Protein AF-A0A286FRT9-F1 (afdb_monomer)

pLDDT: mean 74.35, std 17.23, range [33.22, 95.62]

Foldseek 3Di:
DWLKWKWKDLPFKIKIFDQQVSSCVVCVVLVNNVQKDFLPQVLCVVVVVVVVPPDDDDDPGSRRGMIMHTDDPSCCCVCVVQVWDDAPQPSMTIGIDGDPPCPVVVVVVCVPPDDPCNDNLSSLVSSLSNLLVSLVVLLVLLVVLCVVVVVLLVCLVVVPDDPLSVLLVVLVVLLVVQVVCCVPVVAGDPVSLVSNVVSLVSLVVQLVVLLVVLLVLLVVLLPDQDLQVNLVSLLVVLSSLLSSLNSNSSSLSSLSSNLSNVLSHCCVPPSVCNNVSSVVSVVVNVVSLVSVCVSLVSSLVSLVVSLVSLLLQCQVQVPSSCSSLVSSLSSLVSVCSSVVSVVHDDDDDRDDRDDNVVLLVDPSNLVNNVVVLVVVCVVVVHPPPPSVVSVVVVVVVVVVVPPDD

Mean predicted aligned error: 12.84 Å

Sequence (405 aa):
MDNEIQLISDGDGLAVIGDPTDVERFLASEGLLSLSKDLALRRLGPLLRAAAGVAQAGSDIAANSGRWLKLTEESTHLYKKHGLMETKTPGISYAMVGKRGSIESWLQVVERSGSLLTNPAILAGAAGIMAQLARQHEMNEIKSYLATIDKKVDDVLRAQKNVELGKVFGAGLDIESAMTVLDREGQVDDDTWSTVQGRTHTITDALGWALGRLDALAERVESTTKIGDLAKMAKEGESEVQELLAVVARCFELQDALDVLRLQRVLDQSPDKLDGRRLVLKDDRQKRRELISQKIEHLMARMDAAAGTANSNVLLHLPAHRTVVGSINHVGSAVDEFHRPLGIGSGRRSLEATRWWDAARDPVQLKNAAAEAGRKAAVAGVAVVGVAVLASRVALAREEHGEEE

Solvent-accessible surface area (backbone atoms only — not comparable to full-atom values): 22221 Å² total; per-residue (Å²): 136,81,62,57,35,38,38,41,28,57,82,59,32,37,38,39,35,19,47,55,71,56,40,50,50,51,29,49,75,70,71,41,47,90,68,42,41,80,46,59,48,72,75,45,50,64,60,54,58,67,59,50,80,78,62,92,80,88,68,91,69,57,59,87,27,32,34,30,30,64,59,43,85,88,46,41,53,58,53,66,74,61,58,52,41,81,52,98,43,88,66,32,31,39,34,78,48,61,65,93,85,47,61,74,57,51,59,51,43,77,73,39,98,74,54,75,79,73,38,58,70,53,44,30,51,51,43,41,48,47,54,34,52,48,36,54,50,40,35,49,42,42,48,53,54,47,61,77,40,37,69,49,55,51,46,63,66,66,62,77,76,55,72,63,57,57,49,41,53,53,42,46,54,50,43,53,49,43,53,48,42,31,71,76,68,72,49,70,54,72,67,58,45,52,58,45,59,71,33,52,60,53,36,52,52,46,34,52,52,34,55,51,49,48,47,52,51,25,52,53,52,58,70,44,83,49,56,65,60,34,18,51,50,32,52,60,43,36,59,54,50,53,44,34,52,50,50,41,50,52,32,52,38,54,50,40,51,52,51,37,54,50,50,50,44,31,51,76,75,41,53,91,49,26,45,64,51,46,52,52,52,50,53,53,51,49,52,51,51,50,54,51,50,53,52,50,50,52,28,48,54,35,47,51,52,43,33,52,54,30,57,47,43,32,81,85,30,53,73,31,28,52,40,26,39,49,27,50,41,52,42,49,53,51,50,48,62,59,28,52,50,72,74,46,86,77,84,83,76,81,77,81,73,73,53,62,75,60,40,72,71,31,71,66,29,50,51,46,47,50,56,52,54,50,52,53,24,68,75,66,76,44,86,69,67,74,64,59,55,58,57,50,52,59,52,52,61,56,58,72,71,69,76,86,127

Secondary structure (DSSP, 8-state):
----EEEEE-SSEEEEES-HHHHHHHHHHTT-GGG-EE--GGGGHHHHHHHTTS--------TT-EEEEE--HHHHHHHHHHTPEE-SSTT-EEEEE--TT-HHHHHHHHHTT--GGG-HHHHHHHHHHHHHHHHHHHHHHHHHHHHHTHHHHHHHHHT---HHHHHHHHHHHHHHHHHHHHHHHSS--HHHHHHHHTTHHHHHHHHHHHHHHHHHHHHHHHH---HHHHHHHHHHHHHHHHHHHHHHHHHHHHHHHHHHHHHHHHHHH-GGGHHHHHHHHHHHHHHHHHHHHHHHHHHHHHHHHHHHHHHT-HHHHHHHHHHHHHHHHHHHHHHHHHHGGGTPPP-PPPPPPPPHHHHTT-HHHHHHHHHHHHHHHHHHT---TTTHHHHHHHHHHHHTTSS--

Structure (mmCI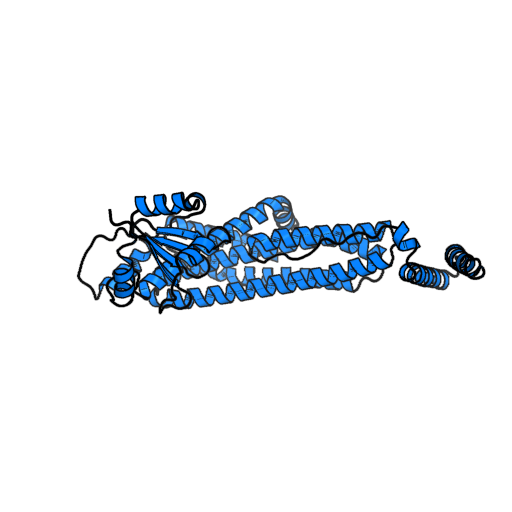F, N/CA/C/O backbone):
data_AF-A0A286FRT9-F1
#
_entry.id   AF-A0A286FRT9-F1
#
loop_
_atom_site.group_PDB
_atom_site.id
_atom_site.type_symbol
_atom_site.label_atom_id
_atom_site.label_alt_id
_atom_site.label_comp_id
_atom_site.label_asym_id
_atom_site.label_entity_id
_atom_site.label_seq_id
_atom_site.pdbx_PDB_ins_code
_atom_site.Cartn_x
_atom_site.Cartn_y
_atom_site.Cartn_z
_atom_site.occupancy
_atom_site.B_iso_or_equiv
_atom_site.auth_seq_id
_atom_site.auth_comp_id
_atom_site.auth_asym_id
_atom_site.auth_atom_id
_atom_site.pdbx_PDB_model_num
ATOM 1 N N . MET A 1 1 ? -22.881 -25.649 29.269 1.00 37.41 1 MET A N 1
ATOM 2 C CA . MET A 1 1 ? -21.865 -25.187 28.305 1.00 37.41 1 MET A CA 1
ATOM 3 C C . MET A 1 1 ? -22.636 -24.773 27.082 1.00 37.41 1 MET A C 1
ATOM 5 O O . MET A 1 1 ? -23.061 -25.624 26.295 1.00 37.41 1 MET A O 1
ATOM 9 N N . ASP A 1 2 ? -22.946 -23.487 27.064 1.00 51.66 2 ASP A N 1
ATOM 10 C CA . ASP A 1 2 ? -23.720 -22.832 26.028 1.00 51.66 2 ASP A CA 1
ATOM 11 C C . ASP A 1 2 ? -22.683 -22.313 25.040 1.00 51.66 2 ASP A C 1
ATOM 13 O O . ASP A 1 2 ? -22.059 -21.286 25.269 1.00 51.66 2 ASP A O 1
ATOM 17 N N . ASN A 1 3 ? -22.395 -23.127 24.020 1.00 58.84 3 ASN A N 1
ATOM 18 C CA . ASN A 1 3 ? -21.363 -22.889 23.005 1.00 58.84 3 ASN A CA 1
ATOM 19 C C . ASN A 1 3 ? -21.753 -21.723 22.072 1.00 58.84 3 ASN A C 1
ATOM 21 O O . ASN A 1 3 ? -21.816 -21.911 20.857 1.00 58.84 3 ASN A O 1
ATOM 25 N N . GLU A 1 4 ? -22.116 -20.566 22.614 1.00 70.62 4 GLU A N 1
ATOM 26 C CA . GLU A 1 4 ? -22.567 -19.417 21.838 1.00 70.62 4 GLU A CA 1
ATOM 27 C C . GLU A 1 4 ? -21.371 -18.565 21.431 1.00 70.62 4 GLU A C 1
ATOM 29 O O . GLU A 1 4 ? -20.737 -17.893 22.245 1.00 70.62 4 GLU A O 1
ATOM 34 N N . ILE A 1 5 ? -21.064 -18.607 20.139 1.00 76.56 5 ILE A N 1
ATOM 35 C CA . ILE A 1 5 ? -20.007 -17.817 19.521 1.00 76.56 5 ILE A CA 1
ATOM 36 C C . ILE A 1 5 ? -20.651 -16.818 18.579 1.00 76.56 5 ILE A C 1
ATOM 38 O O . ILE A 1 5 ? -21.512 -17.158 17.769 1.00 76.56 5 ILE A O 1
ATOM 42 N N . GLN A 1 6 ? -20.212 -15.576 18.676 1.00 77.56 6 GLN A N 1
ATOM 43 C CA . GLN A 1 6 ? -20.689 -14.481 17.854 1.00 77.56 6 GLN A CA 1
ATOM 44 C C . GLN A 1 6 ? -19.632 -14.134 16.817 1.00 77.56 6 GLN A C 1
ATOM 46 O O . GLN A 1 6 ? -18.450 -13.999 17.134 1.00 77.56 6 GLN A O 1
ATOM 51 N N . LEU A 1 7 ? -20.076 -13.998 15.576 1.00 78.88 7 LEU A N 1
ATOM 52 C CA . LEU A 1 7 ? -19.260 -13.655 14.427 1.00 78.88 7 LEU A CA 1
ATOM 53 C C . LEU A 1 7 ? -19.675 -12.271 13.937 1.00 78.88 7 LEU A C 1
ATOM 55 O O . LEU A 1 7 ? -20.839 -12.056 13.603 1.00 78.88 7 LEU A O 1
ATOM 59 N N . ILE A 1 8 ? -18.729 -11.339 13.884 1.00 80.38 8 ILE A N 1
ATOM 60 C CA . ILE A 1 8 ? -18.949 -9.978 13.384 1.00 80.38 8 ILE A CA 1
ATOM 61 C C . ILE A 1 8 ? -17.938 -9.719 12.285 1.00 80.38 8 ILE A C 1
ATOM 63 O O . ILE A 1 8 ? -16.749 -9.931 12.490 1.00 80.38 8 ILE A O 1
ATOM 67 N N . SER A 1 9 ? -18.384 -9.231 11.137 1.00 79.88 9 SER A N 1
ATOM 68 C CA . SER A 1 9 ? -17.492 -8.831 10.054 1.00 79.88 9 SER A CA 1
ATOM 69 C C . SER A 1 9 ? -17.699 -7.373 9.680 1.00 79.88 9 SER A C 1
ATOM 71 O O . SER A 1 9 ? -18.837 -6.923 9.612 1.00 79.88 9 SER A O 1
ATOM 73 N N . ASP A 1 10 ? -16.608 -6.657 9.408 1.00 76.69 10 ASP A N 1
ATOM 74 C CA . ASP A 1 10 ? -16.588 -5.297 8.843 1.00 76.69 10 ASP A CA 1
ATOM 75 C C . ASP A 1 10 ? -16.201 -5.268 7.345 1.00 76.69 10 ASP A C 1
ATOM 77 O O . ASP A 1 10 ? -15.906 -4.209 6.771 1.00 76.69 10 ASP A O 1
ATOM 81 N N . GLY A 1 11 ? -16.165 -6.448 6.718 1.00 72.56 11 GLY A N 1
ATOM 82 C CA . GLY A 1 11 ? -15.730 -6.672 5.341 1.00 72.56 11 GLY A CA 1
ATOM 83 C C . GLY A 1 11 ? -14.218 -6.830 5.152 1.00 72.56 11 GLY A C 1
ATOM 84 O O . GLY A 1 11 ? -13.823 -7.418 4.152 1.00 72.56 11 GLY A O 1
ATOM 85 N N . ASP A 1 12 ? -13.384 -6.381 6.097 1.00 71.69 12 ASP A N 1
ATOM 86 C CA . ASP A 1 12 ? -11.917 -6.521 6.020 1.00 71.69 12 ASP A CA 1
ATOM 87 C C . ASP A 1 12 ? -11.410 -7.623 6.978 1.00 71.69 12 ASP A C 1
ATOM 89 O O . ASP A 1 12 ? -10.390 -8.277 6.737 1.00 71.69 12 ASP A O 1
ATOM 93 N N . GLY A 1 13 ? -12.158 -7.889 8.051 1.00 75.69 13 GLY A N 1
ATOM 94 C CA . GLY A 1 13 ? -11.907 -8.977 8.983 1.00 75.69 13 GLY A CA 1
ATOM 95 C C . GLY A 1 13 ? -13.168 -9.575 9.606 1.00 75.69 13 GLY A C 1
ATOM 96 O O . GLY A 1 13 ? -14.303 -9.174 9.327 1.00 75.69 13 GLY A O 1
ATOM 97 N N . LEU A 1 14 ? -12.944 -10.588 10.439 1.00 81.44 14 LEU A N 1
ATOM 98 C CA . LEU A 1 14 ? -13.948 -11.337 11.182 1.00 81.44 14 LEU A CA 1
ATOM 99 C C . LEU A 1 14 ? -13.546 -11.389 12.660 1.00 81.44 14 LEU A C 1
ATOM 101 O O . LEU A 1 14 ? -12.532 -11.988 13.020 1.00 81.44 14 LEU A O 1
ATOM 105 N N . ALA A 1 15 ? -14.349 -10.779 13.521 1.00 84.44 15 ALA A N 1
ATOM 106 C CA . ALA A 1 15 ? -14.294 -10.963 14.959 1.00 84.44 15 ALA A CA 1
ATOM 107 C C . ALA A 1 15 ? -15.083 -12.206 15.374 1.00 84.44 15 ALA A C 1
ATOM 109 O O . ALA A 1 15 ? -16.234 -12.386 14.982 1.00 84.44 15 ALA A O 1
ATOM 110 N N . VAL A 1 16 ? -14.461 -13.018 16.220 1.00 83.12 16 VAL A N 1
ATOM 111 C CA . VAL A 1 16 ? -15.031 -14.186 16.886 1.00 83.12 16 VAL A CA 1
ATOM 112 C C . VAL A 1 16 ? -15.067 -13.887 18.378 1.00 83.12 16 VAL A C 1
ATOM 114 O O . VAL A 1 16 ? -14.016 -13.700 18.990 1.00 83.12 16 VAL A O 1
ATOM 117 N N . ILE A 1 17 ? -16.262 -13.793 18.956 1.00 81.06 17 ILE A N 1
ATOM 118 C CA . ILE A 1 17 ? -16.479 -13.333 20.334 1.00 81.06 17 ILE A CA 1
ATOM 119 C C . ILE A 1 17 ? -17.302 -14.369 21.098 1.00 81.06 17 ILE A C 1
ATOM 121 O O . ILE A 1 17 ? -18.342 -14.815 20.621 1.00 81.06 17 ILE A O 1
ATOM 125 N N . GLY A 1 18 ? -16.854 -14.727 22.296 1.00 75.19 18 GLY A N 1
ATOM 126 C CA . GLY A 1 18 ? -17.512 -15.691 23.177 1.00 75.19 18 GLY A CA 1
ATOM 127 C C . GLY A 1 18 ? -16.630 -16.002 24.384 1.00 75.19 18 GLY A C 1
ATOM 128 O O . GLY A 1 18 ? -15.656 -15.287 24.627 1.00 75.19 18 GLY A O 1
ATOM 129 N N . ASP A 1 19 ? -16.934 -17.079 25.112 1.00 78.25 19 ASP A N 1
ATOM 130 C CA . ASP A 1 19 ? -16.055 -17.597 26.172 1.00 78.25 19 ASP A CA 1
ATOM 131 C C . ASP A 1 19 ? -14.651 -17.923 25.617 1.00 78.25 19 ASP A C 1
ATOM 133 O O . ASP A 1 19 ? -14.564 -18.465 24.508 1.00 78.25 19 ASP A O 1
ATOM 137 N N . PRO A 1 20 ? -13.547 -17.643 26.345 1.00 80.12 20 PRO A N 1
ATOM 138 C CA . PRO A 1 20 ? -12.199 -17.819 25.804 1.00 80.12 20 PRO A CA 1
ATOM 139 C C . PRO A 1 20 ? -11.936 -19.242 25.322 1.00 80.12 20 PRO A C 1
ATOM 141 O O . PRO A 1 20 ? -11.365 -19.448 24.251 1.00 80.12 20 PRO A O 1
ATOM 144 N N . THR A 1 21 ? -12.409 -20.225 26.087 1.00 82.44 21 THR A N 1
ATOM 145 C CA . THR A 1 21 ? -12.203 -21.644 25.796 1.00 82.44 21 THR A CA 1
ATOM 146 C C . THR A 1 21 ? -12.970 -22.062 24.548 1.00 82.44 21 THR A C 1
ATOM 148 O O . THR A 1 21 ? -12.489 -22.874 23.756 1.00 82.44 21 THR A O 1
ATOM 151 N N . ASP A 1 22 ? -14.170 -21.514 24.362 1.00 82.81 22 ASP A N 1
ATOM 152 C CA . ASP A 1 22 ? -15.026 -21.839 23.227 1.00 82.81 22 ASP A CA 1
ATOM 153 C C . ASP A 1 22 ? -14.554 -21.141 21.948 1.00 82.81 22 ASP A C 1
ATOM 155 O O . ASP A 1 22 ? -14.534 -21.774 20.891 1.00 82.81 22 ASP A O 1
ATOM 159 N N . VAL A 1 23 ? -14.075 -19.895 22.045 1.00 82.44 23 VAL A N 1
ATOM 160 C CA . VAL A 1 23 ? -13.458 -19.165 20.926 1.00 82.44 23 VAL A CA 1
ATOM 161 C C . VAL A 1 23 ? -12.194 -19.871 20.443 1.00 82.44 23 VAL A C 1
ATOM 163 O O . VAL A 1 23 ? -12.051 -20.111 19.243 1.00 82.44 23 VAL A O 1
ATOM 166 N N . GLU A 1 24 ? -11.292 -20.258 21.351 1.00 85.75 24 GLU A N 1
ATOM 167 C CA . GLU A 1 24 ? -10.078 -20.988 20.974 1.00 85.75 24 GLU A CA 1
ATOM 168 C C . GLU A 1 24 ? -10.400 -22.350 20.363 1.00 85.75 24 GLU A C 1
ATOM 170 O O . GLU A 1 24 ? -9.837 -22.706 19.326 1.00 85.75 24 GLU A O 1
ATOM 175 N N . ARG A 1 25 ? -11.346 -23.096 20.949 1.00 85.25 25 ARG A N 1
ATOM 176 C CA . ARG A 1 25 ? -11.763 -24.402 20.423 1.00 85.25 25 ARG A CA 1
ATOM 177 C C . ARG A 1 25 ? -12.398 -24.283 19.039 1.00 85.25 25 ARG A C 1
ATOM 179 O O . ARG A 1 25 ? -12.100 -25.104 18.174 1.00 85.25 25 ARG A O 1
ATOM 186 N N . PHE A 1 26 ? -13.244 -23.281 18.816 1.00 84.44 26 PHE A N 1
ATOM 187 C CA . PHE A 1 26 ? -13.860 -23.026 17.514 1.00 84.44 26 PHE A CA 1
ATOM 188 C C . PHE A 1 26 ? -12.813 -22.683 16.459 1.00 84.44 26 PHE A C 1
ATOM 190 O O . PHE A 1 26 ? -12.745 -23.343 15.424 1.00 84.44 26 PHE A O 1
ATOM 197 N N . LEU A 1 27 ? -11.932 -21.728 16.751 1.00 84.75 27 LEU A N 1
ATOM 198 C CA . LEU A 1 27 ? -10.867 -21.341 15.831 1.00 84.75 27 LEU A CA 1
ATOM 199 C C . LEU A 1 27 ? -9.892 -22.486 15.555 1.00 84.75 27 LEU A C 1
ATOM 201 O O . LEU A 1 27 ? -9.459 -22.651 14.418 1.00 84.75 27 LEU A O 1
ATOM 205 N N . ALA A 1 28 ? -9.570 -23.304 16.559 1.00 87.44 28 ALA A N 1
ATOM 206 C CA . ALA A 1 28 ? -8.753 -24.499 16.374 1.00 87.44 28 ALA A CA 1
ATOM 207 C C . ALA A 1 28 ? -9.458 -25.535 15.487 1.00 87.44 28 ALA A C 1
ATOM 209 O O . ALA A 1 28 ? -8.819 -26.118 14.615 1.00 87.44 28 ALA A O 1
ATOM 210 N N . SER A 1 29 ? -10.771 -25.731 15.661 1.00 83.44 29 SER A N 1
ATOM 211 C CA . SER A 1 29 ? -11.558 -26.661 14.837 1.00 83.44 29 SER A CA 1
ATOM 212 C C . SER A 1 29 ? -11.660 -26.241 13.369 1.00 83.44 29 SER A C 1
ATOM 214 O O . SER A 1 29 ? -11.812 -27.092 12.498 1.00 83.44 29 SER A O 1
ATOM 216 N N . GLU A 1 30 ? -11.525 -24.944 13.097 1.00 82.94 30 GLU A N 1
ATOM 217 C CA . GLU A 1 30 ? -11.510 -24.370 11.750 1.00 82.94 30 GLU A CA 1
ATOM 218 C C . GLU A 1 30 ? -10.076 -24.186 11.212 1.00 82.94 30 GLU A C 1
ATOM 220 O O . GLU A 1 30 ? -9.902 -23.722 10.091 1.00 82.94 30 GLU A O 1
ATOM 225 N N . GLY A 1 31 ? -9.042 -24.547 11.988 1.00 82.06 31 GLY A N 1
ATOM 226 C CA . GLY A 1 31 ? -7.633 -24.403 11.600 1.00 82.06 31 GLY A CA 1
ATOM 227 C C . GLY A 1 31 ? -7.111 -22.959 11.590 1.00 82.06 31 GLY A C 1
ATOM 228 O O . GLY A 1 31 ? -6.038 -22.700 11.058 1.00 82.06 31 GLY A O 1
ATOM 229 N N . LEU A 1 32 ? -7.844 -22.017 12.188 1.00 85.31 32 LEU A N 1
ATOM 230 C CA . LEU A 1 32 ? -7.599 -20.572 12.096 1.00 85.31 32 LEU A CA 1
ATOM 231 C C . LEU A 1 32 ? -6.990 -19.955 13.362 1.00 85.31 32 LEU A C 1
ATOM 233 O O . LEU A 1 32 ? -6.693 -18.761 13.388 1.00 85.31 32 LEU A O 1
ATOM 237 N N . LEU A 1 33 ? -6.790 -20.736 14.428 1.00 84.62 33 LEU A N 1
ATOM 238 C CA . LEU A 1 33 ? -6.315 -20.203 15.711 1.00 84.62 33 LEU A CA 1
ATOM 239 C C . LEU A 1 33 ? -4.956 -19.493 15.591 1.00 84.62 33 LEU A C 1
ATOM 241 O O . LEU A 1 33 ? -4.793 -18.404 16.141 1.00 84.62 33 LEU A O 1
ATOM 245 N N . SER A 1 34 ? -4.014 -20.052 14.830 1.00 83.25 34 SER A N 1
ATOM 246 C CA . SER A 1 34 ? -2.683 -19.467 14.603 1.00 83.25 34 SER A CA 1
ATOM 247 C C . SER A 1 34 ? -2.709 -18.161 13.802 1.00 83.25 34 SER A C 1
ATOM 249 O O . SER A 1 34 ? -1.804 -17.344 13.944 1.00 83.25 34 SER A O 1
ATOM 251 N N . LEU A 1 35 ? -3.746 -17.948 12.988 1.00 78.81 35 LEU A N 1
ATOM 252 C CA . LEU A 1 35 ? -3.923 -16.755 12.154 1.00 78.81 35 LEU A CA 1
ATOM 253 C C . LEU A 1 35 ? -4.682 -15.634 12.879 1.00 78.81 35 LEU A C 1
ATOM 255 O O . LEU A 1 35 ? -4.798 -14.519 12.368 1.00 78.81 35 LEU A O 1
ATOM 259 N N . SER A 1 36 ? -5.208 -15.920 14.070 1.00 81.69 36 SER A N 1
ATOM 260 C CA . SER A 1 36 ? -6.061 -15.001 14.819 1.00 81.69 36 SER A CA 1
ATOM 261 C C . SER A 1 36 ? -5.280 -14.122 15.800 1.00 81.69 36 SER A C 1
ATOM 263 O O . SER A 1 36 ? -4.361 -14.581 16.483 1.00 81.69 36 SER A O 1
ATOM 265 N N . LYS A 1 37 ? -5.693 -12.860 15.935 1.00 82.94 37 LYS A N 1
ATOM 266 C CA . LYS A 1 37 ? -5.150 -11.878 16.890 1.00 82.94 37 LYS A CA 1
ATOM 267 C C . LYS A 1 37 ? -6.147 -11.601 18.012 1.00 82.94 37 LYS A C 1
ATOM 269 O O . LYS A 1 37 ? -7.334 -11.840 17.837 1.00 82.94 37 LYS A O 1
ATOM 274 N N . ASP A 1 38 ? -5.688 -11.091 19.151 1.00 83.44 38 ASP A N 1
ATOM 275 C CA . ASP A 1 38 ? -6.591 -10.607 20.205 1.00 83.44 38 ASP A CA 1
ATOM 276 C C . ASP A 1 38 ? -7.372 -9.380 19.694 1.00 83.44 38 ASP A C 1
ATOM 278 O O . ASP A 1 38 ? -6.790 -8.466 19.109 1.00 83.44 38 ASP A O 1
ATOM 282 N N . LEU A 1 39 ? -8.694 -9.377 19.880 1.00 76.56 39 LEU A N 1
ATOM 283 C CA . LEU A 1 39 ? -9.585 -8.286 19.472 1.00 76.56 39 LEU A CA 1
ATOM 284 C C . LEU A 1 39 ? -9.555 -7.100 20.456 1.00 76.56 39 LEU A C 1
ATOM 286 O O . LEU A 1 39 ? -10.216 -6.094 20.226 1.00 76.56 39 LEU A O 1
ATOM 290 N N . ALA A 1 40 ? -8.804 -7.196 21.556 1.00 73.69 40 ALA A N 1
ATOM 291 C CA . ALA A 1 40 ? -8.610 -6.156 22.563 1.00 73.69 40 ALA A CA 1
ATOM 292 C C . ALA A 1 40 ? -9.927 -5.511 23.037 1.00 73.69 40 ALA A C 1
ATOM 294 O O . ALA A 1 40 ? -9.980 -4.310 23.306 1.00 73.69 40 ALA A O 1
ATOM 295 N N . LEU A 1 41 ? -10.993 -6.312 23.183 1.00 68.75 41 LEU A N 1
ATOM 296 C CA . LEU A 1 41 ? -12.355 -5.853 23.512 1.00 68.75 41 LEU A CA 1
ATOM 297 C C . LEU A 1 41 ? -12.431 -5.000 24.788 1.00 68.75 41 LEU A C 1
ATOM 299 O O . LEU A 1 41 ? -13.329 -4.173 24.929 1.00 68.75 41 LEU A O 1
ATOM 303 N N . ARG A 1 42 ? -11.448 -5.127 25.688 1.00 67.25 42 ARG A N 1
ATOM 304 C CA . ARG A 1 42 ? -11.275 -4.258 26.864 1.00 67.25 42 ARG A CA 1
ATOM 305 C C . ARG A 1 42 ? -11.227 -2.765 26.504 1.00 67.25 42 ARG A C 1
ATOM 307 O O . ARG A 1 42 ? -11.682 -1.940 27.293 1.00 67.25 42 ARG A O 1
ATOM 314 N N . ARG A 1 43 ? -10.739 -2.414 25.308 1.00 66.69 43 ARG A N 1
ATOM 315 C CA . ARG A 1 43 ? -10.692 -1.034 24.792 1.00 66.69 43 ARG A CA 1
ATOM 316 C C . ARG A 1 43 ? -12.079 -0.444 24.506 1.00 66.69 43 ARG A C 1
ATOM 318 O O . ARG A 1 43 ? -12.204 0.768 24.417 1.00 66.69 43 ARG A O 1
ATOM 325 N N . LEU A 1 44 ? -13.137 -1.259 24.446 1.00 66.06 44 LEU A N 1
ATOM 326 C CA . LEU A 1 44 ? -14.526 -0.784 24.349 1.00 66.06 44 LEU A CA 1
ATOM 327 C C . LEU A 1 44 ? -15.095 -0.304 25.694 1.00 66.06 44 LEU A C 1
ATOM 329 O O . LEU A 1 44 ? -16.219 0.192 25.747 1.00 66.06 44 LEU A O 1
ATOM 333 N N . GLY A 1 45 ? -14.339 -0.418 26.791 1.00 65.06 45 GLY A N 1
ATOM 334 C CA . GLY A 1 45 ? -14.762 0.012 28.127 1.00 65.06 45 GLY A CA 1
ATOM 335 C C . GLY A 1 45 ? -15.315 1.449 28.218 1.00 65.06 45 GLY A C 1
ATOM 336 O O . GLY A 1 45 ? -16.306 1.654 28.921 1.00 65.06 45 GLY A O 1
ATOM 337 N N . PRO A 1 46 ? -14.741 2.465 27.542 1.00 62.44 46 PRO A N 1
ATOM 338 C CA . PRO A 1 46 ? -15.309 3.817 27.492 1.00 62.44 46 PRO A CA 1
ATOM 339 C C . PRO A 1 46 ? -16.683 3.880 26.804 1.00 62.44 46 PRO A C 1
ATOM 341 O O . PRO A 1 46 ? -17.605 4.486 27.347 1.00 62.44 46 PRO A O 1
ATOM 344 N N . LEU A 1 47 ? -16.853 3.190 25.669 1.00 60.72 47 LEU A N 1
ATOM 345 C CA . LEU A 1 47 ? -18.125 3.084 24.937 1.00 60.72 47 LEU A CA 1
ATOM 346 C C . LEU A 1 47 ? -19.217 2.413 25.777 1.00 60.72 47 LEU A C 1
ATOM 348 O O . LEU A 1 47 ? -20.344 2.900 25.842 1.00 60.72 47 LEU A O 1
ATOM 352 N N . LEU A 1 48 ? -18.873 1.320 26.461 1.00 61.84 48 LEU A N 1
ATOM 353 C CA . LEU A 1 48 ? -19.795 0.602 27.342 1.00 61.84 48 LEU A CA 1
ATOM 354 C C . LEU A 1 48 ? -20.232 1.469 28.532 1.00 61.84 48 LEU A C 1
ATOM 356 O O . LEU A 1 48 ? -21.403 1.451 28.900 1.00 61.84 48 LEU A O 1
ATOM 360 N N . ARG A 1 49 ? -19.326 2.282 29.095 1.00 59.94 49 ARG A N 1
ATOM 361 C CA . ARG A 1 49 ? -19.645 3.234 30.175 1.00 59.94 49 ARG A CA 1
ATOM 362 C C . ARG A 1 49 ? -20.520 4.398 29.706 1.00 59.94 49 ARG A C 1
ATOM 364 O O . ARG A 1 49 ? -21.421 4.789 30.440 1.00 59.94 49 ARG A O 1
ATOM 371 N N . ALA A 1 50 ? -20.304 4.914 28.496 1.00 55.56 50 ALA A N 1
ATOM 372 C CA . ALA A 1 50 ? -21.156 5.947 27.904 1.00 55.56 50 ALA A CA 1
ATOM 373 C C . ALA A 1 50 ? -22.568 5.420 27.573 1.00 55.56 50 ALA A C 1
ATOM 375 O O . ALA A 1 50 ? -23.556 6.129 27.758 1.00 55.56 50 ALA A O 1
ATOM 376 N N . ALA A 1 51 ? -22.680 4.157 27.146 1.00 49.62 51 ALA A N 1
ATOM 377 C CA . ALA A 1 51 ? -23.957 3.490 26.882 1.00 49.62 51 ALA A CA 1
ATOM 378 C C . ALA A 1 51 ? -24.711 3.068 28.163 1.00 49.62 51 ALA A C 1
ATOM 380 O O . ALA A 1 51 ? -25.938 2.962 28.150 1.00 49.62 51 ALA A O 1
ATOM 381 N N . ALA A 1 52 ? -24.004 2.871 29.282 1.00 49.38 52 ALA A N 1
ATOM 382 C CA . ALA A 1 52 ? -24.577 2.466 30.570 1.00 49.38 52 ALA A CA 1
ATOM 383 C C . ALA A 1 52 ? -25.496 3.519 31.226 1.00 49.38 52 ALA A C 1
ATOM 385 O O . ALA A 1 52 ? -26.110 3.237 32.251 1.00 49.38 52 ALA A O 1
ATOM 386 N N . GLY A 1 53 ? -25.661 4.704 30.626 1.00 45.22 53 GLY A N 1
ATOM 387 C CA . GLY A 1 53 ? -26.626 5.710 31.078 1.00 45.22 53 GLY A CA 1
ATOM 388 C C . GLY A 1 53 ? -28.107 5.315 30.941 1.00 45.22 53 GLY A C 1
ATOM 389 O O . GLY A 1 53 ? -28.955 6.083 31.386 1.00 45.22 53 GLY A O 1
ATOM 390 N N . VAL A 1 54 ? -28.450 4.165 30.332 1.00 42.47 54 VAL A N 1
ATOM 391 C CA . VAL A 1 54 ? -29.857 3.812 30.015 1.00 42.47 54 VAL A CA 1
ATOM 392 C C . VAL A 1 54 ? -30.267 2.367 30.365 1.00 42.47 54 VAL A C 1
ATOM 394 O O . VAL A 1 54 ? -31.453 2.057 30.327 1.00 42.47 54 VAL A O 1
ATOM 397 N N . ALA A 1 55 ? -29.363 1.466 30.768 1.00 41.03 55 ALA A N 1
ATOM 398 C CA . ALA A 1 55 ? -29.742 0.074 31.047 1.00 41.03 55 ALA A CA 1
ATOM 399 C C . ALA A 1 55 ? -29.131 -0.455 32.347 1.00 41.03 55 ALA A C 1
ATOM 401 O O . ALA A 1 55 ? -27.930 -0.688 32.449 1.00 41.03 55 ALA A O 1
ATOM 402 N N . GLN A 1 56 ? -29.994 -0.690 33.332 1.00 43.22 56 GLN A N 1
ATOM 403 C CA . GLN A 1 56 ? -29.660 -1.387 34.564 1.00 43.22 56 GLN A CA 1
ATOM 404 C C . GLN A 1 56 ? -30.134 -2.839 34.447 1.00 43.22 56 GLN A C 1
ATOM 406 O O . GLN A 1 56 ? -31.299 -3.113 34.702 1.00 43.22 56 GLN A O 1
ATOM 411 N N . ALA A 1 57 ? -29.260 -3.760 34.034 1.00 39.94 57 ALA A N 1
ATOM 412 C CA . ALA A 1 57 ? -29.412 -5.201 34.274 1.00 39.94 57 ALA A CA 1
ATOM 413 C C . ALA A 1 57 ? -28.123 -5.941 33.895 1.00 39.94 57 ALA A C 1
ATOM 415 O O . ALA A 1 57 ? -27.592 -5.764 32.801 1.00 39.94 57 ALA A O 1
ATOM 416 N N . GLY A 1 58 ? -27.622 -6.747 34.829 1.00 34.88 58 GLY A N 1
ATOM 417 C CA . GLY A 1 58 ? -26.376 -7.484 34.699 1.00 34.88 58 GLY A CA 1
ATOM 418 C C . GLY A 1 58 ? -26.495 -8.803 33.939 1.00 34.88 58 GLY A C 1
ATOM 419 O O . GLY A 1 58 ? -27.510 -9.485 33.973 1.00 34.88 58 GLY A O 1
ATOM 420 N N . SER A 1 59 ? -25.379 -9.180 33.339 1.00 36.00 59 SER A N 1
ATOM 421 C CA . SER A 1 59 ? -24.677 -10.438 33.589 1.00 36.00 59 SER A CA 1
ATOM 422 C C . SER A 1 59 ? -23.239 -10.155 33.185 1.00 36.00 59 SER A C 1
ATOM 424 O O . SER A 1 59 ? -23.041 -9.550 32.128 1.00 36.00 59 SER A O 1
ATOM 426 N N . ASP A 1 60 ? -22.266 -10.526 34.013 1.00 42.41 60 ASP A N 1
ATOM 427 C CA . ASP A 1 60 ? -20.848 -10.448 33.673 1.00 42.41 60 ASP A CA 1
ATOM 428 C C . ASP A 1 60 ? -20.646 -10.992 32.263 1.00 42.41 60 ASP A C 1
ATOM 430 O O . ASP A 1 60 ? -20.803 -12.186 32.003 1.00 42.41 60 ASP A O 1
ATOM 434 N N . ILE A 1 61 ? -20.401 -10.087 31.317 1.00 44.00 61 ILE A N 1
ATOM 435 C CA . ILE A 1 61 ? -20.227 -10.493 29.939 1.00 44.00 61 ILE A CA 1
ATOM 436 C C . ILE A 1 61 ? -18.936 -11.301 29.939 1.00 44.00 61 ILE A C 1
ATOM 438 O O . ILE A 1 61 ? -17.885 -10.802 30.353 1.00 44.00 61 ILE A O 1
ATOM 442 N N . ALA A 1 62 ? -18.986 -12.506 29.385 1.00 42.66 62 ALA A N 1
ATOM 443 C CA . ALA A 1 62 ? -17.817 -13.209 28.869 1.00 42.66 62 ALA A CA 1
ATOM 444 C C . ALA A 1 62 ? -17.173 -12.432 27.684 1.00 42.66 62 ALA A C 1
ATOM 446 O O . ALA A 1 62 ? -16.763 -13.008 26.687 1.00 42.66 62 ALA A O 1
ATOM 447 N N . ALA A 1 63 ? -17.097 -11.096 27.768 1.00 48.22 63 ALA A N 1
ATOM 448 C CA . ALA A 1 63 ? -16.602 -10.143 26.771 1.00 48.22 63 ALA A CA 1
ATOM 449 C C . ALA A 1 63 ? -15.072 -10.056 26.739 1.00 48.22 63 ALA A C 1
ATOM 451 O O . ALA A 1 63 ? -14.515 -9.201 26.053 1.00 48.22 63 ALA A O 1
ATOM 452 N N . ASN A 1 64 ? -14.373 -10.896 27.501 1.00 51.97 64 ASN A N 1
ATOM 453 C CA . ASN A 1 64 ? -12.930 -10.764 27.686 1.00 51.97 64 ASN A CA 1
ATOM 454 C C . ASN A 1 64 ? -12.099 -11.517 26.642 1.00 51.97 64 ASN A C 1
ATOM 456 O O . ASN A 1 64 ? -10.874 -11.469 26.713 1.00 51.97 64 ASN A O 1
ATOM 460 N N . SER A 1 65 ? -12.737 -12.179 25.681 1.00 63.50 65 SER A N 1
ATOM 461 C CA . SER A 1 65 ? -12.072 -13.049 24.710 1.00 63.50 65 SER A CA 1
ATOM 462 C C . SER A 1 65 ? -12.720 -12.926 23.343 1.00 63.50 65 SER A C 1
ATOM 464 O O . SER A 1 65 ? -13.513 -13.758 22.909 1.00 63.50 65 SER A O 1
ATOM 466 N N . GLY A 1 66 ? -12.383 -11.840 22.661 1.00 76.88 66 GLY A N 1
ATOM 467 C CA . GLY A 1 66 ? -12.597 -11.728 21.229 1.00 76.88 66 GLY A CA 1
ATOM 468 C C . GLY A 1 66 ? -11.293 -12.029 20.512 1.00 76.88 66 GLY A C 1
ATOM 469 O O . GLY A 1 66 ? -10.236 -11.577 20.950 1.00 76.88 66 GLY A O 1
ATOM 470 N N . ARG A 1 67 ? -11.357 -12.746 19.394 1.00 83.62 67 ARG A N 1
ATOM 471 C CA . ARG A 1 67 ? -10.231 -12.860 18.466 1.00 83.62 67 ARG A CA 1
ATOM 472 C C . ARG A 1 67 ? -10.631 -12.342 17.097 1.00 83.62 67 ARG A C 1
ATOM 474 O O . ARG A 1 67 ? -11.767 -12.507 16.673 1.00 83.62 67 ARG A O 1
ATOM 481 N N . TRP A 1 68 ? -9.701 -11.690 16.424 1.00 87.50 68 TRP A N 1
ATOM 482 C CA . TRP A 1 68 ? -9.872 -11.126 15.096 1.00 87.50 68 TRP A CA 1
ATOM 483 C C . TRP A 1 68 ? -9.095 -11.940 14.066 1.00 87.50 68 TRP A C 1
ATOM 485 O O . TRP A 1 68 ? -7.954 -12.336 14.308 1.00 87.50 68 TRP A O 1
ATOM 495 N N . LEU A 1 69 ? -9.703 -12.155 12.907 1.00 82.81 69 LEU A N 1
ATOM 496 C CA . LEU A 1 69 ? -9.121 -12.796 11.735 1.00 82.81 69 LEU A CA 1
ATOM 497 C C . LEU A 1 69 ? -9.199 -11.834 10.550 1.00 82.81 69 LEU A C 1
ATOM 499 O O . LEU A 1 69 ? -10.241 -11.220 10.331 1.00 82.81 69 LEU A O 1
ATOM 503 N N . LYS A 1 70 ? -8.143 -11.755 9.737 1.00 81.56 70 LYS A N 1
ATOM 504 C CA . LYS A 1 70 ? -8.232 -11.117 8.414 1.00 81.56 70 LYS A CA 1
ATOM 505 C C . LYS A 1 70 ? -9.157 -11.951 7.532 1.00 81.56 70 LYS A C 1
ATOM 507 O O . LYS A 1 70 ? -9.059 -13.178 7.571 1.00 81.56 70 LYS A O 1
ATOM 512 N N . LEU A 1 71 ? -10.020 -11.316 6.739 1.00 69.12 71 LEU A N 1
ATOM 513 C CA . LEU A 1 71 ? -10.777 -12.015 5.700 1.00 69.12 71 LEU A CA 1
ATOM 514 C C . LEU A 1 71 ? -9.859 -12.288 4.502 1.00 69.12 71 LEU A C 1
ATOM 516 O O . LEU A 1 71 ? -9.582 -11.413 3.689 1.00 69.12 71 LEU A O 1
ATOM 520 N N . THR A 1 72 ? -9.348 -13.513 4.432 1.00 67.94 72 THR A N 1
ATOM 521 C CA . THR A 1 72 ? -8.548 -14.068 3.333 1.00 67.94 72 THR A CA 1
ATOM 522 C C . THR A 1 72 ? -9.328 -15.207 2.687 1.00 67.94 72 THR A C 1
ATOM 524 O O . THR A 1 72 ? -10.377 -15.604 3.196 1.00 67.94 72 THR A O 1
ATOM 527 N N . GLU A 1 73 ? -8.842 -15.784 1.589 1.00 67.06 73 GLU A N 1
ATOM 528 C CA . GLU A 1 73 ? -9.472 -16.975 0.999 1.00 67.06 73 GLU A CA 1
ATOM 529 C C . GLU A 1 73 ? -9.655 -18.106 2.037 1.00 67.06 73 GLU A C 1
ATOM 531 O O . GLU A 1 73 ? -10.708 -18.742 2.080 1.00 67.06 73 GLU A O 1
ATOM 536 N N . GLU A 1 74 ? -8.686 -18.251 2.949 1.00 65.19 74 GLU A N 1
ATOM 537 C CA . GLU A 1 74 ? -8.643 -19.252 4.024 1.00 65.19 74 GLU A CA 1
ATOM 538 C C . GLU A 1 74 ? -9.660 -19.024 5.149 1.00 65.19 74 GLU A C 1
ATOM 540 O O . GLU A 1 74 ? -10.009 -19.976 5.832 1.00 65.19 74 GLU A O 1
ATOM 545 N N . SER A 1 75 ? -10.119 -17.791 5.382 1.00 65.12 75 SER A N 1
ATOM 546 C CA . SER A 1 75 ? -11.088 -17.462 6.445 1.00 65.12 75 SER A CA 1
ATOM 547 C C . SER A 1 75 ? -12.458 -17.040 5.899 1.00 65.12 75 SER A C 1
ATOM 549 O O . SER A 1 75 ? -13.455 -17.037 6.627 1.00 65.12 75 SER A O 1
ATOM 551 N N . THR A 1 76 ? -12.548 -16.752 4.595 1.00 67.88 76 THR A N 1
ATOM 552 C CA . THR A 1 76 ? -13.797 -16.417 3.891 1.00 67.88 76 THR A CA 1
ATOM 553 C C . THR A 1 76 ? -14.780 -17.589 3.896 1.00 67.88 76 THR A C 1
ATOM 555 O O . THR A 1 76 ? -15.993 -17.385 3.775 1.00 67.88 76 THR A O 1
ATOM 558 N N . HIS A 1 77 ? -14.312 -18.830 4.080 1.00 72.75 77 HIS A N 1
ATOM 559 C CA . HIS A 1 77 ? -15.220 -19.964 4.242 1.00 72.75 77 HIS A CA 1
ATOM 560 C C . HIS A 1 77 ? -16.078 -19.824 5.498 1.00 72.75 77 HIS A C 1
ATOM 562 O O . HIS A 1 77 ? -17.239 -20.203 5.426 1.00 72.75 77 HIS A O 1
ATOM 568 N N . LEU A 1 78 ? -15.588 -19.229 6.597 1.00 68.06 78 LEU A N 1
ATOM 569 C CA . LEU A 1 78 ? -16.420 -18.960 7.778 1.00 68.06 78 LEU A CA 1
ATOM 570 C C . LEU A 1 78 ? -17.541 -17.978 7.461 1.00 68.06 78 LEU A C 1
ATOM 572 O O . LEU A 1 78 ? -18.686 -18.206 7.855 1.00 68.06 78 LEU A O 1
ATOM 576 N N . TYR A 1 79 ? -17.219 -16.931 6.699 1.00 66.38 79 TYR A N 1
ATOM 577 C CA . TYR A 1 79 ? -18.195 -15.941 6.261 1.00 66.38 79 TYR A CA 1
ATOM 578 C C . TYR A 1 79 ? -19.321 -16.596 5.440 1.00 66.38 79 TYR A C 1
ATOM 580 O O . TYR A 1 79 ? -20.505 -16.400 5.714 1.00 66.38 79 TYR A O 1
ATOM 588 N N . LYS A 1 80 ? -18.951 -17.451 4.476 1.00 71.75 80 LYS A N 1
ATOM 589 C CA . LYS A 1 80 ? -19.899 -18.160 3.599 1.00 71.75 80 LYS A CA 1
ATOM 590 C C . LYS A 1 80 ? -20.660 -19.284 4.313 1.00 71.75 80 LYS A C 1
ATOM 592 O O . LYS A 1 80 ? -21.853 -19.452 4.085 1.00 71.75 80 LYS A O 1
ATOM 597 N N . LYS A 1 81 ? -19.984 -20.055 5.168 1.00 74.81 81 LYS A N 1
ATOM 598 C CA . LYS A 1 81 ? -20.521 -21.229 5.881 1.00 74.81 81 LYS A CA 1
ATOM 599 C C . LYS A 1 81 ? -21.575 -20.843 6.911 1.00 74.81 81 LYS A C 1
ATOM 601 O O . LYS A 1 81 ? -22.552 -21.569 7.069 1.00 74.81 81 LYS A O 1
ATOM 606 N N . HIS A 1 82 ? -21.366 -19.730 7.612 1.00 72.69 82 HIS A N 1
ATOM 607 C CA . HIS A 1 82 ? -22.256 -19.288 8.685 1.00 72.69 82 HIS A CA 1
ATOM 608 C C . HIS A 1 82 ? -23.272 -18.227 8.252 1.00 72.69 82 HIS A C 1
ATOM 610 O O . HIS A 1 82 ? -24.137 -17.886 9.052 1.00 72.69 82 HIS A O 1
ATOM 616 N N . GLY A 1 83 ? -23.212 -17.759 6.998 1.00 67.12 83 GLY A N 1
ATOM 617 C CA . GLY A 1 83 ? -24.249 -16.925 6.387 1.00 67.12 83 GLY A CA 1
ATOM 618 C C . GLY A 1 83 ? -24.517 -15.639 7.164 1.00 67.12 83 GLY A C 1
ATOM 619 O O . GLY A 1 83 ? -25.644 -15.425 7.608 1.00 67.12 83 GLY A O 1
ATOM 620 N N . LEU A 1 84 ? -23.481 -14.813 7.361 1.00 74.75 84 LEU A N 1
ATOM 621 C CA . LEU A 1 84 ? -23.626 -13.551 8.089 1.00 74.75 84 LEU A CA 1
ATOM 622 C C . LEU A 1 84 ? -24.676 -12.658 7.417 1.00 74.75 84 LEU A C 1
ATOM 624 O O . LEU A 1 84 ? -24.674 -12.483 6.200 1.00 74.75 84 LEU A O 1
ATOM 628 N N . MET A 1 85 ? -25.555 -12.079 8.232 1.00 74.94 85 MET A N 1
ATOM 629 C CA . MET A 1 85 ? -26.606 -11.162 7.796 1.00 74.94 85 MET A CA 1
ATOM 630 C C . MET A 1 85 ? -26.158 -9.715 7.983 1.00 74.94 85 MET A C 1
ATOM 632 O O . MET A 1 85 ? -25.498 -9.392 8.973 1.00 74.94 85 MET A O 1
ATOM 636 N N . GLU A 1 86 ? -26.527 -8.832 7.056 1.00 76.69 86 GLU A N 1
ATOM 637 C CA . GLU A 1 86 ? -26.263 -7.398 7.195 1.00 76.69 86 GLU A CA 1
ATOM 638 C C . GLU A 1 86 ? -26.993 -6.818 8.412 1.00 76.69 86 GLU A C 1
ATOM 640 O O . GLU A 1 86 ? -28.151 -7.138 8.692 1.00 76.69 86 GLU A O 1
ATOM 645 N N . THR A 1 87 ? -26.304 -5.951 9.150 1.00 77.38 87 THR A N 1
ATOM 646 C CA . THR A 1 87 ? -26.876 -5.243 10.298 1.00 77.38 87 THR A CA 1
ATOM 647 C C . THR A 1 87 ? -27.375 -3.854 9.892 1.00 77.38 87 THR A C 1
ATOM 649 O O . THR A 1 87 ? -27.150 -3.385 8.780 1.00 77.38 87 THR A O 1
ATOM 652 N N . LYS A 1 88 ? -28.022 -3.141 10.824 1.00 74.31 88 LYS A N 1
ATOM 653 C CA . LYS A 1 88 ? -28.394 -1.729 10.621 1.00 74.31 88 LYS A CA 1
ATOM 654 C C . LYS A 1 88 ? -27.182 -0.788 10.567 1.00 74.31 88 LYS A C 1
ATOM 656 O O . LYS A 1 88 ? -27.349 0.373 10.201 1.00 74.31 88 LYS A O 1
ATOM 661 N N . THR A 1 89 ? -25.994 -1.262 10.949 1.00 72.31 89 THR A N 1
ATOM 662 C CA . THR A 1 89 ? -24.750 -0.497 10.860 1.00 72.31 89 THR A CA 1
ATOM 663 C C . THR A 1 89 ? -24.083 -0.775 9.506 1.00 72.31 89 THR A C 1
ATOM 665 O O . THR A 1 89 ? -23.763 -1.933 9.218 1.00 72.31 89 THR A O 1
ATOM 668 N N . PRO A 1 90 ? -23.862 0.249 8.660 1.00 75.38 90 PRO A N 1
ATOM 669 C CA . PRO A 1 90 ? -23.343 0.057 7.309 1.00 75.38 90 PRO A CA 1
ATOM 670 C C . PRO A 1 90 ? -22.005 -0.692 7.256 1.00 75.38 90 PRO A C 1
ATOM 672 O O . PRO A 1 90 ? -21.037 -0.359 7.946 1.00 75.38 90 PRO A O 1
ATOM 675 N N . GLY A 1 91 ? -21.938 -1.704 6.389 1.00 72.12 91 GLY A N 1
ATOM 676 C CA . GLY A 1 91 ? -20.735 -2.511 6.186 1.00 72.12 91 GLY A CA 1
ATOM 677 C C . GLY A 1 91 ? -20.401 -3.459 7.340 1.00 72.12 91 GLY A C 1
ATOM 678 O O . GLY A 1 91 ? -19.282 -3.959 7.377 1.00 72.12 91 GLY A O 1
ATOM 679 N N . ILE A 1 92 ? -21.335 -3.697 8.273 1.00 79.88 92 ILE A N 1
ATOM 680 C CA . ILE A 1 92 ? -21.191 -4.695 9.338 1.00 79.88 92 ILE A CA 1
ATOM 681 C C . ILE A 1 92 ? -22.177 -5.841 9.115 1.00 79.88 92 ILE A C 1
ATOM 683 O O . ILE A 1 92 ? -23.387 -5.620 9.018 1.00 79.88 92 ILE A O 1
ATOM 687 N N . SER A 1 93 ? -21.661 -7.069 9.080 1.00 78.75 93 SER A N 1
ATOM 688 C CA . SER A 1 93 ? -22.451 -8.306 9.035 1.00 78.75 93 SER A CA 1
ATOM 689 C C . SER A 1 93 ? -22.295 -9.114 10.327 1.00 78.75 93 SER A C 1
ATOM 691 O O . SER A 1 93 ? -21.242 -9.066 10.965 1.00 78.75 93 SER A O 1
ATOM 693 N N . TYR A 1 94 ? -23.324 -9.872 10.706 1.00 77.19 94 TYR A N 1
ATOM 694 C CA . TYR A 1 94 ? -23.395 -10.613 11.967 1.00 77.19 94 TYR A CA 1
ATOM 695 C C . TYR A 1 94 ? -23.903 -12.048 11.775 1.00 77.19 94 TYR A C 1
ATOM 697 O O . TYR A 1 94 ? -24.830 -12.284 11.001 1.00 77.19 94 TYR A O 1
ATOM 705 N N . ALA A 1 95 ? -23.340 -13.000 12.520 1.00 74.88 95 ALA A N 1
ATOM 706 C CA . ALA A 1 95 ? -23.896 -14.340 12.705 1.00 74.88 95 ALA A CA 1
ATOM 707 C C . ALA A 1 95 ? -23.663 -14.843 14.134 1.00 74.88 95 ALA A C 1
ATOM 709 O O . ALA A 1 95 ? -22.739 -14.417 14.824 1.00 74.88 95 ALA A O 1
ATOM 710 N N . MET A 1 96 ? -24.475 -15.810 14.552 1.00 70.31 96 MET A N 1
ATOM 711 C CA . MET A 1 96 ? -24.290 -16.551 15.797 1.00 70.31 96 MET A CA 1
ATOM 712 C C . MET A 1 96 ? -24.134 -18.040 15.481 1.00 70.31 96 MET A C 1
ATOM 714 O O . MET A 1 96 ? -24.840 -18.583 14.631 1.00 70.31 96 MET A O 1
ATOM 718 N N . VAL A 1 97 ? -23.199 -18.700 16.158 1.00 71.19 97 VAL A N 1
ATOM 719 C CA . VAL A 1 97 ? -22.890 -20.124 16.005 1.00 71.19 97 VAL A CA 1
ATOM 720 C C . VAL A 1 97 ? -23.094 -20.821 17.349 1.00 71.19 97 VAL A C 1
ATOM 722 O O . VAL A 1 97 ? -22.596 -20.347 18.365 1.00 71.19 97 VAL A O 1
ATOM 725 N N . GLY A 1 98 ? -23.808 -21.953 17.356 1.00 65.81 98 GLY A N 1
ATOM 726 C CA . GLY A 1 98 ? -24.069 -22.750 18.564 1.00 65.81 98 GLY A CA 1
ATOM 727 C C . GLY A 1 98 ? -24.768 -24.094 18.290 1.00 65.81 98 GLY A C 1
ATOM 728 O O . GLY A 1 98 ? -24.726 -24.614 17.172 1.00 65.81 98 GLY A O 1
ATOM 729 N N . LYS A 1 99 ? -25.430 -24.695 19.291 1.00 53.56 99 LYS A N 1
ATOM 730 C CA . LYS A 1 99 ? -26.074 -26.020 19.146 1.00 53.56 99 LYS A CA 1
ATOM 731 C C . LYS A 1 99 ? -27.302 -26.006 18.216 1.00 53.56 99 LYS A C 1
ATOM 733 O O . LYS A 1 99 ? -28.120 -25.101 18.221 1.00 53.56 99 LYS A O 1
ATOM 738 N N . ARG A 1 100 ? -27.474 -27.096 17.461 1.00 38.59 100 ARG A N 1
ATOM 739 C CA . ARG A 1 100 ? -28.422 -27.274 16.335 1.00 38.59 100 ARG A CA 1
ATOM 740 C C . ARG A 1 100 ? -29.929 -27.135 16.662 1.00 38.59 100 ARG A C 1
ATOM 742 O O . ARG A 1 100 ? -30.729 -27.184 15.739 1.00 38.59 100 ARG A O 1
ATOM 749 N N . GLY A 1 101 ? -30.314 -26.980 17.933 1.00 39.25 101 GLY A N 1
ATOM 750 C CA . GLY A 1 101 ? -31.708 -26.834 18.392 1.00 39.25 101 GLY A CA 1
ATOM 751 C C . GLY A 1 101 ? -32.131 -25.404 18.762 1.00 39.25 101 GLY A C 1
ATOM 752 O O . GLY A 1 101 ? -33.293 -25.191 19.080 1.00 39.25 101 GLY A O 1
ATOM 753 N N . SER A 1 102 ? -31.216 -24.430 18.726 1.00 47.91 102 SER A N 1
ATOM 754 C CA . SER A 1 102 ? -31.462 -23.029 19.114 1.00 47.91 102 SER A CA 1
A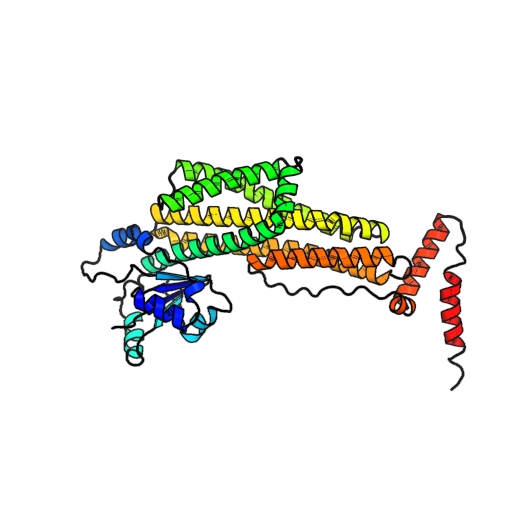TOM 755 C C . SER A 1 102 ? -31.538 -22.056 17.927 1.00 47.91 102 SER A C 1
ATOM 757 O O . SER A 1 102 ? -31.688 -20.858 18.130 1.00 47.91 102 SER A O 1
ATOM 759 N N . ILE A 1 103 ? -31.506 -22.554 16.685 1.00 42.03 103 ILE A N 1
ATOM 760 C CA . ILE A 1 103 ? -31.521 -21.732 15.458 1.00 42.03 103 ILE A CA 1
ATOM 761 C C . ILE A 1 103 ? -32.814 -20.899 15.323 1.00 42.03 103 ILE A C 1
ATOM 763 O O . ILE A 1 103 ? -32.741 -19.725 14.964 1.00 42.03 103 ILE A O 1
ATOM 767 N N . GLU A 1 104 ? -33.985 -21.447 15.678 1.00 38.25 104 GLU A N 1
ATOM 768 C CA . GLU A 1 104 ? -35.254 -20.686 15.711 1.00 38.25 104 GLU A CA 1
ATOM 769 C C . GLU A 1 104 ? -35.265 -19.607 16.807 1.00 38.25 104 GLU A C 1
ATOM 771 O O . GLU A 1 104 ? -35.821 -18.527 16.613 1.00 38.25 104 GLU A O 1
ATOM 776 N N . SER A 1 105 ? -34.591 -19.858 17.935 1.00 39.09 105 SER A N 1
ATOM 777 C CA . SER A 1 105 ? -34.402 -18.861 18.993 1.00 39.09 105 SER A CA 1
ATOM 778 C C . SER A 1 105 ? -33.454 -17.740 18.554 1.00 39.09 105 SER A C 1
ATOM 780 O O . SER A 1 105 ? -33.620 -16.606 18.991 1.00 39.09 105 SER A O 1
ATOM 782 N N . TRP A 1 106 ? -32.473 -18.019 17.692 1.00 41.16 106 TRP A N 1
ATOM 783 C CA . TRP A 1 106 ? -31.495 -17.026 17.236 1.00 41.16 106 TRP A CA 1
ATOM 784 C C . TRP A 1 106 ? -32.087 -16.009 16.258 1.00 41.16 106 TRP A C 1
ATOM 786 O O . TRP A 1 106 ? -31.800 -14.821 16.385 1.00 41.16 106 TRP A O 1
ATOM 796 N N . LEU A 1 107 ? -32.972 -16.436 15.349 1.00 39.38 107 LEU A N 1
ATOM 797 C CA . LEU A 1 107 ? -33.728 -15.517 14.483 1.00 39.38 107 LEU A CA 1
ATOM 798 C C . LEU A 1 107 ? -34.640 -14.590 15.308 1.00 39.38 107 LEU A C 1
ATOM 800 O O . LEU A 1 107 ? -34.688 -13.389 15.055 1.00 39.38 107 LEU A O 1
ATOM 804 N N . GLN A 1 108 ? -35.269 -15.112 16.368 1.00 33.22 108 GLN A N 1
ATOM 805 C CA . GLN A 1 108 ? -36.082 -14.308 17.291 1.00 33.22 108 GLN A CA 1
ATOM 806 C C . GLN A 1 108 ? -35.255 -13.358 18.178 1.00 33.22 108 GLN A C 1
ATOM 808 O O . GLN A 1 108 ? -35.781 -12.337 18.614 1.00 33.22 108 GLN A O 1
ATOM 813 N N . VAL A 1 109 ? -33.977 -13.654 18.452 1.00 39.09 109 VAL A N 1
ATOM 814 C CA . VAL A 1 109 ? -33.056 -12.781 19.217 1.00 39.09 109 VAL A CA 1
ATOM 815 C C . VAL A 1 109 ? -32.478 -11.656 18.353 1.00 39.09 109 VAL A C 1
ATOM 817 O O . VAL A 1 109 ? -32.234 -10.568 18.862 1.00 39.09 109 VAL A O 1
ATOM 820 N N . VAL A 1 110 ? -32.313 -11.860 17.044 1.00 41.53 110 VAL A N 1
ATOM 821 C CA . VAL A 1 110 ? -31.998 -10.755 16.117 1.00 41.53 110 VAL A CA 1
ATOM 822 C C . VAL A 1 110 ? -33.186 -9.784 16.005 1.00 41.53 110 VAL A C 1
ATOM 824 O O . VAL A 1 110 ? -32.986 -8.577 15.876 1.00 41.53 110 VAL A O 1
ATOM 827 N N . GLU A 1 111 ? -34.421 -10.283 16.136 1.00 39.09 111 GLU A N 1
ATOM 828 C CA . GLU A 1 111 ? -35.639 -9.459 16.185 1.00 39.09 111 GLU A CA 1
ATOM 829 C C . GLU A 1 111 ? -35.943 -8.862 17.575 1.00 39.09 111 GLU A C 1
ATOM 831 O O . GLU A 1 111 ? -36.555 -7.794 17.663 1.00 39.09 111 GLU A O 1
ATOM 836 N N . ARG A 1 112 ? -35.511 -9.501 18.673 1.00 35.94 112 ARG A N 1
ATOM 837 C CA . ARG A 1 112 ? -35.670 -9.003 20.050 1.00 35.94 112 ARG A CA 1
ATOM 838 C C . ARG A 1 112 ? -34.365 -8.424 20.585 1.00 35.94 112 ARG A C 1
ATOM 840 O O . ARG A 1 112 ? -33.467 -9.159 20.966 1.00 35.94 112 ARG A O 1
ATOM 847 N N . SER A 1 113 ? -34.346 -7.103 20.716 1.00 39.41 113 SER A N 1
ATOM 848 C CA . SER A 1 113 ? -33.337 -6.173 21.256 1.00 39.41 113 SER A CA 1
ATOM 849 C C . SER A 1 113 ? -32.665 -6.525 22.611 1.00 39.41 113 SER A C 1
ATOM 851 O O . SER A 1 113 ? -32.623 -5.684 23.506 1.00 39.41 113 SER A O 1
ATOM 853 N N . GLY A 1 114 ? -32.154 -7.745 22.805 1.00 40.16 114 GLY A N 1
ATOM 854 C CA . GLY A 1 114 ? -31.654 -8.250 24.093 1.00 40.16 114 GLY A CA 1
ATOM 855 C C . GLY A 1 114 ? -30.197 -8.729 24.111 1.00 40.16 114 GLY A C 1
ATOM 856 O O . GLY A 1 114 ? -29.636 -8.878 25.191 1.00 40.16 114 GLY A O 1
ATOM 857 N N . SER A 1 115 ? -29.552 -8.941 22.956 1.00 49.53 115 SER A N 1
ATOM 858 C CA . SER A 1 115 ? -28.116 -9.264 22.895 1.00 49.53 115 SER A CA 1
ATOM 859 C C . SER A 1 115 ? -27.285 -7.983 22.773 1.00 49.53 115 SER A C 1
ATOM 861 O O . SER A 1 115 ? -27.476 -7.204 21.839 1.00 49.53 115 SER A O 1
ATOM 863 N N . LEU A 1 116 ? -26.338 -7.755 23.691 1.00 48.59 116 LEU A N 1
ATOM 864 C CA . LEU A 1 116 ? -25.499 -6.544 23.758 1.00 48.59 116 LEU A CA 1
ATOM 865 C C . LEU 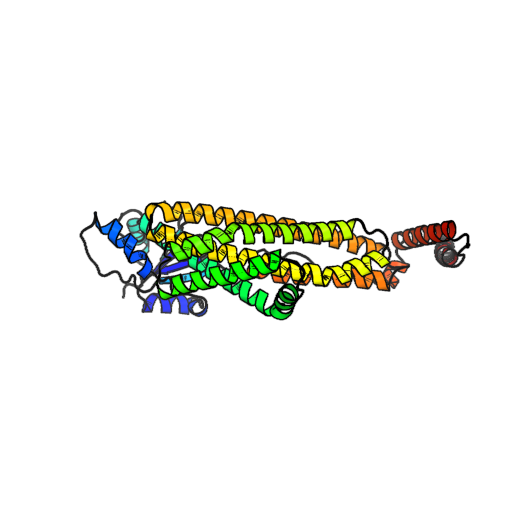A 1 116 ? -24.709 -6.252 22.465 1.00 48.59 116 LEU A C 1
ATOM 867 O O . LEU A 1 116 ? -2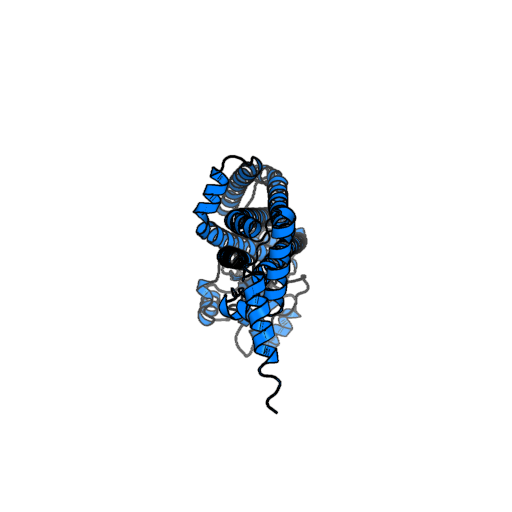4.408 -5.095 22.183 1.00 48.59 116 LEU A O 1
ATOM 871 N N . LEU A 1 117 ? -24.435 -7.267 21.641 1.00 53.16 117 LEU A N 1
ATOM 872 C CA . LEU A 1 117 ? -23.748 -7.132 20.348 1.00 53.16 117 LEU A CA 1
ATOM 873 C C . LEU A 1 117 ? -24.702 -6.889 19.162 1.00 53.16 117 LEU A C 1
ATOM 875 O O . LEU A 1 117 ? -24.261 -6.851 18.023 1.00 53.16 117 LEU A O 1
ATOM 879 N N . THR A 1 118 ? -25.994 -6.658 19.410 1.00 59.09 118 THR A N 1
ATOM 880 C CA . THR A 1 118 ? -26.943 -6.121 18.408 1.00 59.09 118 THR A CA 1
ATOM 881 C C . THR A 1 118 ? -27.118 -4.602 18.515 1.00 59.09 118 THR A C 1
ATOM 883 O O . THR A 1 118 ? -27.800 -3.993 17.691 1.00 59.09 118 THR A O 1
ATOM 886 N N . ASN A 1 119 ? -26.485 -3.963 19.510 1.00 65.56 119 ASN A N 1
ATOM 887 C CA . ASN A 1 119 ? -26.490 -2.512 19.652 1.00 65.56 119 ASN A CA 1
ATOM 888 C C . ASN A 1 119 ? -25.594 -1.867 18.573 1.00 65.56 119 ASN A C 1
ATOM 890 O O . ASN A 1 119 ? -24.385 -2.132 18.562 1.00 65.56 119 ASN A O 1
ATOM 894 N N . PRO A 1 120 ? -26.133 -0.967 17.725 1.00 67.62 120 PRO A N 1
ATOM 895 C CA . PRO A 1 120 ? -25.364 -0.304 16.674 1.00 67.62 120 PRO A CA 1
ATOM 896 C C . PRO A 1 120 ? -24.096 0.409 17.164 1.00 67.62 120 PRO A C 1
ATOM 898 O O . PRO A 1 120 ? -23.080 0.355 16.478 1.00 67.62 120 PRO A O 1
ATOM 901 N N . ALA A 1 121 ? -24.117 1.029 18.350 1.00 69.62 121 ALA A N 1
ATOM 902 C CA . ALA A 1 121 ? -22.966 1.751 18.899 1.00 69.62 121 ALA A CA 1
ATOM 903 C C . ALA A 1 121 ? -21.835 0.810 19.350 1.00 69.62 121 ALA A C 1
ATOM 905 O O . ALA A 1 121 ? -20.657 1.116 19.175 1.00 69.62 121 ALA A O 1
ATOM 906 N N . ILE A 1 122 ? -22.183 -0.359 19.896 1.00 72.19 122 ILE A N 1
ATOM 907 C CA . ILE A 1 122 ? -21.199 -1.374 20.302 1.00 72.19 122 ILE A CA 1
ATOM 908 C C . ILE A 1 122 ? -20.603 -2.049 19.059 1.00 72.19 122 ILE A C 1
ATOM 910 O O . ILE A 1 122 ? -19.389 -2.231 18.994 1.00 72.19 122 ILE A O 1
ATOM 914 N N . LEU A 1 123 ? -21.430 -2.346 18.050 1.00 74.38 123 LEU A N 1
ATOM 915 C CA . LEU A 1 123 ? -20.979 -2.869 16.756 1.00 74.38 123 LEU A CA 1
ATOM 916 C C . LEU A 1 123 ? -20.038 -1.894 16.037 1.00 74.38 123 LEU A C 1
ATOM 918 O O . LEU A 1 123 ? -18.971 -2.299 15.585 1.00 74.38 123 LEU A O 1
ATOM 922 N N . ALA A 1 124 ? -20.397 -0.610 15.994 1.00 76.44 124 ALA A N 1
ATOM 923 C CA . ALA A 1 124 ? -19.550 0.470 15.489 1.00 76.44 124 ALA A CA 1
ATOM 924 C C . ALA A 1 124 ? -18.205 0.551 16.231 1.00 76.44 124 ALA A C 1
ATOM 926 O O . ALA A 1 124 ? -17.150 0.646 15.605 1.00 76.44 124 ALA A O 1
ATOM 927 N N . GLY A 1 125 ? -18.244 0.463 17.564 1.00 76.31 125 GLY A N 1
ATOM 928 C CA . GLY A 1 125 ? -17.070 0.367 18.428 1.00 76.31 125 GLY A CA 1
ATOM 929 C C . GLY A 1 125 ? -16.134 -0.769 18.034 1.00 76.31 125 GLY A C 1
ATOM 930 O O . GLY A 1 125 ? -14.957 -0.550 17.742 1.00 76.31 125 GLY A O 1
ATOM 931 N N . ALA A 1 126 ? -16.676 -1.987 18.003 1.00 78.31 126 ALA A N 1
ATOM 932 C CA . ALA A 1 126 ? -15.935 -3.188 17.642 1.00 78.31 126 ALA A CA 1
ATOM 933 C C . ALA A 1 126 ? -15.368 -3.090 16.218 1.00 78.31 126 ALA A C 1
ATOM 935 O O . ALA A 1 126 ? -14.196 -3.391 16.016 1.00 78.31 126 ALA A O 1
ATOM 936 N N . ALA A 1 127 ? -16.146 -2.594 15.250 1.00 76.56 127 ALA A N 1
ATOM 937 C CA . ALA A 1 127 ? -15.683 -2.374 13.881 1.00 76.56 127 ALA A CA 1
ATOM 938 C C . ALA A 1 127 ? -14.568 -1.325 13.779 1.00 76.56 127 ALA A C 1
ATOM 940 O O . ALA A 1 127 ? -13.670 -1.466 12.954 1.00 76.56 127 ALA A O 1
ATOM 941 N N . GLY A 1 128 ? -14.568 -0.298 14.632 1.00 78.19 128 GLY A N 1
ATOM 942 C CA . GLY A 1 128 ? -13.450 0.639 14.737 1.00 78.19 128 GLY A CA 1
ATOM 943 C C . GLY A 1 128 ? -12.146 -0.052 15.153 1.00 78.19 128 GLY A C 1
ATOM 944 O O . GLY A 1 128 ? -11.115 0.163 14.514 1.00 78.19 128 GLY A O 1
ATOM 945 N N . ILE A 1 129 ? -12.199 -0.929 16.162 1.00 80.88 129 ILE A N 1
ATOM 946 C CA . ILE A 1 129 ? -11.038 -1.716 16.617 1.00 80.88 129 ILE A CA 1
ATOM 947 C C . ILE A 1 129 ? -10.612 -2.738 15.555 1.00 80.88 129 ILE A C 1
ATOM 949 O O . ILE A 1 129 ? -9.423 -2.865 15.263 1.00 80.88 129 ILE A O 1
ATOM 953 N N . MET A 1 130 ? -11.561 -3.439 14.929 1.00 81.00 130 MET A N 1
ATOM 954 C CA . MET A 1 130 ? -11.265 -4.374 13.837 1.00 81.00 130 MET A CA 1
ATOM 955 C C . MET A 1 130 ? -10.561 -3.675 12.675 1.00 81.00 130 MET A C 1
ATOM 957 O O . MET A 1 130 ? -9.535 -4.164 12.211 1.00 81.00 130 MET A O 1
ATOM 961 N N . ALA A 1 131 ? -11.019 -2.485 12.279 1.00 81.75 131 ALA A N 1
ATOM 962 C CA . ALA A 1 131 ? -10.368 -1.702 11.237 1.00 81.75 131 ALA A CA 1
ATOM 963 C C . ALA A 1 131 ? -8.940 -1.271 11.628 1.00 81.75 131 ALA A C 1
ATOM 965 O O . ALA A 1 131 ? -8.065 -1.176 10.766 1.00 81.75 131 ALA A O 1
ATOM 966 N N . GLN A 1 132 ? -8.671 -1.010 12.915 1.00 83.12 132 GLN A N 1
ATOM 967 C CA . GLN A 1 132 ? -7.304 -0.777 13.399 1.00 83.12 132 GLN A CA 1
ATOM 968 C C . GLN A 1 132 ? -6.436 -2.039 13.292 1.00 83.12 132 GLN A C 1
ATOM 970 O O . GLN A 1 132 ? -5.308 -1.952 12.809 1.00 83.12 132 GLN A O 1
ATOM 975 N N . LEU A 1 133 ? -6.949 -3.200 13.708 1.00 81.56 133 LEU A N 1
ATOM 976 C CA . LEU A 1 133 ? -6.231 -4.479 13.637 1.00 81.56 133 LEU A CA 1
ATOM 977 C C . LEU A 1 133 ? -5.964 -4.918 12.195 1.00 81.56 133 LEU A C 1
ATOM 979 O O . LEU A 1 133 ? -4.865 -5.395 11.905 1.00 81.56 133 LEU A O 1
ATOM 983 N N . ALA A 1 134 ? -6.933 -4.709 11.301 1.00 79.00 134 ALA A N 1
ATOM 984 C CA . ALA A 1 134 ? -6.801 -4.941 9.868 1.00 79.00 134 ALA A CA 1
ATOM 985 C C . ALA A 1 134 ? -5.637 -4.130 9.299 1.00 79.00 134 ALA A C 1
ATOM 987 O O . ALA A 1 134 ? -4.694 -4.713 8.764 1.00 79.00 134 ALA A O 1
ATOM 988 N N . ARG A 1 135 ? -5.629 -2.812 9.546 1.00 80.94 135 ARG A N 1
ATOM 989 C CA . ARG A 1 135 ? -4.530 -1.945 9.109 1.00 80.94 135 ARG A CA 1
ATOM 990 C C . ARG A 1 135 ? -3.197 -2.370 9.695 1.00 80.94 135 ARG A C 1
ATOM 992 O O . ARG A 1 135 ? -2.251 -2.532 8.946 1.00 80.94 135 ARG A O 1
ATOM 999 N N . GLN A 1 136 ? -3.106 -2.633 10.998 1.00 83.62 136 GLN A N 1
ATOM 1000 C CA . GLN A 1 136 ? -1.852 -3.102 11.602 1.00 83.62 136 GLN A CA 1
ATOM 1001 C C . GLN A 1 136 ? -1.372 -4.435 11.013 1.00 83.62 136 GLN A C 1
ATOM 1003 O O . GLN A 1 136 ? -0.169 -4.669 10.912 1.00 83.62 136 GLN A O 1
ATOM 1008 N N . HIS A 1 137 ? -2.281 -5.347 10.660 1.00 80.94 137 HIS A N 1
ATOM 1009 C CA . HIS A 1 137 ? -1.913 -6.590 9.992 1.00 80.94 137 HIS A CA 1
ATOM 1010 C C . HIS A 1 137 ? -1.298 -6.316 8.615 1.00 80.94 137 HIS A C 1
ATOM 1012 O O . HIS A 1 137 ? -0.191 -6.778 8.361 1.00 80.94 137 HIS A O 1
ATOM 1018 N N . GLU A 1 138 ? -1.958 -5.517 7.783 1.00 78.94 138 GLU A N 1
ATOM 1019 C CA . GLU A 1 138 ? -1.465 -5.155 6.447 1.00 78.94 138 GLU A CA 1
ATOM 1020 C C . GLU A 1 138 ? -0.144 -4.377 6.523 1.00 78.94 138 GLU A C 1
ATOM 1022 O O . GLU A 1 138 ? 0.796 -4.647 5.782 1.00 78.94 138 GLU A O 1
ATOM 1027 N N . MET A 1 139 ? -0.016 -3.481 7.501 1.00 82.62 139 MET A N 1
ATOM 1028 C CA . MET A 1 139 ? 1.218 -2.763 7.818 1.00 82.62 139 MET A CA 1
ATOM 1029 C C . MET A 1 139 ? 2.380 -3.731 8.084 1.00 82.62 139 MET A C 1
ATOM 1031 O O . MET A 1 139 ? 3.496 -3.504 7.627 1.00 82.62 139 MET A O 1
ATOM 1035 N N . ASN A 1 140 ? 2.125 -4.841 8.786 1.00 81.62 140 ASN A N 1
ATOM 1036 C CA . ASN A 1 140 ? 3.134 -5.871 9.040 1.00 81.62 140 ASN A CA 1
ATOM 1037 C C . ASN A 1 140 ? 3.465 -6.692 7.784 1.00 81.62 140 ASN A C 1
ATOM 1039 O O . ASN A 1 140 ? 4.630 -7.032 7.584 1.00 81.62 140 ASN A O 1
ATOM 1043 N N . GLU A 1 141 ? 2.485 -6.976 6.920 1.00 80.25 141 GLU A N 1
ATOM 1044 C CA . GLU A 1 141 ? 2.738 -7.606 5.614 1.00 80.25 141 GLU A CA 1
ATOM 1045 C C . GLU A 1 141 ? 3.622 -6.707 4.738 1.00 80.25 141 GLU A C 1
ATOM 1047 O O . GLU A 1 141 ? 4.603 -7.175 4.157 1.00 80.25 141 GLU A O 1
ATOM 1052 N N . ILE A 1 142 ? 3.343 -5.399 4.715 1.00 82.25 142 ILE A N 1
ATOM 1053 C CA . ILE A 1 142 ? 4.162 -4.414 4.004 1.00 82.25 142 ILE A CA 1
ATOM 1054 C C . ILE A 1 142 ? 5.559 -4.318 4.624 1.00 82.25 142 ILE A C 1
ATOM 1056 O O . ILE A 1 142 ? 6.541 -4.329 3.890 1.00 82.25 142 ILE A O 1
ATOM 1060 N N . LYS A 1 143 ? 5.689 -4.285 5.956 1.00 80.69 143 LYS A N 1
ATOM 1061 C CA . LYS A 1 143 ? 7.002 -4.312 6.625 1.00 80.69 143 LYS A CA 1
ATOM 1062 C C . LYS A 1 143 ? 7.797 -5.571 6.287 1.00 80.69 143 LYS A C 1
ATOM 1064 O O . LYS A 1 143 ? 8.996 -5.472 6.058 1.00 80.69 143 LYS A O 1
ATOM 1069 N N . SER A 1 144 ? 7.152 -6.736 6.203 1.00 81.88 144 SER A N 1
ATOM 1070 C CA . SER A 1 144 ? 7.811 -7.981 5.786 1.00 81.88 144 SER A CA 1
ATOM 1071 C C . SER A 1 144 ? 8.274 -7.926 4.327 1.00 81.88 144 SER A C 1
ATOM 1073 O O . SER A 1 144 ? 9.368 -8.394 4.005 1.00 81.88 144 SER A O 1
ATOM 1075 N N . TYR A 1 145 ? 7.463 -7.345 3.441 1.00 79.19 145 TYR A N 1
ATOM 1076 C CA . TYR A 1 145 ? 7.856 -7.081 2.058 1.00 79.19 145 TYR A CA 1
ATOM 1077 C C . TYR A 1 145 ? 9.059 -6.125 1.999 1.00 79.19 145 TYR A C 1
ATOM 1079 O O . TYR A 1 145 ? 10.073 -6.439 1.377 1.00 79.19 145 TYR A O 1
ATOM 1087 N N . LEU A 1 146 ? 9.000 -5.006 2.726 1.00 77.31 146 LEU A N 1
ATOM 1088 C CA . LEU A 1 146 ? 10.086 -4.029 2.811 1.00 77.31 146 LEU A CA 1
ATOM 1089 C C . LEU A 1 146 ? 11.370 -4.649 3.376 1.00 77.31 146 LEU A C 1
ATOM 1091 O O . LEU A 1 146 ? 12.436 -4.387 2.835 1.00 77.31 146 LEU A O 1
ATOM 1095 N N . ALA A 1 147 ? 11.279 -5.530 4.377 1.00 79.62 147 ALA A N 1
ATOM 1096 C CA . ALA A 1 147 ? 12.424 -6.256 4.932 1.00 79.62 147 ALA A CA 1
ATOM 1097 C C . ALA A 1 147 ? 13.060 -7.238 3.928 1.00 79.62 147 ALA A C 1
ATOM 1099 O O . ALA A 1 147 ? 14.261 -7.486 3.966 1.00 79.62 147 ALA A O 1
ATOM 1100 N N . THR A 1 148 ? 12.285 -7.770 2.978 1.00 74.94 148 THR A N 1
ATOM 1101 C CA . THR A 1 148 ? 12.836 -8.573 1.868 1.00 74.94 148 THR A CA 1
ATOM 1102 C C . THR A 1 148 ? 13.669 -7.705 0.917 1.00 74.94 148 THR A C 1
ATOM 1104 O O . THR A 1 148 ? 14.601 -8.174 0.264 1.00 74.94 148 THR A O 1
ATOM 1107 N N . ILE A 1 149 ? 13.354 -6.412 0.866 1.00 67.75 149 ILE A N 1
ATOM 1108 C CA . ILE A 1 149 ? 13.966 -5.407 -0.004 1.00 67.75 149 ILE A CA 1
ATOM 1109 C C . ILE A 1 149 ? 14.894 -4.477 0.804 1.00 67.75 149 ILE A C 1
ATOM 1111 O O . ILE A 1 149 ? 15.374 -3.483 0.271 1.00 67.75 149 ILE A O 1
ATOM 1115 N N . ASP A 1 150 ? 15.212 -4.824 2.058 1.00 57.62 150 ASP A N 1
ATOM 1116 C CA . ASP A 1 150 ? 15.869 -3.963 3.056 1.00 57.62 150 ASP A CA 1
ATOM 1117 C C . ASP A 1 150 ? 17.115 -3.266 2.508 1.00 57.62 150 ASP A C 1
ATOM 1119 O O . ASP A 1 150 ? 17.264 -2.055 2.630 1.00 57.62 150 ASP A O 1
ATOM 1123 N N . LYS A 1 151 ? 17.932 -3.990 1.733 1.00 58.12 151 LYS A N 1
ATOM 1124 C CA . LYS A 1 151 ? 19.095 -3.414 1.053 1.00 58.12 151 LYS A CA 1
ATOM 1125 C C . LYS A 1 151 ? 18.738 -2.245 0.123 1.00 58.12 151 LYS A C 1
ATOM 1127 O O . LYS A 1 151 ? 19.448 -1.255 0.134 1.00 58.12 151 LYS A O 1
ATOM 1132 N N . LYS A 1 152 ? 17.650 -2.312 -0.650 1.00 57.97 152 LYS A N 1
ATOM 1133 C CA . LYS A 1 152 ? 17.233 -1.217 -1.547 1.00 57.97 152 LYS A CA 1
ATOM 1134 C C . LYS A 1 152 ? 16.579 -0.069 -0.783 1.00 57.97 152 LYS A C 1
ATOM 1136 O O . LYS A 1 152 ? 16.766 1.069 -1.180 1.00 57.97 152 LYS A O 1
ATOM 1141 N N . VAL A 1 153 ? 15.851 -0.328 0.308 1.00 56.31 153 VAL A N 1
ATOM 1142 C CA . VAL A 1 153 ? 15.295 0.743 1.162 1.00 56.31 153 VAL A CA 1
ATOM 1143 C C . VAL A 1 153 ? 16.428 1.509 1.848 1.00 56.31 153 VAL A C 1
ATOM 1145 O O . VAL A 1 153 ? 16.470 2.737 1.776 1.00 56.31 153 VAL A O 1
ATOM 1148 N N . ASP A 1 154 ? 17.388 0.788 2.428 1.00 54.56 154 ASP A N 1
ATOM 1149 C CA . ASP A 1 154 ? 18.606 1.355 3.001 1.00 54.56 154 ASP A CA 1
ATOM 1150 C C . ASP A 1 154 ? 19.447 2.072 1.947 1.00 54.56 154 ASP A C 1
ATOM 1152 O O . ASP A 1 154 ? 19.931 3.166 2.213 1.00 54.56 154 ASP A O 1
ATOM 1156 N N . ASP A 1 155 ? 19.615 1.504 0.750 1.00 56.78 155 ASP A N 1
ATOM 1157 C CA . ASP A 1 155 ? 20.382 2.127 -0.332 1.00 56.78 155 ASP A CA 1
ATOM 1158 C C . ASP A 1 155 ? 19.680 3.399 -0.849 1.00 56.78 155 ASP A C 1
ATOM 1160 O O . ASP A 1 155 ? 20.351 4.394 -1.110 1.00 56.78 155 ASP A O 1
ATOM 1164 N N . VAL A 1 156 ? 18.343 3.439 -0.888 1.00 57.09 156 VAL A N 1
ATOM 1165 C CA . VAL A 1 156 ? 17.528 4.624 -1.233 1.00 57.09 156 VAL A CA 1
ATOM 1166 C C . VAL A 1 156 ? 17.639 5.723 -0.176 1.00 57.09 156 VAL A C 1
ATOM 1168 O O . VAL A 1 156 ? 17.763 6.905 -0.513 1.00 57.09 156 VAL A O 1
ATOM 1171 N N . LEU A 1 157 ? 17.649 5.346 1.104 1.00 55.19 157 LEU A N 1
ATOM 1172 C CA . LEU A 1 157 ? 17.865 6.265 2.223 1.00 55.19 157 LEU A CA 1
ATOM 1173 C C . LEU A 1 157 ? 19.331 6.737 2.306 1.00 55.19 157 LEU A C 1
ATOM 1175 O O . LEU A 1 157 ? 19.587 7.909 2.592 1.00 55.19 157 LEU A O 1
ATOM 1179 N N . ARG A 1 158 ? 20.302 5.861 2.004 1.00 53.47 158 ARG A N 1
ATOM 1180 C CA . ARG A 1 158 ? 21.753 6.142 1.997 1.00 53.47 158 ARG A CA 1
ATOM 1181 C C . ARG A 1 158 ? 22.229 6.870 0.746 1.00 53.47 158 ARG A C 1
ATOM 1183 O O . ARG A 1 158 ? 23.252 7.543 0.826 1.00 53.47 158 ARG A O 1
ATOM 1190 N N . ALA A 1 159 ? 21.505 6.814 -0.375 1.00 56.81 159 ALA A N 1
ATOM 1191 C CA . ALA A 1 159 ? 21.876 7.480 -1.630 1.00 56.81 159 ALA A CA 1
ATOM 1192 C C . ALA A 1 159 ? 21.886 9.024 -1.556 1.00 56.81 159 ALA A C 1
ATOM 1194 O O . ALA A 1 159 ? 22.221 9.681 -2.542 1.00 56.81 159 ALA A O 1
ATOM 1195 N N . GLN A 1 160 ? 21.564 9.621 -0.398 1.00 48.84 160 GLN A N 1
ATOM 1196 C CA . GLN A 1 160 ? 21.940 10.984 0.013 1.00 48.84 160 GLN A CA 1
ATOM 1197 C C . GLN A 1 160 ? 21.719 12.109 -1.026 1.00 48.84 160 GLN A C 1
ATOM 1199 O O . GLN A 1 160 ? 22.478 13.077 -1.075 1.00 48.84 160 GLN A O 1
ATOM 1204 N N . LYS A 1 161 ? 20.667 12.030 -1.855 1.00 51.53 161 LYS A N 1
ATOM 1205 C CA . LYS A 1 161 ? 20.335 13.103 -2.820 1.00 51.53 161 LYS A CA 1
ATOM 1206 C C . LYS A 1 161 ? 18.881 13.564 -2.852 1.00 51.53 161 LYS A C 1
ATOM 1208 O O . LYS A 1 161 ? 18.613 14.581 -3.481 1.00 51.53 161 LYS A O 1
ATOM 1213 N N . ASN A 1 162 ? 17.960 12.908 -2.148 1.00 62.56 162 ASN A N 1
ATOM 1214 C CA . ASN A 1 162 ? 16.557 13.325 -2.128 1.00 62.56 162 ASN A CA 1
ATOM 1215 C C . ASN A 1 162 ? 16.143 13.731 -0.714 1.00 62.56 162 ASN A C 1
ATOM 1217 O O . ASN A 1 162 ? 15.808 12.888 0.114 1.00 62.56 162 ASN A O 1
ATOM 1221 N N . VAL A 1 163 ? 16.134 15.045 -0.469 1.00 65.88 163 VAL A N 1
ATOM 1222 C CA . VAL A 1 163 ? 15.606 15.675 0.755 1.00 65.88 163 VAL A CA 1
ATOM 1223 C C . VAL A 1 163 ? 14.224 15.117 1.122 1.00 65.88 163 VAL A C 1
ATOM 1225 O O . VAL A 1 163 ? 13.935 14.920 2.298 1.00 65.88 163 VAL A O 1
ATOM 1228 N N . GLU A 1 164 ? 13.402 14.784 0.124 1.00 69.12 164 GLU A N 1
ATOM 1229 C CA . GLU A 1 164 ? 12.067 14.215 0.330 1.00 69.12 164 GLU A CA 1
ATOM 1230 C C . GLU A 1 164 ? 12.079 12.839 1.014 1.00 69.12 164 GLU A C 1
ATOM 1232 O O . GLU A 1 164 ? 11.257 12.590 1.891 1.00 69.12 164 GLU A O 1
ATOM 1237 N N . LEU A 1 165 ? 13.055 11.974 0.723 1.00 73.44 165 LEU A N 1
ATOM 1238 C CA . LEU A 1 165 ? 13.149 10.654 1.362 1.00 73.44 165 LEU A CA 1
ATOM 1239 C C . LEU A 1 165 ? 13.596 10.746 2.823 1.00 73.44 165 LEU A C 1
ATOM 1241 O O . LEU A 1 165 ? 13.086 10.020 3.674 1.00 73.44 165 LEU A O 1
ATOM 1245 N N . GLY A 1 166 ? 14.487 11.692 3.136 1.00 77.75 166 GLY A N 1
ATOM 1246 C CA . GLY A 1 166 ? 14.869 11.981 4.519 1.00 77.75 166 GLY A CA 1
ATOM 1247 C C . GLY A 1 166 ? 13.683 12.465 5.358 1.00 77.75 166 GLY A C 1
ATOM 1248 O O . GLY A 1 166 ? 13.541 12.070 6.515 1.00 77.75 166 GLY A O 1
ATOM 1249 N N . LYS A 1 167 ? 12.782 13.261 4.765 1.00 83.62 167 LYS A N 1
ATOM 1250 C CA . LYS A 1 167 ? 11.548 13.693 5.435 1.00 83.62 167 LYS A CA 1
ATOM 1251 C C . LYS A 1 167 ? 10.587 12.525 5.682 1.00 83.62 167 LYS A C 1
ATOM 1253 O O . LYS A 1 167 ? 10.006 12.468 6.761 1.00 83.62 167 LYS A O 1
ATOM 1258 N N . VAL A 1 168 ? 10.441 11.587 4.739 1.00 86.94 168 VAL A N 1
ATOM 1259 C CA . VAL A 1 168 ? 9.624 10.369 4.934 1.00 86.94 168 VAL A CA 1
ATOM 1260 C C . VAL A 1 168 ? 10.196 9.490 6.039 1.00 86.94 168 VAL A C 1
ATOM 1262 O O . VAL A 1 168 ? 9.443 8.990 6.869 1.00 86.94 168 VAL A O 1
ATOM 1265 N N . PHE A 1 169 ? 11.519 9.326 6.089 1.00 85.44 169 PHE A N 1
ATOM 1266 C CA . PHE A 1 169 ? 12.170 8.579 7.162 1.00 85.44 169 PHE A CA 1
ATOM 1267 C C . PHE A 1 169 ? 11.907 9.212 8.533 1.00 85.44 169 PHE A C 1
ATOM 1269 O O . PHE A 1 169 ? 11.455 8.525 9.444 1.00 85.44 169 PHE A O 1
ATOM 1276 N N . GLY A 1 170 ? 12.106 10.530 8.658 1.00 87.75 170 GLY A N 1
ATOM 1277 C CA . GLY A 1 170 ? 11.805 11.263 9.891 1.00 87.75 170 GLY A CA 1
ATOM 1278 C C . GLY A 1 170 ? 10.327 11.180 10.285 1.00 87.75 170 GLY A C 1
ATOM 1279 O O . GLY A 1 170 ? 10.015 10.898 11.437 1.00 87.75 170 GLY A O 1
ATOM 1280 N N . ALA A 1 171 ? 9.414 11.335 9.321 1.00 92.19 171 ALA A N 1
ATOM 1281 C CA . ALA A 1 171 ? 7.984 11.121 9.540 1.00 92.19 171 ALA A CA 1
ATOM 1282 C C . ALA A 1 171 ? 7.685 9.700 10.041 1.00 92.19 171 ALA A C 1
ATOM 1284 O O . ALA A 1 171 ? 6.841 9.523 10.915 1.00 92.19 171 ALA A O 1
ATOM 1285 N N . GLY A 1 172 ? 8.395 8.701 9.512 1.00 90.56 172 GLY A N 1
ATOM 1286 C CA . GLY A 1 172 ? 8.282 7.317 9.946 1.00 90.56 172 GLY A CA 1
ATOM 1287 C C . GLY A 1 172 ? 8.692 7.107 11.400 1.00 90.56 172 GLY A C 1
ATOM 1288 O O . GLY A 1 172 ? 7.951 6.458 12.132 1.00 90.56 172 GLY A O 1
ATOM 1289 N N . LEU A 1 173 ? 9.805 7.701 11.841 1.00 90.06 173 LEU A N 1
ATOM 1290 C CA . LEU A 1 173 ? 10.244 7.621 13.240 1.00 90.06 173 LEU A CA 1
ATOM 1291 C C . LEU A 1 173 ? 9.209 8.212 14.206 1.00 90.06 173 LEU A C 1
ATOM 1293 O O . LEU A 1 173 ? 8.895 7.598 15.226 1.00 90.06 173 LEU A O 1
ATOM 1297 N N . ASP A 1 174 ? 8.640 9.371 13.870 1.00 94.88 174 ASP A N 1
ATOM 1298 C CA . ASP A 1 174 ? 7.630 10.019 14.713 1.00 94.88 174 ASP A CA 1
ATOM 1299 C C . ASP A 1 174 ? 6.338 9.195 14.798 1.00 94.88 174 ASP A C 1
ATOM 1301 O O . ASP A 1 174 ? 5.745 9.056 15.868 1.00 94.88 174 ASP A O 1
ATOM 1305 N N . ILE A 1 175 ? 5.907 8.609 13.678 1.00 94.88 175 ILE A N 1
ATOM 1306 C CA . ILE A 1 175 ? 4.712 7.758 13.634 1.00 94.88 175 ILE A CA 1
ATOM 1307 C C . ILE A 1 175 ? 4.941 6.447 14.391 1.00 94.88 175 ILE A C 1
ATOM 1309 O O . ILE A 1 175 ? 4.058 6.008 15.124 1.00 94.88 175 ILE A O 1
ATOM 1313 N N . GLU A 1 176 ? 6.113 5.826 14.263 1.00 91.75 176 GLU A N 1
ATOM 1314 C CA . GLU A 1 176 ? 6.474 4.622 15.022 1.00 91.75 176 GLU A CA 1
ATOM 1315 C C . GLU A 1 176 ? 6.534 4.894 16.529 1.00 91.75 176 GLU A C 1
ATOM 1317 O O . GLU A 1 176 ? 6.067 4.077 17.331 1.00 91.75 176 GLU A O 1
ATOM 1322 N N . SER A 1 177 ? 7.036 6.068 16.919 1.00 94.00 177 SER A N 1
ATOM 1323 C CA . SER A 1 177 ? 6.994 6.529 18.305 1.00 94.00 177 SER A CA 1
ATOM 1324 C C . SER A 1 177 ? 5.550 6.664 18.801 1.00 94.00 177 SER A C 1
ATOM 1326 O O . SER A 1 177 ? 5.198 6.075 19.822 1.00 94.00 177 SER A O 1
ATOM 1328 N N . ALA A 1 178 ? 4.671 7.315 18.033 1.00 95.62 178 ALA A N 1
ATOM 1329 C CA . ALA A 1 178 ? 3.256 7.448 18.384 1.00 95.62 178 ALA A CA 1
ATOM 1330 C C . ALA A 1 178 ? 2.511 6.104 18.444 1.00 95.62 178 ALA A C 1
ATOM 1332 O O . ALA A 1 178 ? 1.688 5.885 19.331 1.00 95.62 178 ALA A O 1
ATOM 1333 N N . MET A 1 179 ? 2.818 5.170 17.540 1.00 92.88 179 MET A N 1
ATOM 1334 C CA . MET A 1 179 ? 2.292 3.802 17.595 1.00 92.88 179 MET A CA 1
ATOM 1335 C C . MET A 1 179 ? 2.762 3.063 18.855 1.00 92.88 179 MET A C 1
ATOM 1337 O O . MET A 1 179 ? 2.000 2.284 19.421 1.00 92.88 179 MET A O 1
ATOM 1341 N N . THR A 1 180 ? 3.981 3.336 19.330 1.00 90.88 180 THR A N 1
ATOM 1342 C CA . THR A 1 180 ? 4.500 2.791 20.596 1.00 90.88 180 THR A CA 1
ATOM 1343 C C . THR A 1 180 ? 3.775 3.381 21.807 1.00 90.88 180 THR A C 1
ATOM 1345 O O . THR A 1 180 ? 3.458 2.641 22.738 1.00 90.88 180 THR A O 1
ATOM 1348 N N . VAL A 1 181 ? 3.478 4.688 21.798 1.00 92.06 181 VAL A N 1
ATOM 1349 C CA . VAL A 1 181 ? 2.647 5.337 22.832 1.00 92.06 181 VAL A CA 1
ATOM 1350 C C . VAL A 1 181 ? 1.266 4.687 22.869 1.00 92.06 181 VAL A C 1
ATOM 1352 O O . VAL A 1 181 ? 0.835 4.224 23.922 1.00 92.06 181 VAL A O 1
ATOM 1355 N N . LEU A 1 182 ? 0.621 4.534 21.708 1.00 89.06 182 LEU A N 1
ATOM 1356 C CA . LEU A 1 182 ? -0.667 3.851 21.597 1.00 89.06 182 LEU A CA 1
ATOM 1357 C C . LEU A 1 182 ? -0.624 2.414 22.142 1.00 89.06 182 LEU A C 1
ATOM 1359 O O . LEU A 1 182 ? -1.552 1.987 22.827 1.00 89.06 182 LEU A O 1
ATOM 1363 N N . ASP A 1 183 ? 0.421 1.648 21.830 1.00 85.19 183 ASP A N 1
ATOM 1364 C CA . ASP A 1 183 ? 0.552 0.263 22.290 1.00 85.19 183 ASP A CA 1
ATOM 1365 C C . ASP A 1 183 ? 0.702 0.169 23.817 1.00 85.19 183 ASP A C 1
ATOM 1367 O O . ASP A 1 183 ? 0.055 -0.660 24.460 1.00 85.19 183 ASP A O 1
ATOM 1371 N N . ARG A 1 184 ? 1.505 1.061 24.411 1.00 85.62 184 ARG A N 1
ATOM 1372 C CA . ARG A 1 184 ? 1.804 1.054 25.851 1.00 85.62 184 ARG A CA 1
ATOM 1373 C C . ARG A 1 184 ? 0.716 1.684 26.709 1.00 85.62 184 ARG A C 1
ATOM 1375 O O . ARG A 1 184 ? 0.445 1.190 27.800 1.00 85.62 184 ARG A O 1
ATOM 1382 N N . GLU A 1 185 ? 0.131 2.778 26.243 1.00 86.56 185 GLU A N 1
ATOM 1383 C CA . GLU A 1 185 ? -0.788 3.603 27.031 1.00 86.56 185 GLU A CA 1
ATOM 1384 C C . GLU A 1 185 ? -2.250 3.399 26.629 1.00 86.56 185 GLU A C 1
ATOM 1386 O O . GLU A 1 185 ? -3.156 3.740 27.385 1.00 86.56 185 GLU A O 1
ATOM 1391 N N . GLY A 1 186 ? -2.501 2.816 25.453 1.00 80.88 186 GLY A N 1
ATOM 1392 C CA . GLY A 1 186 ? -3.846 2.580 24.934 1.00 80.88 186 GLY A CA 1
ATOM 1393 C C . GLY A 1 186 ? -4.556 3.833 24.419 1.00 80.88 186 GLY A C 1
ATOM 1394 O O . GLY A 1 186 ? -5.696 3.716 23.985 1.00 80.88 186 GLY A O 1
ATOM 1395 N N . GLN A 1 187 ? -3.900 4.993 24.440 1.00 85.44 187 GLN A N 1
ATOM 1396 C CA . GLN A 1 187 ? -4.420 6.287 23.995 1.00 85.44 187 GLN A CA 1
ATOM 1397 C C . GLN A 1 187 ? -3.306 7.111 23.333 1.00 85.44 187 GLN A C 1
ATOM 1399 O O . GLN A 1 187 ? -2.128 6.782 23.459 1.00 85.44 187 GLN A O 1
ATOM 1404 N N . VAL A 1 188 ? -3.681 8.177 22.623 1.00 89.00 188 VAL A N 1
ATOM 1405 C CA . VAL A 1 188 ? -2.742 9.121 21.993 1.00 89.00 188 VAL A CA 1
ATOM 1406 C C . VAL A 1 188 ? -3.033 10.519 22.524 1.00 89.00 188 VAL A C 1
ATOM 1408 O O . VAL A 1 188 ? -4.111 11.063 22.269 1.00 89.00 188 VAL A O 1
ATOM 1411 N N . ASP A 1 189 ? -2.086 11.098 23.259 1.00 89.69 189 ASP A N 1
ATOM 1412 C CA . ASP A 1 189 ? -2.210 12.449 23.803 1.00 89.69 189 ASP A CA 1
ATOM 1413 C C . ASP A 1 189 ? -2.133 13.535 22.709 1.00 89.69 189 ASP A C 1
ATOM 1415 O O . ASP A 1 189 ? -1.839 13.272 21.538 1.00 89.69 189 ASP A O 1
ATOM 1419 N N . ASP A 1 190 ? -2.446 14.777 23.084 1.00 91.94 190 ASP A N 1
ATOM 1420 C CA . ASP A 1 190 ? -2.516 15.903 22.148 1.00 91.94 190 ASP A CA 1
ATOM 1421 C C . ASP A 1 190 ? -1.158 16.298 21.550 1.00 91.94 190 ASP A C 1
ATOM 1423 O O . ASP A 1 190 ? -1.122 16.719 20.392 1.00 91.94 190 ASP A O 1
ATOM 1427 N N . ASP A 1 191 ? -0.057 16.140 22.287 1.00 92.81 191 ASP A N 1
ATOM 1428 C CA . ASP A 1 191 ? 1.288 16.479 21.810 1.00 92.81 191 ASP A CA 1
ATOM 1429 C C . ASP A 1 191 ? 1.788 15.433 20.805 1.00 92.81 191 ASP A C 1
ATOM 1431 O O . ASP A 1 191 ? 2.187 15.768 19.680 1.00 92.81 191 ASP A O 1
ATOM 1435 N N . THR A 1 192 ? 1.635 14.150 21.151 1.00 93.44 192 THR A N 1
ATOM 1436 C CA . THR A 1 192 ? 1.914 13.033 20.239 1.00 93.44 192 THR A CA 1
ATOM 1437 C C . THR A 1 192 ? 1.079 13.155 18.964 1.00 93.44 192 THR A C 1
ATOM 1439 O O . THR A 1 192 ? 1.603 13.033 17.852 1.00 93.44 192 THR A O 1
ATOM 1442 N N . TRP A 1 193 ? -0.218 13.455 19.099 1.00 94.88 193 TRP A N 1
ATOM 1443 C CA . TRP A 1 193 ? -1.108 13.651 17.957 1.00 94.88 193 TRP A CA 1
ATOM 1444 C C . TRP A 1 193 ? -0.689 14.8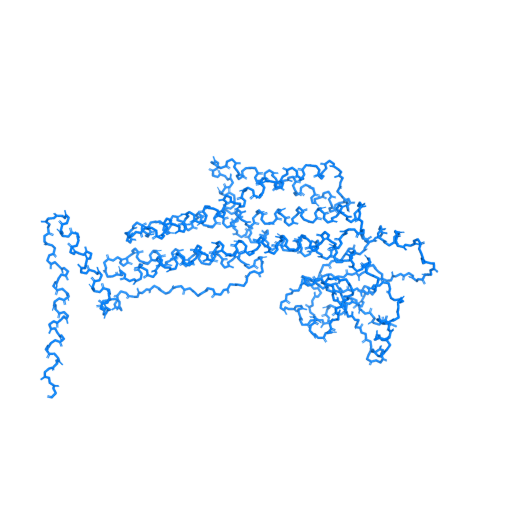39 17.080 1.00 94.88 193 TRP A C 1
ATOM 1446 O O . TRP A 1 193 ? -0.644 14.706 15.855 1.00 94.88 193 TRP A O 1
ATOM 1456 N N . SER A 1 194 ? -0.363 15.985 17.681 1.00 94.06 194 SER A N 1
ATOM 1457 C CA . SER A 1 194 ? 0.070 17.187 16.957 1.00 94.06 194 SER A CA 1
ATOM 1458 C C . SER A 1 194 ? 1.312 16.907 16.104 1.00 94.06 194 SER A C 1
ATOM 1460 O O . SER A 1 194 ? 1.347 17.244 14.914 1.00 94.06 194 SER A O 1
ATOM 1462 N N . THR A 1 195 ? 2.286 16.191 16.678 1.00 93.62 195 THR A N 1
ATOM 1463 C CA . THR A 1 195 ? 3.509 15.769 15.986 1.00 93.62 195 THR A CA 1
ATOM 1464 C C . THR A 1 195 ? 3.194 14.939 14.742 1.00 93.62 195 THR A C 1
ATOM 1466 O O . THR A 1 195 ? 3.606 15.302 13.637 1.00 93.62 195 THR A O 1
ATOM 1469 N N . VAL A 1 196 ? 2.419 13.855 14.874 1.00 94.56 196 VAL A N 1
ATOM 1470 C CA . VAL A 1 196 ? 2.117 12.972 13.731 1.00 94.56 196 VAL A CA 1
ATOM 1471 C C . VAL A 1 196 ? 1.168 13.608 12.719 1.00 94.56 196 VAL A C 1
ATOM 1473 O O . VAL A 1 196 ? 1.300 13.374 11.515 1.00 94.56 196 VAL A O 1
ATOM 1476 N N . GLN A 1 197 ? 0.244 14.467 13.161 1.00 91.81 197 GLN A N 1
ATOM 1477 C CA . GLN A 1 197 ? -0.647 15.206 12.271 1.00 91.81 197 GLN A CA 1
ATOM 1478 C C . GLN A 1 197 ? 0.166 16.054 11.285 1.00 91.81 197 GLN A C 1
ATOM 1480 O O . GLN A 1 197 ? -0.109 16.018 10.079 1.00 91.81 197 GLN A O 1
ATOM 1485 N N . GLY A 1 198 ? 1.218 16.724 11.771 1.00 91.19 198 GLY A N 1
ATOM 1486 C CA . GLY A 1 198 ? 2.152 17.509 10.961 1.00 91.19 198 GLY A CA 1
ATOM 1487 C C . GLY A 1 198 ? 2.932 16.708 9.909 1.00 91.19 198 GLY A C 1
ATOM 1488 O O . GLY A 1 198 ? 3.472 17.299 8.975 1.00 91.19 198 GLY A O 1
ATOM 1489 N N . ARG A 1 199 ? 2.967 15.371 9.998 1.00 91.69 199 ARG A N 1
ATOM 1490 C CA . ARG A 1 199 ? 3.670 14.494 9.042 1.00 91.69 199 ARG A CA 1
ATOM 1491 C C . ARG A 1 199 ? 2.819 14.035 7.857 1.00 91.69 199 ARG A C 1
ATOM 1493 O O . ARG A 1 199 ? 3.362 13.536 6.873 1.00 91.69 199 ARG A O 1
ATOM 1500 N N . THR A 1 200 ? 1.501 14.239 7.905 1.00 91.19 200 THR A N 1
ATOM 1501 C CA . THR A 1 200 ? 0.565 13.728 6.881 1.00 91.19 200 THR A CA 1
ATOM 1502 C C . THR A 1 200 ? 0.902 14.225 5.468 1.00 91.19 200 THR A C 1
ATOM 1504 O O . THR A 1 200 ? 0.902 13.441 4.514 1.00 91.19 200 THR A O 1
ATOM 1507 N N . HIS A 1 201 ? 1.211 15.518 5.324 1.00 90.56 201 HIS A N 1
ATOM 1508 C CA . HIS A 1 201 ? 1.542 16.110 4.024 1.00 90.56 201 HIS A CA 1
ATOM 1509 C C . HIS A 1 201 ? 2.858 15.571 3.470 1.00 90.56 201 HIS A C 1
ATOM 1511 O O . HIS A 1 201 ? 2.900 15.175 2.315 1.00 90.56 201 HIS A O 1
ATOM 1517 N N . THR A 1 202 ? 3.887 15.434 4.310 1.00 91.62 202 THR A N 1
ATOM 1518 C CA . THR A 1 202 ? 5.180 14.859 3.917 1.00 91.62 202 THR A CA 1
ATOM 1519 C C . THR A 1 202 ? 5.037 13.483 3.269 1.00 91.62 202 THR A C 1
ATOM 1521 O O . THR A 1 202 ? 5.652 13.218 2.240 1.00 91.62 202 THR A O 1
ATOM 1524 N N . ILE A 1 203 ? 4.209 12.612 3.848 1.00 91.94 203 ILE A N 1
ATOM 1525 C CA . ILE A 1 203 ? 3.998 11.259 3.320 1.00 91.94 203 ILE A CA 1
ATOM 1526 C C . ILE A 1 203 ? 3.208 11.299 2.009 1.00 91.94 203 ILE A C 1
ATOM 1528 O O . ILE A 1 203 ? 3.518 10.572 1.068 1.00 91.94 203 ILE A O 1
ATOM 1532 N N . THR A 1 204 ? 2.197 12.165 1.933 1.00 91.75 204 THR A N 1
ATOM 1533 C CA . THR A 1 204 ? 1.354 12.288 0.736 1.00 91.75 204 THR A CA 1
ATOM 1534 C C . THR A 1 204 ? 2.135 12.878 -0.443 1.00 91.75 204 THR A C 1
ATOM 1536 O O . THR A 1 204 ? 2.026 12.370 -1.559 1.00 91.75 204 THR A O 1
ATOM 1539 N N . ASP A 1 205 ? 2.980 13.879 -0.196 1.00 91.25 205 ASP A N 1
ATOM 1540 C CA . ASP A 1 205 ? 3.855 14.482 -1.205 1.00 91.25 205 ASP A CA 1
ATOM 1541 C C . ASP A 1 205 ? 4.882 13.468 -1.722 1.00 91.25 205 ASP A C 1
ATOM 1543 O O . ASP A 1 205 ? 5.097 13.359 -2.930 1.00 91.25 205 ASP A O 1
ATOM 1547 N N . ALA A 1 206 ? 5.474 12.670 -0.828 1.00 90.38 206 ALA A N 1
ATOM 1548 C CA . ALA A 1 206 ? 6.421 11.631 -1.213 1.00 90.38 206 ALA A CA 1
ATOM 1549 C C . ALA A 1 206 ? 5.776 10.501 -2.027 1.00 90.38 206 ALA A C 1
ATOM 1551 O O . ALA A 1 206 ? 6.375 10.027 -2.994 1.00 90.38 206 ALA A O 1
ATOM 1552 N N . LEU A 1 207 ? 4.543 10.106 -1.688 1.00 91.31 207 LEU A N 1
ATOM 1553 C CA . LEU A 1 207 ? 3.766 9.160 -2.488 1.00 91.31 207 LEU A CA 1
ATOM 1554 C C . LEU A 1 207 ? 3.520 9.714 -3.899 1.00 91.31 207 LEU A C 1
ATOM 1556 O O . LEU A 1 207 ? 3.779 9.026 -4.886 1.00 91.31 207 LEU A O 1
ATOM 1560 N N . GLY A 1 208 ? 3.069 10.969 -4.002 1.00 91.88 208 GLY A N 1
ATOM 1561 C CA . GLY A 1 208 ? 2.852 11.639 -5.286 1.00 91.88 208 GLY A CA 1
ATOM 1562 C C . GLY A 1 208 ? 4.132 11.747 -6.118 1.00 91.88 208 GLY A C 1
ATOM 1563 O O . GLY A 1 208 ? 4.123 11.439 -7.310 1.00 91.88 208 GLY A O 1
ATOM 1564 N N . TRP A 1 209 ? 5.250 12.109 -5.485 1.00 91.06 209 TRP A N 1
ATOM 1565 C CA . TRP A 1 209 ? 6.571 12.144 -6.111 1.00 91.06 209 TRP A CA 1
ATOM 1566 C C . TRP A 1 209 ? 6.990 10.774 -6.660 1.00 91.06 209 TRP A C 1
ATOM 1568 O O . TRP A 1 209 ? 7.423 10.685 -7.811 1.00 91.06 209 TRP A O 1
ATOM 1578 N N . ALA A 1 210 ? 6.832 9.705 -5.873 1.00 90.69 210 ALA A N 1
ATOM 1579 C CA . ALA A 1 210 ? 7.236 8.364 -6.282 1.00 90.69 210 ALA A CA 1
ATOM 1580 C C . ALA A 1 210 ? 6.399 7.861 -7.469 1.00 90.69 210 ALA A C 1
ATOM 1582 O O . ALA A 1 210 ? 6.956 7.396 -8.466 1.00 90.69 210 ALA A O 1
ATOM 1583 N N . LEU A 1 211 ? 5.073 8.035 -7.406 1.00 92.88 211 LEU A N 1
ATOM 1584 C CA . LEU A 1 211 ? 4.165 7.682 -8.502 1.00 92.88 211 LEU A CA 1
ATOM 1585 C C . LEU A 1 211 ? 4.446 8.502 -9.768 1.00 92.88 211 LEU A C 1
ATOM 1587 O O . LEU A 1 211 ? 4.462 7.948 -10.865 1.00 92.88 211 LEU A O 1
ATOM 1591 N N . GLY A 1 212 ? 4.720 9.802 -9.634 1.00 92.12 212 GLY A N 1
ATOM 1592 C CA . GLY A 1 212 ? 5.091 10.652 -10.767 1.00 92.12 212 GLY A CA 1
ATOM 1593 C C . GLY A 1 212 ? 6.404 10.221 -11.426 1.00 92.12 212 GLY A C 1
ATOM 1594 O O . GLY A 1 212 ? 6.540 10.282 -12.646 1.00 92.12 212 GLY A O 1
ATOM 1595 N N . ARG A 1 213 ? 7.365 9.726 -10.641 1.00 91.38 213 ARG A N 1
ATOM 1596 C CA . ARG A 1 213 ? 8.645 9.241 -11.166 1.00 91.38 213 ARG A CA 1
ATOM 1597 C C . ARG A 1 213 ? 8.527 7.889 -11.872 1.00 91.38 213 ARG A C 1
ATOM 1599 O O . ARG A 1 213 ? 9.197 7.691 -12.884 1.00 91.38 213 ARG A O 1
ATOM 1606 N N . LEU A 1 214 ? 7.648 7.004 -11.396 1.00 91.88 214 LEU A N 1
ATOM 1607 C CA . LEU A 1 214 ? 7.265 5.783 -12.117 1.00 91.88 214 LEU A CA 1
ATOM 1608 C C . LEU A 1 214 ? 6.610 6.115 -13.468 1.00 91.88 214 LEU A C 1
ATOM 1610 O O . LEU A 1 214 ? 6.950 5.508 -14.480 1.00 91.88 214 LEU A O 1
ATOM 1614 N N . ASP A 1 215 ? 5.736 7.121 -13.513 1.00 91.50 215 ASP A N 1
ATOM 1615 C CA . ASP A 1 215 ? 5.095 7.565 -14.760 1.00 91.50 215 ASP A CA 1
ATOM 1616 C C . ASP A 1 215 ? 6.126 8.138 -15.751 1.00 91.50 215 ASP A C 1
ATOM 1618 O O . ASP A 1 215 ? 6.187 7.733 -16.911 1.00 91.50 215 ASP A O 1
ATOM 1622 N N . ALA A 1 216 ? 7.038 8.993 -15.272 1.00 91.75 216 ALA A N 1
ATOM 1623 C CA . ALA A 1 216 ? 8.128 9.536 -16.085 1.00 91.75 216 ALA A CA 1
ATOM 1624 C C . ALA A 1 216 ? 9.078 8.441 -16.613 1.00 91.75 216 ALA A C 1
ATOM 1626 O O . ALA A 1 216 ? 9.597 8.534 -17.726 1.00 91.75 216 ALA A O 1
ATOM 1627 N N . LEU A 1 217 ? 9.319 7.383 -15.833 1.00 90.81 217 LEU A N 1
ATOM 1628 C CA . LEU A 1 217 ? 10.035 6.191 -16.292 1.00 90.81 217 LEU A CA 1
ATOM 1629 C C . LEU A 1 217 ? 9.307 5.511 -17.454 1.00 90.81 217 LEU A C 1
ATOM 1631 O O . LEU A 1 217 ? 9.938 5.226 -18.474 1.00 90.81 217 LEU A O 1
ATOM 1635 N N . ALA A 1 218 ? 7.996 5.310 -17.320 1.00 88.62 218 ALA A N 1
ATOM 1636 C CA . ALA A 1 218 ? 7.163 4.718 -18.358 1.00 88.62 218 ALA A CA 1
ATOM 1637 C C . ALA A 1 218 ? 7.211 5.533 -19.663 1.00 88.62 218 ALA A C 1
ATOM 1639 O O . ALA A 1 218 ? 7.408 4.968 -20.738 1.00 88.62 218 ALA A O 1
ATOM 1640 N N . GLU A 1 219 ? 7.106 6.862 -19.575 1.00 91.44 219 GLU A N 1
ATOM 1641 C CA . GLU A 1 219 ? 7.171 7.769 -20.732 1.00 91.44 219 GLU A CA 1
ATOM 1642 C C . GLU A 1 219 ? 8.537 7.752 -21.426 1.00 91.44 219 GLU A C 1
ATOM 1644 O O . GLU A 1 219 ? 8.628 7.780 -22.659 1.00 91.44 219 GLU A O 1
ATOM 1649 N N . ARG A 1 220 ? 9.630 7.670 -20.656 1.00 90.44 220 ARG A N 1
ATOM 1650 C CA . ARG A 1 220 ? 10.981 7.534 -21.224 1.00 90.44 220 ARG A CA 1
ATOM 1651 C C . ARG A 1 220 ? 11.146 6.215 -21.976 1.00 90.44 220 ARG A C 1
ATOM 1653 O O . ARG A 1 220 ? 11.754 6.199 -23.045 1.00 90.44 220 ARG A O 1
ATOM 1660 N N . VAL A 1 221 ? 10.608 5.121 -21.438 1.00 87.81 221 VAL A N 1
ATOM 1661 C CA . VAL A 1 221 ? 10.627 3.808 -22.100 1.00 87.81 221 VAL A CA 1
ATOM 1662 C C . VAL A 1 221 ? 9.808 3.843 -23.394 1.00 87.81 221 VAL A C 1
ATOM 1664 O O . VAL A 1 221 ? 10.316 3.435 -24.436 1.00 87.81 221 VAL A O 1
ATOM 1667 N N . GLU A 1 222 ? 8.596 4.399 -23.357 1.00 87.88 222 GLU A N 1
ATOM 1668 C CA . GLU A 1 222 ? 7.700 4.520 -24.518 1.00 87.88 222 GLU A CA 1
ATOM 1669 C C . GLU A 1 222 ? 8.299 5.376 -25.648 1.00 87.88 222 GLU A C 1
ATOM 1671 O O . GLU A 1 222 ? 8.219 5.021 -26.823 1.00 87.88 222 GLU A O 1
ATOM 1676 N N . SER A 1 223 ? 8.943 6.494 -25.307 1.00 89.44 223 SER A N 1
ATOM 1677 C CA . SER A 1 223 ? 9.532 7.415 -26.290 1.00 8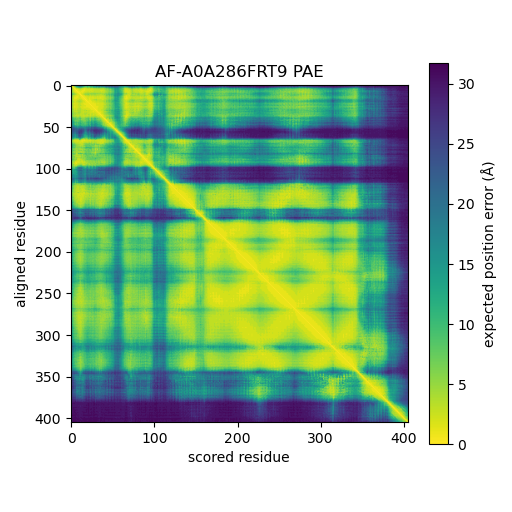9.44 223 SER A CA 1
ATOM 1678 C C . SER A 1 223 ? 10.863 6.933 -26.889 1.00 89.44 223 SER A C 1
ATOM 1680 O O . SER A 1 223 ? 11.340 7.500 -27.880 1.00 89.44 223 SER A O 1
ATOM 1682 N N . THR A 1 224 ? 11.477 5.878 -26.339 1.00 89.38 224 THR A N 1
ATOM 1683 C CA . THR A 1 224 ? 12.776 5.378 -26.808 1.00 89.38 224 THR A CA 1
ATOM 1684 C C . THR A 1 224 ? 12.619 4.441 -28.005 1.00 89.38 224 THR A C 1
ATOM 1686 O O . THR A 1 224 ? 12.268 3.272 -27.882 1.00 89.38 224 THR A O 1
ATOM 1689 N N . THR A 1 225 ? 12.958 4.939 -29.195 1.00 84.06 225 THR A N 1
ATOM 1690 C CA . THR A 1 225 ? 12.794 4.197 -30.461 1.00 84.06 225 THR A CA 1
ATOM 1691 C C . THR A 1 225 ? 13.988 3.319 -30.845 1.00 84.06 225 THR A C 1
ATOM 1693 O O . THR A 1 225 ? 13.850 2.385 -31.637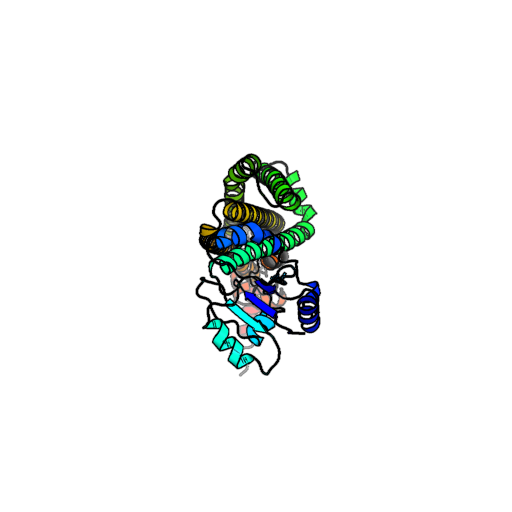 1.00 84.06 225 THR A O 1
ATOM 1696 N N . LYS A 1 226 ? 15.185 3.603 -30.318 1.00 88.88 226 LYS A N 1
ATOM 1697 C CA . LYS A 1 226 ? 16.401 2.827 -30.601 1.00 88.88 226 LYS A CA 1
ATOM 1698 C C . LYS A 1 226 ? 16.495 1.641 -29.647 1.00 88.88 226 LYS A C 1
ATOM 1700 O O . LYS A 1 226 ? 16.628 1.836 -28.446 1.00 88.88 226 LYS A O 1
ATOM 1705 N N . ILE A 1 227 ? 16.529 0.419 -30.183 1.00 87.12 227 ILE A N 1
ATOM 1706 C CA . ILE A 1 227 ? 16.526 -0.815 -29.373 1.00 87.12 227 ILE A CA 1
ATOM 1707 C C . ILE A 1 227 ? 17.733 -0.912 -28.424 1.00 87.12 227 ILE A C 1
ATOM 1709 O O . ILE A 1 227 ? 17.596 -1.389 -27.301 1.00 87.12 227 ILE A O 1
ATOM 1713 N N . GLY A 1 228 ? 18.908 -0.427 -28.838 1.00 85.75 228 GLY A N 1
ATOM 1714 C CA . GLY A 1 228 ? 20.091 -0.378 -27.969 1.00 85.75 228 GLY A CA 1
ATOM 1715 C C . GLY A 1 228 ? 19.925 0.568 -26.773 1.00 85.75 228 GLY A C 1
ATOM 1716 O O . GLY A 1 228 ? 20.245 0.192 -25.647 1.00 85.75 228 GLY A O 1
ATOM 1717 N N . ASP A 1 229 ? 19.371 1.761 -27.004 1.00 89.25 229 ASP A N 1
ATOM 1718 C CA . ASP A 1 229 ? 19.094 2.733 -25.939 1.00 89.25 229 ASP A CA 1
ATOM 1719 C C . ASP A 1 229 ? 17.955 2.234 -25.040 1.00 89.25 229 ASP A C 1
ATOM 1721 O O . ASP A 1 229 ? 18.033 2.358 -23.821 1.00 89.25 229 ASP A O 1
ATOM 1725 N N . LEU A 1 230 ? 16.949 1.572 -25.623 1.00 89.06 230 LEU A N 1
ATOM 1726 C CA . LEU A 1 230 ? 15.852 0.937 -24.894 1.00 89.06 230 LEU A CA 1
ATOM 1727 C C . LEU A 1 230 ? 16.363 -0.161 -23.953 1.00 89.06 230 LEU A C 1
ATOM 1729 O O . LEU A 1 230 ? 15.930 -0.233 -22.808 1.00 89.06 230 LEU A O 1
ATOM 1733 N N . ALA A 1 231 ? 17.317 -0.985 -24.397 1.00 89.31 231 ALA A N 1
ATOM 1734 C CA . ALA A 1 231 ? 17.946 -2.003 -23.555 1.00 89.31 231 ALA A CA 1
ATOM 1735 C C . ALA A 1 231 ? 18.695 -1.394 -22.367 1.00 89.31 231 ALA A C 1
ATOM 1737 O O . ALA A 1 231 ? 18.607 -1.908 -21.253 1.00 89.31 231 ALA A O 1
ATOM 1738 N N . LYS A 1 232 ? 19.408 -0.285 -22.593 1.00 91.31 232 LYS A N 1
ATOM 1739 C CA . LYS A 1 232 ? 20.083 0.453 -21.524 1.00 91.31 232 LYS A CA 1
ATOM 1740 C C . LYS A 1 232 ? 19.071 1.037 -20.533 1.00 91.31 232 LYS A C 1
ATOM 1742 O O . LYS A 1 232 ? 19.205 0.802 -19.337 1.00 91.31 232 LYS A O 1
ATOM 1747 N N . MET A 1 233 ? 18.038 1.714 -21.035 1.00 89.31 233 MET A N 1
ATOM 1748 C CA . MET A 1 233 ? 16.979 2.319 -20.223 1.00 89.31 233 MET A CA 1
ATOM 1749 C C . MET A 1 233 ? 16.199 1.285 -19.407 1.00 89.31 233 MET A C 1
ATOM 1751 O O . MET A 1 233 ? 15.958 1.511 -18.227 1.00 89.31 233 MET A O 1
ATOM 1755 N N . ALA A 1 234 ? 15.837 0.143 -19.998 1.00 88.50 234 ALA A N 1
ATOM 1756 C CA . ALA A 1 234 ? 15.140 -0.932 -19.293 1.00 88.50 234 ALA A CA 1
ATOM 1757 C C . ALA A 1 234 ? 15.995 -1.508 -18.153 1.00 88.50 234 ALA A C 1
ATOM 1759 O O . ALA A 1 234 ? 15.487 -1.745 -17.061 1.00 88.50 234 ALA A O 1
ATOM 1760 N N . LYS A 1 235 ? 17.302 -1.676 -18.390 1.00 88.81 235 LYS A N 1
ATOM 1761 C CA . LYS A 1 235 ? 18.241 -2.189 -17.388 1.00 88.81 235 LYS A CA 1
ATOM 1762 C C . LYS A 1 235 ? 18.492 -1.200 -16.247 1.00 88.81 235 LYS A C 1
ATOM 1764 O O . LYS A 1 235 ? 18.542 -1.605 -15.093 1.00 88.81 235 LYS A O 1
ATOM 1769 N N . GLU A 1 236 ? 18.668 0.082 -16.558 1.00 87.19 236 GLU A N 1
ATOM 1770 C CA . GLU A 1 236 ? 18.852 1.136 -15.547 1.00 87.19 236 GLU A CA 1
ATOM 1771 C C . GLU A 1 236 ? 17.559 1.386 -14.756 1.00 87.19 236 GLU A C 1
ATOM 1773 O O . GLU A 1 236 ? 17.597 1.551 -13.537 1.00 87.19 236 GLU A O 1
ATOM 1778 N N . GLY A 1 237 ? 16.410 1.343 -15.436 1.00 85.75 237 GLY A N 1
ATOM 1779 C CA . GLY A 1 237 ? 15.096 1.537 -14.833 1.00 85.75 237 GLY A CA 1
ATOM 1780 C C . GLY A 1 237 ? 14.679 0.424 -13.872 1.00 85.75 237 GLY A C 1
ATOM 1781 O O . GLY A 1 237 ? 13.864 0.678 -12.996 1.00 85.75 237 GLY A O 1
ATOM 1782 N N . GLU A 1 238 ? 15.241 -0.783 -13.979 1.00 86.94 238 GLU A N 1
ATOM 1783 C CA . GLU A 1 238 ? 14.896 -1.913 -13.104 1.00 86.94 238 GLU A CA 1
ATOM 1784 C C . GLU A 1 238 ? 15.133 -1.599 -11.616 1.00 86.94 238 GLU A C 1
ATOM 1786 O O . GLU A 1 238 ? 14.228 -1.787 -10.800 1.00 86.94 238 GLU A O 1
ATOM 1791 N N . SER A 1 239 ? 16.315 -1.069 -11.268 1.00 83.94 239 SER A N 1
ATOM 1792 C CA . SER A 1 239 ? 16.621 -0.653 -9.888 1.00 83.94 239 SER A CA 1
ATOM 1793 C C . SER A 1 239 ? 15.731 0.512 -9.473 1.00 83.94 239 SER A C 1
ATOM 1795 O O . SER A 1 239 ? 15.112 0.471 -8.415 1.00 83.94 239 SER A O 1
ATOM 1797 N N . GLU A 1 240 ? 15.595 1.516 -10.344 1.00 86.38 240 GLU A N 1
ATOM 1798 C CA . GLU A 1 240 ? 14.821 2.724 -10.050 1.00 86.38 240 GLU A CA 1
ATOM 1799 C C . GLU A 1 240 ? 13.342 2.403 -9.767 1.00 86.38 240 GLU A C 1
ATOM 1801 O O . GLU A 1 240 ? 12.767 2.932 -8.819 1.00 86.38 240 GLU A O 1
ATOM 1806 N N . VAL A 1 241 ? 12.724 1.492 -10.528 1.00 89.38 241 VAL A N 1
ATOM 1807 C CA . VAL A 1 241 ? 11.344 1.049 -10.276 1.00 89.38 241 VAL A CA 1
ATOM 1808 C C . VAL A 1 241 ? 11.236 0.334 -8.931 1.00 89.38 241 VAL A C 1
ATOM 1810 O O . VAL A 1 241 ? 10.337 0.644 -8.155 1.00 89.38 241 VAL A O 1
ATOM 1813 N N . GLN A 1 242 ? 12.150 -0.587 -8.617 1.00 86.12 242 GLN A N 1
ATOM 1814 C CA . GLN A 1 242 ? 12.123 -1.322 -7.346 1.00 86.12 242 GLN A CA 1
ATOM 1815 C C . GLN A 1 242 ? 12.265 -0.389 -6.137 1.00 86.12 242 GLN A C 1
ATOM 1817 O O . GLN A 1 242 ? 11.559 -0.544 -5.141 1.00 86.12 242 GLN A O 1
ATOM 1822 N N . GLU A 1 243 ? 13.147 0.602 -6.240 1.00 84.56 243 GLU A N 1
ATOM 1823 C CA . GLU A 1 243 ? 13.336 1.646 -5.236 1.00 84.56 243 GLU A CA 1
ATOM 1824 C C . GLU A 1 243 ? 12.060 2.473 -5.036 1.00 84.56 243 GLU A C 1
ATOM 1826 O O . GLU A 1 243 ? 11.610 2.676 -3.907 1.00 84.56 243 GLU A O 1
ATOM 1831 N N . LEU A 1 244 ? 11.423 2.903 -6.126 1.00 88.62 244 LEU A N 1
ATOM 1832 C CA . LEU A 1 244 ? 10.189 3.683 -6.071 1.00 88.62 244 LEU A CA 1
ATOM 1833 C C . LEU A 1 244 ? 9.008 2.879 -5.520 1.00 88.62 244 LEU A C 1
ATOM 1835 O O . LEU A 1 244 ? 8.247 3.413 -4.715 1.00 88.62 244 LEU A O 1
ATOM 1839 N N . LEU A 1 245 ? 8.878 1.597 -5.875 1.00 88.12 245 LEU A N 1
ATOM 1840 C CA . LEU A 1 245 ? 7.868 0.704 -5.295 1.00 88.12 245 LEU A CA 1
ATOM 1841 C C . LEU A 1 245 ? 8.053 0.553 -3.780 1.00 88.12 245 LEU A C 1
ATOM 1843 O O . LEU A 1 245 ? 7.072 0.532 -3.037 1.00 88.12 245 LEU A O 1
ATOM 1847 N N . ALA A 1 246 ? 9.297 0.506 -3.298 1.00 85.50 246 ALA A N 1
ATOM 1848 C CA . ALA A 1 246 ? 9.576 0.474 -1.866 1.00 85.50 246 ALA A CA 1
ATOM 1849 C C . ALA A 1 246 ? 9.172 1.787 -1.165 1.00 85.50 246 ALA A C 1
ATOM 1851 O O . ALA A 1 246 ? 8.587 1.755 -0.081 1.00 85.50 246 ALA A O 1
ATOM 1852 N N . VAL A 1 247 ? 9.398 2.943 -1.802 1.00 87.00 247 VAL A N 1
ATOM 1853 C CA . VAL A 1 247 ? 8.933 4.246 -1.288 1.00 87.00 247 VAL A CA 1
ATOM 1854 C C . VAL A 1 247 ? 7.406 4.307 -1.236 1.00 87.00 247 VAL A C 1
ATOM 1856 O O . VAL A 1 247 ? 6.853 4.722 -0.217 1.00 87.00 247 VAL A O 1
ATOM 1859 N N . VAL A 1 248 ? 6.718 3.860 -2.291 1.00 90.31 248 VAL A N 1
ATOM 1860 C CA . VAL A 1 248 ? 5.247 3.780 -2.327 1.00 90.31 248 VAL A CA 1
ATOM 1861 C C . VAL A 1 248 ? 4.734 2.885 -1.195 1.00 90.31 248 VAL A C 1
ATOM 1863 O O . VAL A 1 248 ? 3.845 3.301 -0.452 1.00 90.31 248 VAL A O 1
ATOM 1866 N N . ALA A 1 249 ? 5.328 1.702 -1.012 1.00 86.38 249 ALA A N 1
ATOM 1867 C CA . ALA A 1 249 ? 4.968 0.771 0.056 1.00 86.38 249 ALA A CA 1
ATOM 1868 C C . ALA A 1 249 ? 5.140 1.402 1.446 1.00 86.38 249 ALA A C 1
ATOM 1870 O O . ALA A 1 249 ? 4.219 1.350 2.261 1.00 86.38 249 ALA A O 1
ATOM 1871 N N . ARG A 1 250 ? 6.276 2.064 1.709 1.00 87.94 250 ARG A N 1
ATOM 1872 C CA . ARG A 1 250 ? 6.514 2.759 2.985 1.00 87.94 250 ARG A CA 1
ATOM 1873 C C . ARG A 1 250 ? 5.535 3.912 3.205 1.00 87.94 250 ARG A C 1
ATOM 1875 O O . ARG A 1 250 ? 5.044 4.080 4.313 1.00 87.94 250 ARG A O 1
ATOM 1882 N N . CYS A 1 251 ? 5.212 4.693 2.177 1.00 90.31 251 CYS A N 1
ATOM 1883 C CA . CYS A 1 251 ? 4.228 5.768 2.318 1.00 90.31 251 CYS A CA 1
ATOM 1884 C C . CYS A 1 251 ? 2.832 5.221 2.649 1.00 90.31 251 CYS A C 1
ATOM 1886 O O . CYS A 1 251 ? 2.146 5.777 3.504 1.00 90.31 251 CYS A O 1
ATOM 1888 N N . PHE A 1 252 ? 2.431 4.120 2.009 1.00 87.94 252 PHE A N 1
ATOM 1889 C CA . PHE A 1 252 ? 1.153 3.461 2.274 1.00 87.94 252 PHE A CA 1
ATOM 1890 C C . PHE A 1 252 ? 1.090 2.895 3.704 1.00 87.94 252 PHE A C 1
ATOM 1892 O O . PHE A 1 252 ? 0.115 3.121 4.417 1.00 87.94 252 PHE A O 1
ATOM 1899 N N . GLU A 1 253 ? 2.164 2.241 4.154 1.00 87.88 253 GLU A N 1
ATOM 1900 C CA . GLU A 1 253 ? 2.336 1.731 5.522 1.00 87.88 253 GLU A CA 1
ATOM 1901 C C . GLU A 1 253 ? 2.186 2.841 6.577 1.00 87.88 253 GLU A C 1
ATOM 1903 O O . GLU A 1 253 ? 1.405 2.705 7.519 1.00 87.88 253 GLU A O 1
ATOM 1908 N N . LEU A 1 254 ? 2.850 3.983 6.378 1.00 91.19 254 LEU A N 1
ATOM 1909 C CA . LEU A 1 254 ? 2.754 5.130 7.286 1.00 91.19 254 LEU A CA 1
ATOM 1910 C C . LEU A 1 254 ? 1.371 5.800 7.273 1.00 91.19 254 LEU A C 1
ATOM 1912 O O . LEU A 1 254 ? 0.918 6.302 8.303 1.00 91.19 254 LEU A O 1
ATOM 1916 N N . GLN A 1 255 ? 0.678 5.818 6.131 1.00 92.56 255 GLN A N 1
ATOM 1917 C CA . GLN A 1 255 ? -0.706 6.297 6.061 1.00 92.56 255 GLN A CA 1
ATOM 1918 C C . GLN A 1 255 ? -1.653 5.391 6.855 1.00 92.56 255 GLN A C 1
ATOM 1920 O O . GLN A 1 255 ? -2.493 5.903 7.596 1.00 92.56 255 GLN A O 1
ATOM 1925 N N . ASP A 1 256 ? -1.485 4.071 6.764 1.00 88.50 256 ASP A N 1
ATOM 1926 C CA . ASP A 1 256 ? -2.282 3.119 7.539 1.00 88.50 256 ASP A CA 1
ATOM 1927 C C . ASP A 1 256 ? -2.008 3.257 9.051 1.00 88.50 256 ASP A C 1
ATOM 1929 O O . ASP A 1 256 ? -2.954 3.228 9.846 1.00 88.50 256 ASP A O 1
ATOM 1933 N N . ALA A 1 257 ? -0.760 3.520 9.458 1.00 90.75 257 ALA A N 1
ATOM 1934 C CA . ALA A 1 257 ? -0.415 3.848 10.845 1.00 90.75 257 ALA A CA 1
ATOM 1935 C C . ALA A 1 257 ? -1.117 5.129 11.340 1.00 90.75 257 ALA A C 1
ATOM 1937 O O . ALA A 1 257 ? -1.729 5.138 12.411 1.00 90.75 257 ALA A O 1
ATOM 1938 N N . LEU A 1 258 ? -1.098 6.205 10.544 1.00 94.50 258 LEU A N 1
ATOM 1939 C CA . LEU A 1 258 ? -1.823 7.443 10.860 1.00 94.50 258 LEU A CA 1
ATOM 1940 C C . LEU A 1 258 ? -3.331 7.201 11.001 1.00 94.50 258 LEU A C 1
ATOM 1942 O O . LEU A 1 258 ? -3.966 7.768 11.890 1.00 94.50 258 LEU A O 1
ATOM 1946 N N . ASP A 1 259 ? -3.908 6.351 10.154 1.00 93.31 259 ASP A N 1
ATOM 1947 C CA . ASP A 1 259 ? -5.330 6.006 10.199 1.00 93.31 259 ASP A CA 1
ATOM 1948 C C . ASP A 1 259 ? -5.689 5.196 11.462 1.00 93.31 259 ASP A C 1
ATOM 1950 O O . ASP A 1 259 ? -6.763 5.396 12.038 1.00 93.31 259 ASP A O 1
ATOM 1954 N N . VAL A 1 260 ? -4.779 4.348 11.961 1.00 92.00 260 VAL A N 1
ATOM 1955 C CA . VAL A 1 260 ? -4.925 3.668 13.264 1.00 92.00 260 VAL A CA 1
ATOM 1956 C C . VAL A 1 260 ? -4.953 4.674 14.417 1.00 92.00 260 VAL A C 1
ATOM 1958 O O . VAL A 1 260 ? -5.872 4.622 15.243 1.00 92.00 260 VAL A O 1
ATOM 1961 N N . LEU A 1 261 ? -3.996 5.609 14.447 1.00 93.75 261 LEU A N 1
ATOM 1962 C CA . LEU A 1 261 ? -3.906 6.665 15.465 1.00 93.75 261 LEU A CA 1
ATOM 1963 C C . LEU A 1 261 ? -5.153 7.569 15.445 1.00 93.75 261 LEU A C 1
ATOM 1965 O O . LEU A 1 261 ? -5.721 7.874 16.494 1.00 93.75 261 LEU A O 1
ATOM 1969 N N . ARG A 1 262 ? -5.644 7.931 14.249 1.00 93.88 262 ARG A N 1
ATOM 1970 C CA . ARG A 1 262 ? -6.889 8.703 14.064 1.00 93.88 262 ARG A CA 1
ATOM 1971 C C . ARG A 1 262 ? -8.100 7.996 14.647 1.00 93.88 262 ARG A C 1
ATOM 1973 O O . ARG A 1 262 ? -8.903 8.636 15.323 1.00 93.88 262 ARG A O 1
ATOM 1980 N N . LEU A 1 263 ? -8.253 6.701 14.372 1.00 91.44 263 LEU A N 1
ATOM 1981 C CA . LEU A 1 263 ? -9.373 5.941 14.919 1.00 91.44 263 LEU A CA 1
ATOM 1982 C C . LEU A 1 263 ? -9.305 5.832 16.432 1.00 91.44 263 LEU A C 1
ATOM 1984 O O . LEU A 1 263 ? -10.350 5.947 17.063 1.00 91.44 263 LEU A O 1
ATOM 1988 N N . GLN A 1 264 ? -8.108 5.681 17.008 1.00 89.06 264 GLN A N 1
ATOM 1989 C CA . GLN A 1 264 ? -7.982 5.647 18.461 1.00 89.06 264 GLN A CA 1
ATOM 1990 C C . GLN A 1 264 ? -8.437 6.976 19.054 1.00 89.06 264 GLN A C 1
ATOM 1992 O O . GLN A 1 264 ? -9.279 7.010 19.943 1.00 89.06 264 GLN A O 1
ATOM 1997 N N . ARG A 1 265 ? -7.938 8.085 18.512 1.00 90.69 265 ARG A N 1
ATOM 1998 C CA . ARG A 1 265 ? -8.297 9.411 19.006 1.00 90.69 265 ARG A CA 1
ATOM 1999 C C . ARG A 1 265 ? -9.803 9.675 18.910 1.00 90.69 265 ARG A C 1
ATOM 2001 O O . ARG A 1 265 ? -10.382 10.245 19.828 1.00 90.69 265 ARG A O 1
ATOM 2008 N N . VAL A 1 266 ? -10.453 9.254 17.820 1.00 90.62 266 VAL A N 1
ATOM 2009 C CA . VAL A 1 266 ? -11.917 9.365 17.690 1.00 90.62 266 VAL A CA 1
ATOM 2010 C C . VAL A 1 266 ? -12.635 8.457 18.687 1.00 90.62 266 VAL A C 1
ATOM 2012 O O . VAL A 1 266 ? -13.613 8.901 19.280 1.00 90.62 266 VAL A O 1
ATOM 2015 N N . LEU A 1 267 ? -12.146 7.234 18.909 1.00 85.31 267 LEU A N 1
ATOM 2016 C CA . LEU A 1 267 ? -12.683 6.328 19.925 1.00 85.31 267 LEU A CA 1
ATOM 2017 C C . LEU A 1 267 ? -12.617 6.951 21.329 1.00 85.31 267 LEU A C 1
ATOM 2019 O O . LEU A 1 267 ? -13.576 6.814 22.081 1.00 85.31 267 LEU A O 1
ATOM 2023 N N . ASP A 1 268 ? -11.541 7.665 21.658 1.00 83.88 268 ASP A N 1
ATOM 2024 C CA . ASP A 1 268 ? -11.356 8.276 22.978 1.00 83.88 268 ASP A CA 1
ATOM 2025 C C . ASP A 1 268 ? -12.159 9.581 23.154 1.00 83.88 268 ASP A C 1
ATOM 2027 O O . ASP A 1 268 ? -12.704 9.836 24.228 1.00 83.88 268 ASP A O 1
ATOM 2031 N N . GLN A 1 269 ? -12.260 10.416 22.110 1.00 87.62 269 GLN A N 1
ATOM 2032 C CA . GLN A 1 269 ? -12.819 11.778 22.208 1.00 87.62 269 GLN A CA 1
ATOM 2033 C C . GLN A 1 269 ? -14.272 11.913 21.741 1.00 87.62 269 GLN A C 1
ATOM 2035 O O . GLN A 1 269 ? -15.002 12.788 22.208 1.00 87.62 269 GLN A O 1
ATOM 2040 N N . SER A 1 270 ? -14.692 11.129 20.751 1.00 86.50 270 SER A N 1
ATOM 2041 C CA . SER A 1 270 ? -16.038 11.201 20.163 1.00 86.50 270 SER A CA 1
ATOM 2042 C C . SER A 1 270 ? -16.464 9.826 19.632 1.00 86.50 270 SER A C 1
ATOM 2044 O O . SER A 1 270 ? -16.558 9.639 18.411 1.00 86.50 270 SER A O 1
ATOM 2046 N N . PRO A 1 271 ? -16.696 8.846 20.529 1.00 80.44 271 PRO A N 1
ATOM 2047 C CA . PRO A 1 271 ? -16.984 7.465 20.142 1.00 80.44 271 PRO A CA 1
ATOM 2048 C C . PRO A 1 271 ? -18.203 7.321 19.216 1.00 80.44 271 PRO A C 1
ATOM 2050 O O . PRO A 1 271 ? -18.254 6.430 18.372 1.00 80.44 271 PRO A O 1
ATOM 2053 N N . ASP A 1 272 ? -19.170 8.229 19.336 1.00 79.50 272 ASP A N 1
ATOM 2054 C CA . ASP A 1 272 ? -20.363 8.353 18.495 1.00 79.50 272 ASP A CA 1
ATOM 2055 C C . ASP A 1 272 ? -20.044 8.607 17.010 1.00 79.50 272 ASP A C 1
ATOM 2057 O O . ASP A 1 272 ? -20.821 8.236 16.132 1.00 79.50 272 ASP A O 1
ATOM 2061 N N . LYS A 1 273 ? -18.876 9.187 16.707 1.00 86.44 273 LYS A N 1
ATOM 2062 C CA . LYS A 1 273 ? -18.416 9.478 15.337 1.00 86.44 273 LYS A CA 1
ATOM 2063 C C . LYS A 1 273 ? -17.488 8.407 14.764 1.00 86.44 273 LYS A C 1
ATOM 2065 O O . LYS A 1 273 ? -17.034 8.548 13.625 1.00 86.44 273 LYS A O 1
ATOM 2070 N N . LEU A 1 274 ? -17.183 7.358 15.529 1.00 85.69 274 LEU A N 1
ATOM 2071 C CA . LEU A 1 274 ? -16.187 6.356 15.158 1.00 85.69 274 LEU A CA 1
ATOM 2072 C C . LEU A 1 274 ? -16.547 5.617 13.869 1.00 85.69 274 LEU A C 1
ATOM 2074 O O . LEU A 1 274 ? -15.687 5.468 13.005 1.00 85.69 274 LEU A O 1
ATOM 2078 N N . ASP A 1 275 ? -17.807 5.206 13.708 1.00 84.00 275 ASP A N 1
ATOM 2079 C CA . ASP A 1 275 ? -18.224 4.456 12.517 1.00 84.00 275 ASP A CA 1
ATOM 2080 C C . ASP A 1 275 ? -18.159 5.311 11.250 1.00 84.00 275 ASP A C 1
ATOM 2082 O O . ASP A 1 275 ? -17.583 4.904 10.243 1.00 84.00 275 ASP A O 1
ATOM 2086 N N . GLY A 1 276 ? -18.643 6.555 11.329 1.00 86.69 276 GLY A N 1
ATOM 2087 C CA . GLY A 1 276 ? -18.514 7.508 10.229 1.00 86.69 276 GLY A CA 1
ATOM 2088 C C . GLY A 1 276 ? -17.050 7.745 9.853 1.00 86.69 276 GLY A C 1
ATOM 2089 O O . GLY A 1 276 ? -16.703 7.747 8.673 1.00 86.69 276 GLY A O 1
ATOM 2090 N N . ARG A 1 277 ? -16.155 7.872 10.845 1.00 90.81 277 ARG A N 1
ATOM 2091 C CA . ARG A 1 277 ? -14.713 7.989 10.586 1.00 90.81 277 ARG A CA 1
ATOM 2092 C C . ARG A 1 277 ? -14.138 6.721 9.954 1.00 90.81 277 ARG A C 1
ATOM 2094 O O . ARG A 1 277 ? -13.341 6.837 9.028 1.00 90.81 277 ARG A O 1
ATOM 2101 N N . ARG A 1 278 ? -14.518 5.535 10.434 1.00 89.31 278 ARG A N 1
ATOM 2102 C CA . ARG A 1 278 ? -14.079 4.240 9.893 1.00 89.31 278 ARG A CA 1
ATOM 2103 C C . ARG A 1 278 ? -14.413 4.124 8.408 1.00 89.31 278 ARG A C 1
ATOM 2105 O O . ARG A 1 278 ? -13.528 3.768 7.636 1.00 89.31 278 ARG A O 1
ATOM 2112 N N . LEU A 1 279 ? -15.643 4.465 8.017 1.00 86.81 279 LEU A N 1
ATOM 2113 C CA . LEU A 1 279 ? -16.090 4.421 6.622 1.00 86.81 279 LEU A CA 1
ATOM 2114 C C . LEU A 1 279 ? -15.306 5.399 5.737 1.00 86.81 279 LEU A C 1
ATOM 2116 O O . LEU A 1 279 ? -14.771 4.988 4.714 1.00 86.81 279 LEU A O 1
ATOM 2120 N N . VAL A 1 280 ? -15.132 6.652 6.174 1.00 91.31 280 VAL A N 1
ATOM 2121 C CA . VAL A 1 280 ? -14.333 7.645 5.427 1.00 91.31 280 VAL A CA 1
ATOM 2122 C C . VAL A 1 280 ? -12.895 7.162 5.213 1.00 91.31 280 VAL A C 1
ATOM 2124 O O . VAL A 1 280 ? -12.374 7.243 4.105 1.00 91.31 280 VAL A O 1
ATOM 2127 N N . LEU A 1 281 ? -12.255 6.616 6.252 1.00 90.94 281 LEU A N 1
ATOM 2128 C CA . LEU A 1 281 ? -10.887 6.100 6.135 1.00 90.94 281 LEU A CA 1
ATOM 2129 C C . LEU A 1 281 ? -10.805 4.857 5.239 1.00 90.94 281 LEU A C 1
ATOM 2131 O O . LEU A 1 281 ? -9.803 4.674 4.549 1.00 90.94 281 LEU A O 1
ATOM 2135 N N . LYS A 1 282 ? -11.844 4.012 5.229 1.00 83.94 282 LYS A N 1
ATOM 2136 C CA . LYS A 1 282 ? -11.937 2.861 4.322 1.00 83.94 282 LYS A CA 1
ATOM 2137 C C . LYS A 1 282 ? -12.005 3.318 2.863 1.00 83.94 282 LYS A C 1
ATOM 2139 O O . LYS A 1 282 ? -11.234 2.823 2.043 1.00 83.94 282 LYS A O 1
ATOM 2144 N N . ASP A 1 283 ? -12.855 4.297 2.564 1.00 87.75 283 ASP A N 1
ATOM 2145 C CA . ASP A 1 283 ? -13.003 4.859 1.218 1.00 87.75 283 ASP A CA 1
ATOM 2146 C C . ASP A 1 283 ? -11.719 5.548 0.743 1.00 87.75 283 ASP A C 1
ATOM 2148 O O . ASP A 1 283 ? -11.274 5.337 -0.387 1.00 87.75 283 ASP A O 1
ATOM 2152 N N . ASP A 1 284 ? -11.086 6.346 1.605 1.00 89.88 284 ASP A N 1
ATOM 2153 C CA . ASP A 1 284 ? -9.824 7.014 1.282 1.00 89.88 284 ASP A CA 1
ATOM 2154 C C . ASP A 1 284 ? -8.719 5.995 0.998 1.00 89.88 284 ASP A C 1
ATOM 2156 O O . ASP A 1 284 ? -7.978 6.132 0.023 1.00 89.88 284 ASP A O 1
ATOM 2160 N N . ARG A 1 285 ? -8.629 4.931 1.803 1.00 86.19 285 ARG A N 1
ATOM 2161 C CA . ARG A 1 285 ? -7.677 3.840 1.577 1.00 86.19 285 ARG A CA 1
ATOM 2162 C C . ARG A 1 285 ? -7.939 3.112 0.259 1.00 86.19 285 ARG A C 1
ATOM 2164 O O . ARG A 1 285 ? -6.988 2.822 -0.466 1.00 86.19 285 ARG A O 1
ATOM 2171 N N . GLN A 1 286 ? -9.202 2.854 -0.079 1.00 85.50 286 GLN A N 1
ATOM 2172 C CA . GLN A 1 286 ? -9.568 2.228 -1.347 1.00 85.50 286 GLN A CA 1
ATOM 2173 C C . GLN A 1 286 ? -9.140 3.083 -2.545 1.00 85.50 286 GLN A C 1
ATOM 2175 O O . GLN A 1 286 ? -8.449 2.580 -3.429 1.00 85.50 286 GLN A O 1
ATOM 2180 N N . LYS A 1 287 ? -9.434 4.388 -2.525 1.00 89.00 287 LYS A N 1
ATOM 2181 C CA . LYS A 1 287 ? -8.998 5.327 -3.572 1.00 89.00 287 LYS A CA 1
ATOM 2182 C C . LYS A 1 287 ? -7.479 5.360 -3.724 1.00 89.00 287 LYS A C 1
ATOM 2184 O O . LYS A 1 287 ? -6.972 5.414 -4.842 1.00 89.00 287 LYS A O 1
ATOM 2189 N N . ARG A 1 288 ? -6.733 5.316 -2.610 1.00 88.88 288 ARG A N 1
ATOM 2190 C CA . ARG A 1 288 ? -5.262 5.240 -2.649 1.00 88.88 288 ARG A CA 1
ATOM 2191 C C . ARG A 1 288 ? -4.781 3.964 -3.339 1.00 88.88 288 ARG A C 1
ATOM 2193 O O . ARG A 1 288 ? -3.900 4.052 -4.190 1.00 88.88 288 ARG A O 1
ATOM 2200 N N . ARG A 1 289 ? -5.354 2.799 -3.008 1.00 85.81 289 ARG A N 1
ATOM 2201 C CA . ARG A 1 289 ? -5.013 1.526 -3.671 1.00 85.81 289 ARG A CA 1
ATOM 2202 C C . ARG A 1 289 ? -5.315 1.556 -5.160 1.00 85.81 289 ARG A C 1
ATOM 2204 O O . ARG A 1 289 ? -4.463 1.157 -5.942 1.00 85.81 289 ARG A O 1
ATOM 2211 N N . GLU A 1 290 ? -6.481 2.061 -5.545 1.00 86.94 290 GLU A N 1
ATOM 2212 C CA . GLU A 1 290 ? -6.877 2.189 -6.952 1.00 86.94 290 GLU A CA 1
ATOM 2213 C C . GLU A 1 290 ? -5.918 3.096 -7.724 1.00 86.94 290 GLU A C 1
ATOM 2215 O O . GLU A 1 290 ? -5.454 2.715 -8.794 1.00 86.94 290 GLU A O 1
ATOM 2220 N N . LEU A 1 291 ? -5.550 4.250 -7.159 1.00 88.19 291 LEU A N 1
ATOM 2221 C CA . LEU A 1 291 ? -4.583 5.160 -7.774 1.00 88.19 291 LEU A CA 1
ATOM 2222 C C . LEU A 1 291 ? -3.213 4.495 -7.970 1.00 88.19 291 LEU A C 1
ATOM 2224 O O . LEU A 1 291 ? -2.614 4.619 -9.039 1.00 88.19 291 LEU A O 1
ATOM 2228 N N . ILE A 1 292 ? -2.714 3.801 -6.942 1.00 88.31 292 ILE A N 1
ATOM 2229 C CA . ILE A 1 292 ? -1.433 3.087 -6.991 1.00 88.31 292 ILE A CA 1
ATOM 2230 C C . ILE A 1 292 ? -1.486 1.973 -8.047 1.00 88.31 292 ILE A C 1
ATOM 2232 O O . ILE A 1 292 ? -0.609 1.928 -8.909 1.00 88.31 292 ILE A O 1
ATOM 2236 N N . SER A 1 293 ? -2.529 1.134 -8.023 1.00 86.25 293 SER A N 1
ATOM 2237 C CA . SER A 1 293 ? -2.732 0.047 -8.993 1.00 86.25 293 SER A CA 1
ATOM 2238 C C . SER A 1 293 ? -2.784 0.593 -10.413 1.00 86.25 293 SER A C 1
ATOM 2240 O O . SER A 1 293 ? -2.008 0.173 -11.262 1.00 86.25 293 SER A O 1
ATOM 2242 N N . GLN A 1 294 ? -3.607 1.617 -10.658 1.00 88.19 294 GLN A N 1
ATOM 2243 C CA . GLN A 1 294 ? -3.758 2.238 -11.972 1.00 88.19 294 GLN A CA 1
ATOM 2244 C C . GLN A 1 294 ? -2.427 2.778 -12.512 1.00 88.19 294 GLN A C 1
ATOM 2246 O O . GLN A 1 294 ? -2.103 2.584 -13.683 1.00 88.19 294 GLN A O 1
ATOM 2251 N N . LYS A 1 295 ? -1.641 3.469 -11.677 1.00 88.81 295 LYS A N 1
ATOM 2252 C CA . LYS A 1 295 ? -0.349 4.032 -12.094 1.00 88.81 295 LYS A CA 1
ATOM 2253 C C . LYS A 1 295 ? 0.684 2.950 -12.400 1.00 88.81 295 LYS A C 1
ATOM 2255 O O . LYS A 1 295 ? 1.432 3.086 -13.367 1.00 88.81 295 LYS A O 1
ATOM 2260 N N . ILE A 1 296 ? 0.711 1.877 -11.616 1.00 88.94 296 ILE A N 1
ATOM 2261 C CA . ILE A 1 296 ? 1.637 0.760 -11.822 1.00 88.94 296 ILE A CA 1
ATOM 2262 C C . ILE A 1 296 ? 1.218 -0.091 -13.026 1.00 88.94 296 ILE A C 1
ATOM 2264 O O . ILE A 1 296 ? 2.065 -0.462 -13.833 1.00 88.94 296 ILE A O 1
ATOM 2268 N N . GLU A 1 297 ? -0.075 -0.352 -13.208 1.00 87.75 297 GLU A N 1
ATOM 2269 C CA . GLU A 1 297 ? -0.612 -1.030 -14.392 1.00 87.75 297 GLU A CA 1
ATOM 2270 C C . GLU A 1 297 ? -0.290 -0.253 -15.670 1.00 87.75 297 GLU A C 1
ATOM 2272 O O . GLU A 1 297 ? 0.137 -0.840 -16.663 1.00 87.75 297 GLU A O 1
ATOM 2277 N N . HIS A 1 298 ? -0.418 1.076 -15.632 1.00 88.88 298 HIS A N 1
ATOM 2278 C CA . HIS A 1 298 ? -0.052 1.948 -16.747 1.00 88.88 298 HIS A CA 1
ATOM 2279 C C . HIS A 1 298 ? 1.448 1.892 -17.072 1.00 88.88 298 HIS A C 1
ATOM 2281 O O . HIS A 1 298 ? 1.824 1.778 -18.242 1.00 88.88 298 HIS A O 1
ATOM 2287 N N . LEU A 1 299 ? 2.312 1.899 -16.048 1.00 90.44 299 LEU A N 1
ATOM 2288 C CA . LEU A 1 299 ? 3.750 1.655 -16.210 1.00 90.44 299 LEU A CA 1
ATOM 2289 C C . LEU A 1 299 ? 4.002 0.302 -16.889 1.00 90.44 299 LEU A C 1
ATOM 2291 O O . LEU A 1 299 ? 4.715 0.244 -17.892 1.00 90.44 299 LEU A O 1
ATOM 2295 N N . MET A 1 300 ? 3.396 -0.773 -16.377 1.00 90.81 300 MET A N 1
ATOM 2296 C CA . MET A 1 300 ? 3.595 -2.121 -16.910 1.00 90.81 300 MET A CA 1
ATOM 2297 C C . MET A 1 300 ? 3.105 -2.253 -18.350 1.00 90.81 300 MET A C 1
ATOM 2299 O O . MET A 1 300 ? 3.818 -2.820 -19.172 1.00 90.81 300 MET A O 1
ATOM 2303 N N . ALA A 1 301 ? 1.957 -1.669 -18.698 1.00 89.44 301 ALA A N 1
ATOM 2304 C CA . ALA A 1 301 ? 1.437 -1.685 -20.062 1.00 89.44 301 ALA A CA 1
ATOM 2305 C C . ALA A 1 301 ? 2.397 -1.010 -21.060 1.00 89.44 301 ALA A C 1
ATOM 2307 O O . ALA A 1 301 ? 2.648 -1.540 -22.146 1.00 89.44 301 ALA A O 1
ATOM 2308 N N . ARG A 1 302 ? 2.987 0.134 -20.685 1.00 90.50 302 ARG A N 1
ATOM 2309 C CA . ARG A 1 302 ? 3.984 0.841 -21.509 1.00 90.50 302 ARG A CA 1
ATOM 2310 C C . ARG A 1 302 ? 5.283 0.052 -21.650 1.00 90.50 302 ARG A C 1
ATOM 2312 O O . ARG A 1 302 ? 5.847 -0.018 -22.743 1.00 90.50 302 ARG A O 1
ATOM 2319 N N . MET A 1 303 ? 5.745 -0.573 -20.568 1.00 89.44 303 MET A N 1
ATOM 2320 C CA . MET A 1 303 ? 6.913 -1.453 -20.616 1.00 89.44 303 MET A CA 1
ATOM 2321 C C . MET A 1 303 ? 6.642 -2.676 -21.505 1.00 89.44 303 MET A C 1
ATOM 2323 O O . MET A 1 303 ? 7.453 -2.983 -22.374 1.00 89.44 303 MET A O 1
ATOM 2327 N N . ASP A 1 304 ? 5.476 -3.307 -21.396 1.00 87.88 304 ASP A N 1
ATOM 2328 C CA . ASP A 1 304 ? 5.090 -4.462 -22.215 1.00 87.88 304 ASP A CA 1
ATOM 2329 C C . ASP A 1 304 ? 5.015 -4.116 -23.710 1.00 87.88 304 ASP A C 1
ATOM 2331 O O . ASP A 1 304 ? 5.496 -4.880 -24.553 1.00 87.88 304 ASP A O 1
ATOM 2335 N N . ALA A 1 305 ? 4.515 -2.928 -24.056 1.00 88.50 305 ALA A N 1
ATOM 2336 C CA . ALA A 1 305 ? 4.541 -2.423 -25.429 1.00 88.50 305 ALA A CA 1
ATOM 2337 C C . ALA A 1 305 ? 5.978 -2.222 -25.956 1.00 88.50 305 ALA A C 1
ATOM 2339 O O . ALA A 1 305 ? 6.293 -2.575 -27.102 1.00 88.50 305 ALA A O 1
ATOM 2340 N N . ALA A 1 306 ? 6.881 -1.708 -25.118 1.00 87.31 306 ALA A N 1
ATOM 2341 C CA . ALA A 1 306 ? 8.289 -1.552 -25.472 1.00 87.31 306 ALA A CA 1
ATOM 2342 C C . ALA A 1 306 ? 8.996 -2.909 -25.644 1.00 87.31 306 ALA A C 1
ATOM 2344 O O . ALA A 1 306 ? 9.767 -3.093 -26.592 1.00 87.31 306 ALA A O 1
ATOM 2345 N N . ALA A 1 307 ? 8.675 -3.896 -24.803 1.00 86.12 307 ALA A N 1
ATOM 2346 C CA . ALA A 1 307 ? 9.124 -5.273 -24.986 1.00 86.12 307 ALA A CA 1
ATOM 2347 C C . ALA A 1 307 ? 8.603 -5.870 -26.298 1.00 86.12 307 ALA A C 1
ATOM 2349 O O . ALA A 1 307 ? 9.383 -6.486 -27.019 1.00 86.12 307 ALA A O 1
ATOM 2350 N N . GLY A 1 308 ? 7.332 -5.648 -26.653 1.00 84.31 308 GLY A N 1
ATOM 2351 C CA . GLY A 1 308 ? 6.755 -6.060 -27.939 1.00 84.31 308 GLY A CA 1
ATOM 2352 C C . GLY A 1 308 ? 7.487 -5.451 -29.141 1.00 84.31 308 GLY A C 1
ATOM 2353 O O . GLY A 1 308 ? 7.789 -6.138 -30.122 1.00 84.31 308 GLY A O 1
ATOM 2354 N N . THR A 1 309 ? 7.873 -4.179 -29.028 1.00 85.06 309 THR A N 1
ATOM 2355 C CA . THR A 1 309 ? 8.684 -3.485 -30.038 1.00 85.06 309 THR A CA 1
ATOM 2356 C C . THR A 1 309 ? 10.075 -4.111 -30.168 1.00 85.06 309 THR A C 1
ATOM 2358 O O . THR A 1 309 ? 10.531 -4.377 -31.283 1.00 85.06 309 THR A O 1
ATOM 2361 N N . ALA A 1 310 ? 10.741 -4.416 -29.051 1.00 84.50 310 ALA A N 1
ATOM 2362 C CA . ALA A 1 310 ? 12.027 -5.111 -29.059 1.00 84.50 310 ALA A CA 1
ATOM 2363 C C . ALA A 1 310 ? 11.912 -6.543 -29.612 1.00 84.50 310 ALA A C 1
ATOM 2365 O O . ALA A 1 310 ? 12.739 -6.957 -30.427 1.00 84.50 310 ALA A O 1
ATOM 2366 N N . ASN A 1 311 ? 10.848 -7.262 -29.241 1.00 82.75 311 ASN A N 1
ATOM 2367 C CA . ASN A 1 311 ? 10.501 -8.588 -29.750 1.00 82.75 311 ASN A CA 1
ATOM 2368 C C . ASN A 1 311 ? 10.274 -8.584 -31.264 1.00 82.75 311 ASN A C 1
ATOM 2370 O O . ASN A 1 311 ? 10.510 -9.606 -31.885 1.00 82.75 311 ASN A O 1
ATOM 2374 N N . SER A 1 312 ? 9.894 -7.457 -31.874 1.00 82.56 312 SER A N 1
ATOM 2375 C CA . SER A 1 312 ? 9.684 -7.317 -33.327 1.00 82.56 312 SER A CA 1
ATOM 2376 C C . SER A 1 312 ? 10.945 -6.916 -34.116 1.00 82.56 312 SER A C 1
ATOM 2378 O O . SER A 1 312 ? 10.884 -6.757 -35.337 1.00 82.56 312 SER A O 1
ATOM 2380 N N . ASN A 1 313 ? 12.081 -6.709 -33.435 1.00 82.62 313 ASN A N 1
ATOM 2381 C CA . ASN A 1 313 ? 13.347 -6.232 -34.016 1.00 82.62 313 ASN A CA 1
ATOM 2382 C C . ASN A 1 313 ? 14.546 -7.121 -33.622 1.00 82.62 313 ASN A C 1
ATOM 2384 O O . ASN A 1 313 ? 15.675 -6.657 -33.455 1.00 82.62 313 ASN A O 1
ATOM 2388 N N . VAL A 1 314 ? 14.315 -8.423 -33.474 1.00 83.38 314 VAL A N 1
ATOM 2389 C CA . VAL A 1 314 ? 15.272 -9.404 -32.936 1.00 83.38 314 VAL A CA 1
ATOM 2390 C C . VAL A 1 314 ? 16.449 -9.636 -33.881 1.00 83.38 314 VAL A C 1
ATOM 2392 O O . VAL A 1 314 ? 17.569 -9.858 -33.418 1.00 83.38 314 VAL A O 1
ATOM 2395 N N . LEU A 1 315 ? 16.224 -9.573 -35.199 1.00 77.31 315 LEU A N 1
ATOM 2396 C CA . LEU A 1 315 ? 17.226 -9.982 -36.190 1.00 77.31 315 LEU A CA 1
ATOM 2397 C C . LEU A 1 315 ? 18.518 -9.171 -36.140 1.00 77.31 315 LEU A C 1
ATOM 2399 O O . LEU A 1 315 ? 19.598 -9.749 -36.251 1.00 77.31 315 LEU A O 1
ATOM 2403 N N . LEU A 1 316 ? 18.407 -7.856 -35.948 1.00 79.62 316 LEU A N 1
ATOM 2404 C CA . LEU A 1 316 ? 19.556 -6.952 -35.869 1.00 79.62 316 LEU A CA 1
ATOM 2405 C C . LEU A 1 316 ? 19.968 -6.625 -34.426 1.00 79.62 316 LEU A C 1
ATOM 2407 O O . LEU A 1 316 ? 21.048 -6.075 -34.220 1.00 79.62 316 LEU A O 1
ATOM 2411 N N . HIS A 1 317 ? 19.143 -6.974 -33.431 1.00 81.50 317 HIS A N 1
ATOM 2412 C CA . HIS A 1 317 ? 19.307 -6.531 -32.039 1.00 81.50 317 HIS A CA 1
ATOM 2413 C C . HIS A 1 317 ? 19.165 -7.656 -31.009 1.00 81.50 317 HIS A C 1
ATOM 2415 O O . HIS A 1 317 ? 18.710 -7.417 -29.892 1.00 81.50 317 HIS A O 1
ATOM 2421 N N . LEU A 1 318 ? 19.568 -8.885 -31.342 1.00 78.38 318 LEU A N 1
ATOM 2422 C CA . LEU A 1 318 ? 19.374 -10.061 -30.482 1.00 78.38 318 LEU A CA 1
ATOM 2423 C C . LEU A 1 318 ? 19.814 -9.868 -29.010 1.00 78.38 318 LEU A C 1
ATOM 2425 O O . LEU A 1 318 ? 19.024 -10.206 -28.122 1.00 78.38 318 LEU A O 1
ATOM 2429 N N . PRO A 1 319 ? 21.010 -9.321 -28.698 1.00 82.88 319 PRO A N 1
ATOM 2430 C CA . PRO A 1 319 ? 21.420 -9.113 -27.307 1.00 82.88 319 PRO A CA 1
ATOM 2431 C C . PRO A 1 319 ? 20.578 -8.043 -26.595 1.00 82.88 319 PRO A C 1
ATOM 2433 O O . PRO A 1 319 ? 20.205 -8.206 -25.432 1.00 82.88 319 PRO A O 1
ATOM 2436 N N . ALA A 1 320 ? 20.251 -6.958 -27.303 1.00 83.19 320 ALA A N 1
ATOM 2437 C CA . ALA A 1 320 ? 19.494 -5.837 -26.759 1.00 83.19 320 ALA A CA 1
ATOM 2438 C C . ALA A 1 320 ? 18.034 -6.227 -26.487 1.00 83.19 320 ALA A C 1
ATOM 2440 O O . ALA A 1 320 ? 17.538 -5.972 -25.395 1.00 83.19 320 ALA A O 1
ATOM 2441 N N . HIS A 1 321 ? 17.385 -6.955 -27.401 1.00 84.81 321 HIS A N 1
ATOM 2442 C CA . HIS A 1 321 ? 16.039 -7.495 -27.186 1.00 84.81 321 HIS A CA 1
ATOM 2443 C C . HIS A 1 321 ? 15.966 -8.381 -25.931 1.00 84.81 321 HIS A C 1
ATOM 2445 O O . HIS A 1 321 ? 15.080 -8.190 -25.101 1.00 84.81 321 HIS A O 1
ATOM 2451 N N . ARG A 1 322 ? 16.920 -9.309 -25.746 1.00 86.00 322 ARG A N 1
ATOM 2452 C CA . ARG A 1 322 ? 16.945 -10.176 -24.554 1.00 86.00 322 ARG A CA 1
ATOM 2453 C C . ARG A 1 322 ? 17.074 -9.376 -23.263 1.00 86.00 322 ARG A C 1
ATOM 2455 O O . ARG A 1 322 ? 16.471 -9.740 -22.262 1.00 86.00 322 ARG A O 1
ATOM 2462 N N . THR A 1 323 ? 17.848 -8.294 -23.305 1.00 88.38 323 THR A N 1
ATOM 2463 C CA . THR A 1 323 ? 18.024 -7.391 -22.162 1.00 88.38 323 THR A CA 1
ATOM 2464 C C . THR A 1 323 ? 16.718 -6.663 -21.846 1.00 88.38 323 THR A C 1
ATOM 2466 O O . THR A 1 323 ? 16.298 -6.665 -20.696 1.00 88.38 323 THR A O 1
ATOM 2469 N N . VAL A 1 324 ? 16.037 -6.119 -22.863 1.00 88.50 324 VAL A N 1
ATOM 2470 C CA . VAL A 1 324 ? 14.736 -5.445 -22.707 1.00 88.50 324 VAL A CA 1
ATOM 2471 C C . VAL A 1 324 ? 13.701 -6.383 -22.083 1.00 88.50 324 VAL A C 1
ATOM 2473 O O . VAL A 1 324 ? 13.126 -6.053 -21.050 1.00 88.50 324 VAL A O 1
ATOM 2476 N N . VAL A 1 325 ? 13.498 -7.571 -22.663 1.00 87.31 325 VAL A N 1
ATOM 2477 C CA . VAL A 1 325 ? 12.504 -8.538 -22.161 1.00 87.31 325 VAL A CA 1
ATOM 2478 C C . VAL A 1 325 ? 12.862 -9.025 -20.755 1.00 87.31 325 VAL A C 1
ATOM 2480 O O . VAL A 1 325 ? 11.985 -9.113 -19.899 1.00 87.31 325 VAL A O 1
ATOM 2483 N N . GLY A 1 326 ? 14.145 -9.300 -20.493 1.00 88.50 326 GLY A N 1
ATOM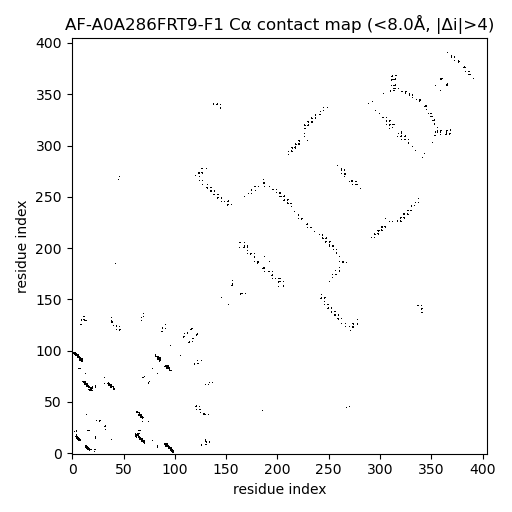 2484 C CA . GLY A 1 326 ? 14.624 -9.728 -19.177 1.00 88.50 326 GLY A CA 1
ATOM 2485 C C . GLY A 1 326 ? 14.347 -8.697 -18.082 1.00 88.50 326 GLY A C 1
ATOM 2486 O O . GLY A 1 326 ? 13.697 -9.027 -17.093 1.00 88.50 326 GLY A O 1
ATOM 2487 N N . SER A 1 327 ? 14.765 -7.443 -18.282 1.00 89.88 327 SER A N 1
ATOM 2488 C CA . SER A 1 327 ? 14.556 -6.384 -17.286 1.00 89.88 327 SER A CA 1
ATOM 2489 C C . SER A 1 327 ? 13.079 -6.049 -17.080 1.00 89.88 327 SER A C 1
ATOM 2491 O O . SER A 1 327 ? 12.654 -5.844 -15.948 1.00 89.88 327 SER A O 1
ATOM 2493 N N . ILE A 1 328 ? 12.256 -6.068 -18.132 1.00 89.56 328 ILE A N 1
ATOM 2494 C CA . ILE A 1 328 ? 10.808 -5.836 -17.994 1.00 89.56 328 ILE A CA 1
ATOM 2495 C C . ILE A 1 328 ? 10.127 -6.983 -17.239 1.00 89.56 328 ILE A C 1
ATOM 2497 O O . ILE A 1 328 ? 9.233 -6.743 -16.430 1.00 89.56 328 ILE A O 1
ATOM 2501 N N . ASN A 1 329 ? 10.566 -8.229 -17.438 1.00 89.00 329 ASN A N 1
ATOM 2502 C CA . ASN A 1 329 ? 10.088 -9.350 -16.632 1.00 89.00 329 ASN A CA 1
ATOM 2503 C C . ASN A 1 329 ? 10.501 -9.224 -15.162 1.00 89.00 329 ASN A C 1
ATOM 2505 O O . ASN A 1 329 ? 9.666 -9.473 -14.301 1.00 89.00 329 ASN A O 1
ATOM 2509 N N . HIS A 1 330 ? 11.730 -8.790 -14.862 1.00 89.44 330 HIS A N 1
ATOM 2510 C CA . HIS A 1 330 ? 12.145 -8.524 -13.480 1.00 89.44 330 HIS A CA 1
ATOM 2511 C C . HIS A 1 330 ? 11.336 -7.400 -12.826 1.00 89.44 330 HIS A C 1
ATOM 2513 O O . HIS A 1 330 ? 10.957 -7.520 -11.661 1.00 89.44 330 HIS A O 1
ATOM 2519 N N . VAL A 1 331 ? 11.037 -6.327 -13.566 1.00 89.62 331 VAL A N 1
ATOM 2520 C CA . VAL A 1 331 ? 10.139 -5.269 -13.087 1.00 89.62 331 VAL A CA 1
ATOM 2521 C C . VAL A 1 331 ? 8.737 -5.823 -12.834 1.00 89.62 331 VAL A C 1
ATOM 2523 O O . VAL A 1 331 ? 8.164 -5.549 -11.784 1.00 89.62 331 VAL A O 1
ATOM 2526 N N . GLY A 1 332 ? 8.220 -6.668 -13.729 1.00 87.75 332 GLY A N 1
ATOM 2527 C CA . GLY A 1 332 ? 6.954 -7.371 -13.525 1.00 87.75 332 GLY A CA 1
ATOM 2528 C C . GLY A 1 332 ? 6.932 -8.204 -12.243 1.00 87.75 332 GLY A C 1
ATOM 2529 O O . GLY A 1 332 ? 6.003 -8.068 -11.456 1.00 87.75 332 GLY A O 1
ATOM 2530 N N . SER A 1 333 ? 7.983 -8.986 -11.980 1.00 87.50 333 SER A N 1
ATOM 2531 C CA . SER A 1 333 ? 8.102 -9.746 -10.730 1.00 87.50 333 SER A CA 1
ATOM 2532 C C . SER A 1 333 ? 8.124 -8.839 -9.496 1.00 87.50 333 SER A C 1
ATOM 2534 O O . SER A 1 333 ? 7.462 -9.142 -8.508 1.00 87.50 333 SER A O 1
ATOM 2536 N N . ALA A 1 334 ? 8.838 -7.710 -9.550 1.00 86.19 334 ALA A N 1
ATOM 2537 C CA . ALA A 1 334 ? 8.868 -6.746 -8.449 1.00 86.19 334 ALA A CA 1
ATOM 2538 C C . ALA A 1 334 ? 7.491 -6.105 -8.197 1.00 86.19 334 ALA A C 1
ATOM 2540 O O . ALA A 1 334 ? 7.103 -5.908 -7.048 1.00 86.19 334 ALA A O 1
ATOM 2541 N N . VAL A 1 335 ? 6.735 -5.816 -9.260 1.00 88.44 335 VAL A N 1
ATOM 2542 C CA . VAL A 1 335 ? 5.350 -5.332 -9.169 1.00 88.44 335 VAL A CA 1
ATOM 2543 C C . VAL A 1 335 ? 4.432 -6.391 -8.554 1.00 88.44 335 VAL A C 1
ATOM 2545 O O . VAL A 1 335 ? 3.643 -6.068 -7.669 1.00 88.44 335 VAL A O 1
ATOM 2548 N N . ASP A 1 336 ? 4.557 -7.655 -8.958 1.00 84.44 336 ASP A N 1
ATOM 2549 C CA . ASP A 1 336 ? 3.752 -8.747 -8.402 1.00 84.44 336 ASP A CA 1
ATOM 2550 C C . ASP A 1 336 ? 4.061 -8.988 -6.913 1.00 84.44 336 ASP A C 1
ATOM 2552 O O . ASP A 1 336 ? 3.156 -9.232 -6.111 1.00 84.44 336 ASP A O 1
ATOM 2556 N N . GLU A 1 337 ? 5.334 -8.890 -6.519 1.00 82.62 337 GLU A N 1
ATOM 2557 C CA . GLU A 1 337 ? 5.752 -8.945 -5.115 1.00 82.62 337 GLU A CA 1
ATOM 2558 C C . GLU A 1 337 ? 5.208 -7.763 -4.300 1.00 82.62 337 GLU A C 1
ATOM 2560 O O . GLU A 1 337 ? 4.774 -7.970 -3.167 1.00 82.62 337 GLU A O 1
ATOM 2565 N N . PHE A 1 338 ? 5.178 -6.561 -4.883 1.00 84.62 338 PHE A N 1
ATOM 2566 C CA . PHE A 1 338 ? 4.627 -5.345 -4.278 1.00 84.62 338 PHE A CA 1
ATOM 2567 C C . PHE A 1 338 ? 3.096 -5.382 -4.121 1.00 84.62 338 PHE A C 1
ATOM 2569 O O . PHE A 1 338 ? 2.569 -4.945 -3.097 1.00 84.62 338 PHE A O 1
ATOM 2576 N N . HIS A 1 339 ? 2.363 -5.903 -5.108 1.00 82.38 339 HIS A N 1
ATOM 2577 C CA . HIS A 1 339 ? 0.897 -5.967 -5.073 1.00 82.38 339 HIS A CA 1
ATOM 2578 C C . HIS A 1 339 ? 0.363 -6.944 -4.020 1.00 82.38 339 HIS A C 1
ATOM 2580 O O . HIS A 1 339 ? -0.696 -6.702 -3.432 1.00 82.38 339 HIS A O 1
ATOM 2586 N N . ARG A 1 340 ? 1.118 -8.011 -3.731 1.00 77.12 340 ARG A N 1
ATOM 2587 C CA . ARG A 1 340 ? 0.742 -9.059 -2.774 1.00 77.12 340 ARG A CA 1
ATOM 2588 C C . ARG A 1 340 ? 0.357 -8.521 -1.380 1.00 77.12 340 ARG A C 1
ATOM 2590 O O . ARG A 1 340 ? -0.768 -8.794 -0.963 1.00 77.12 340 ARG A O 1
ATOM 2597 N N . PRO A 1 341 ? 1.197 -7.751 -0.655 1.00 70.88 341 PRO A N 1
ATOM 2598 C CA . PRO A 1 341 ? 0.835 -7.210 0.661 1.00 70.88 341 PRO A CA 1
ATOM 2599 C C . PRO A 1 341 ? -0.293 -6.164 0.619 1.00 70.88 341 PRO A C 1
ATOM 2601 O O . PRO A 1 341 ? -0.921 -5.908 1.641 1.00 70.88 341 PRO A O 1
ATOM 2604 N N . LEU A 1 342 ? -0.587 -5.567 -0.543 1.00 69.38 342 LEU A N 1
ATOM 2605 C CA . LEU A 1 342 ? -1.669 -4.586 -0.704 1.00 69.38 342 LEU A CA 1
ATOM 2606 C C . LEU A 1 342 ? -3.037 -5.225 -0.986 1.00 69.38 342 LEU A C 1
ATOM 2608 O O . LEU A 1 342 ? -4.038 -4.509 -1.075 1.00 69.38 342 LEU A O 1
ATOM 2612 N N . GLY A 1 343 ? -3.091 -6.555 -1.131 1.00 64.31 343 GLY A N 1
ATOM 2613 C CA . GLY A 1 343 ? -4.308 -7.281 -1.495 1.00 64.31 343 GLY A CA 1
ATOM 2614 C C . GLY A 1 343 ? -4.769 -7.005 -2.929 1.00 64.31 343 GLY A C 1
ATOM 2615 O O . GLY A 1 343 ? -5.943 -7.191 -3.241 1.00 64.31 343 GLY A O 1
ATOM 2616 N N . ILE A 1 344 ? -3.864 -6.538 -3.794 1.00 65.75 344 ILE A N 1
ATOM 2617 C CA . ILE A 1 344 ? -4.137 -6.291 -5.211 1.00 65.75 344 ILE A CA 1
ATOM 2618 C C . ILE A 1 344 ? -3.845 -7.596 -5.962 1.00 65.75 344 ILE A C 1
ATOM 2620 O O . ILE A 1 344 ? -2.739 -8.130 -5.888 1.00 65.75 344 ILE A O 1
ATOM 2624 N N . GLY A 1 345 ? -4.845 -8.143 -6.656 1.00 51.78 345 GLY A N 1
ATOM 2625 C CA . GLY A 1 345 ? -4.679 -9.372 -7.433 1.00 51.78 345 GLY A CA 1
ATOM 2626 C C . GLY A 1 345 ? -3.735 -9.159 -8.619 1.00 51.78 345 GLY A C 1
ATOM 2627 O O . GLY A 1 345 ? -3.987 -8.299 -9.458 1.00 51.78 345 GLY A O 1
ATOM 2628 N N . SER A 1 346 ? -2.666 -9.951 -8.715 1.00 50.72 346 SER A N 1
ATOM 2629 C CA . SER A 1 346 ? -1.747 -9.934 -9.856 1.00 50.72 346 SER A CA 1
ATOM 2630 C C . SER A 1 346 ? -2.186 -10.932 -10.934 1.00 50.72 346 SER A C 1
ATOM 2632 O O . SER A 1 346 ? -2.348 -12.125 -10.684 1.00 50.72 346 SER A O 1
ATOM 2634 N N . GLY A 1 347 ? -2.400 -10.435 -12.157 1.00 45.59 347 GLY A N 1
ATOM 2635 C CA . GLY A 1 347 ? -2.826 -11.235 -13.316 1.00 45.59 347 GLY A CA 1
ATOM 2636 C C . GLY A 1 347 ? -1.849 -11.212 -14.495 1.00 45.59 347 GLY A C 1
ATOM 2637 O O . GLY A 1 347 ? -2.178 -11.716 -15.573 1.00 45.59 347 GLY A O 1
ATOM 2638 N N . ARG A 1 348 ? -0.666 -10.602 -14.336 1.00 57.00 348 ARG A N 1
ATOM 2639 C CA . ARG A 1 348 ? 0.285 -10.426 -15.439 1.00 57.00 348 ARG A CA 1
ATOM 2640 C C . ARG A 1 348 ? 0.976 -11.750 -15.774 1.00 57.00 348 ARG A C 1
ATOM 2642 O O . ARG A 1 348 ? 1.490 -12.443 -14.905 1.00 57.00 348 ARG A O 1
ATOM 2649 N N . ARG A 1 349 ? 1.021 -12.097 -17.064 1.00 54.56 349 ARG A N 1
ATOM 2650 C CA . ARG A 1 349 ? 1.820 -13.226 -17.571 1.00 54.56 349 ARG A CA 1
ATOM 2651 C C . ARG A 1 349 ? 3.220 -12.737 -17.935 1.00 54.56 349 ARG A C 1
ATOM 2653 O O . ARG A 1 349 ? 3.356 -11.685 -18.555 1.00 54.56 349 ARG A O 1
ATOM 2660 N N . SER A 1 350 ? 4.250 -13.501 -17.576 1.00 58.69 350 SER A N 1
ATOM 2661 C CA . SER A 1 350 ? 5.633 -13.217 -17.977 1.00 58.69 350 SER A CA 1
ATOM 2662 C C . SER A 1 350 ? 5.770 -13.197 -19.500 1.00 58.69 350 SER A C 1
ATOM 2664 O O . SER A 1 350 ? 5.216 -14.062 -20.179 1.00 58.69 350 SER A O 1
ATOM 2666 N N . LEU A 1 351 ? 6.541 -12.250 -20.034 1.00 64.81 351 LEU A N 1
ATOM 2667 C CA . LEU A 1 351 ? 6.785 -12.139 -21.469 1.00 64.81 351 LEU A CA 1
ATOM 2668 C C . LEU A 1 351 ? 7.817 -13.173 -21.925 1.00 64.81 351 LEU A C 1
ATOM 2670 O O . LEU A 1 351 ? 8.867 -13.331 -21.299 1.00 64.81 351 LEU A O 1
ATOM 2674 N N . GLU A 1 352 ? 7.558 -13.834 -23.051 1.00 61.81 352 GLU A N 1
ATOM 2675 C CA . GLU A 1 352 ? 8.524 -14.738 -23.672 1.00 61.81 352 GLU A CA 1
ATOM 2676 C C . GLU A 1 352 ? 9.475 -13.971 -24.601 1.00 61.81 352 GLU A C 1
ATOM 2678 O O . GLU A 1 352 ? 9.065 -13.139 -25.417 1.00 61.81 352 GLU A O 1
ATOM 2683 N N . ALA A 1 353 ? 10.773 -14.252 -24.471 1.00 63.91 353 ALA A N 1
ATOM 2684 C CA . ALA A 1 353 ? 11.790 -13.710 -25.362 1.00 63.91 353 ALA A CA 1
ATOM 2685 C C . ALA A 1 353 ? 11.801 -14.502 -26.675 1.00 63.91 353 ALA A C 1
ATOM 2687 O O . ALA A 1 353 ? 12.049 -15.712 -26.677 1.00 63.91 353 ALA A O 1
ATOM 2688 N N . THR A 1 354 ? 11.596 -13.815 -27.800 1.00 63.47 354 THR A N 1
ATOM 2689 C CA . THR A 1 354 ? 11.538 -14.464 -29.117 1.00 63.47 354 THR A CA 1
ATOM 2690 C C . THR A 1 354 ? 12.882 -15.111 -29.461 1.00 63.47 354 THR A C 1
ATOM 2692 O O . THR A 1 354 ? 13.950 -14.495 -29.337 1.00 63.47 354 THR A O 1
ATOM 2695 N N . ARG A 1 355 ? 12.861 -16.374 -29.909 1.00 65.38 355 ARG A N 1
ATOM 2696 C CA . ARG A 1 355 ? 14.078 -17.063 -30.357 1.00 65.38 355 ARG A CA 1
ATOM 2697 C C . ARG A 1 355 ? 14.498 -16.508 -31.716 1.00 65.38 355 ARG A C 1
ATOM 2699 O O . ARG A 1 355 ? 13.685 -16.333 -32.615 1.00 65.38 355 ARG A O 1
ATOM 2706 N N . TRP A 1 356 ? 15.798 -16.276 -31.886 1.00 72.94 356 TRP A N 1
ATOM 2707 C CA . TRP A 1 356 ? 16.338 -15.668 -33.107 1.00 72.94 356 TRP A CA 1
ATOM 2708 C C . TRP A 1 356 ? 15.983 -16.443 -34.386 1.00 72.94 356 TRP A C 1
ATOM 2710 O O . TRP A 1 356 ? 15.677 -15.837 -35.406 1.00 72.94 356 TRP A O 1
ATOM 2720 N N . TRP A 1 357 ? 15.977 -17.777 -34.322 1.00 38.03 357 TRP A N 1
ATOM 2721 C CA . TRP A 1 357 ? 15.633 -18.628 -35.465 1.00 38.03 357 TRP A CA 1
ATOM 2722 C C . TRP A 1 357 ? 14.173 -18.493 -35.906 1.00 38.03 357 TRP A C 1
ATOM 2724 O O . TRP A 1 357 ? 13.898 -18.584 -37.101 1.00 38.03 357 TRP A O 1
ATOM 2734 N N . ASP A 1 358 ? 13.262 -18.232 -34.970 1.00 69.56 358 ASP A N 1
ATOM 2735 C CA . ASP A 1 358 ? 11.853 -17.982 -35.281 1.00 69.56 358 ASP A CA 1
ATOM 2736 C C . ASP A 1 358 ? 11.702 -16.590 -35.909 1.00 69.56 358 ASP A C 1
ATOM 2738 O O . ASP A 1 358 ? 11.053 -16.439 -36.942 1.00 69.56 358 ASP A O 1
ATOM 2742 N N . ALA A 1 359 ? 12.429 -15.597 -35.384 1.00 56.12 359 ALA A N 1
ATOM 2743 C CA . ALA A 1 359 ? 12.485 -14.258 -35.967 1.00 56.12 359 ALA A CA 1
ATOM 2744 C C . ALA A 1 359 ? 13.074 -14.240 -37.391 1.00 56.12 359 ALA A C 1
ATOM 2746 O O . ALA A 1 359 ? 12.668 -13.426 -38.214 1.00 56.12 359 ALA A O 1
ATOM 2747 N N . ALA A 1 360 ? 14.011 -15.136 -37.716 1.00 56.12 360 ALA A N 1
ATOM 2748 C CA . ALA A 1 360 ? 14.619 -15.209 -39.050 1.00 56.12 360 ALA A CA 1
ATOM 2749 C C . ALA A 1 360 ? 13.657 -15.736 -40.126 1.00 56.12 360 ALA A C 1
ATOM 2751 O O . ALA A 1 360 ? 13.903 -15.547 -41.316 1.00 56.12 360 ALA A O 1
ATOM 2752 N N . ARG A 1 361 ? 12.562 -16.379 -39.709 1.00 67.69 361 ARG A N 1
ATOM 2753 C CA . ARG A 1 361 ? 11.496 -16.886 -40.582 1.00 67.69 361 ARG A CA 1
ATOM 2754 C C . ARG A 1 361 ? 10.264 -15.979 -40.600 1.00 67.69 361 ARG A C 1
ATOM 2756 O O . ARG A 1 361 ? 9.322 -16.257 -41.337 1.00 67.69 361 ARG A O 1
ATOM 2763 N N . ASP A 1 362 ? 10.271 -14.907 -39.814 1.00 70.06 362 ASP A N 1
ATOM 2764 C CA . ASP A 1 362 ? 9.149 -13.986 -39.681 1.00 70.06 362 ASP A CA 1
ATOM 2765 C C . ASP A 1 362 ? 9.251 -12.838 -40.714 1.00 70.06 362 ASP A C 1
ATOM 2767 O O . ASP A 1 362 ? 10.226 -12.073 -40.721 1.00 70.06 362 ASP A O 1
ATOM 2771 N N . PRO A 1 363 ? 8.246 -12.672 -41.596 1.00 70.19 363 PRO A N 1
ATOM 2772 C CA . PRO A 1 363 ? 8.243 -11.624 -42.614 1.00 70.19 363 PRO A CA 1
ATOM 2773 C C . PRO A 1 363 ? 8.227 -10.198 -42.038 1.00 70.19 363 PRO A C 1
ATOM 2775 O O . PRO A 1 363 ? 8.771 -9.283 -42.664 1.00 70.19 363 PRO A O 1
ATOM 2778 N N . VAL A 1 364 ? 7.649 -9.981 -40.852 1.00 78.19 364 VAL A N 1
ATOM 2779 C CA . VAL A 1 364 ? 7.626 -8.665 -40.189 1.00 78.19 364 VAL A CA 1
ATOM 2780 C C . VAL A 1 364 ? 9.027 -8.292 -39.707 1.00 78.19 364 VAL A C 1
ATOM 2782 O O . VAL A 1 364 ? 9.489 -7.174 -39.944 1.00 78.19 364 VAL A O 1
ATOM 2785 N N . GLN A 1 365 ? 9.742 -9.245 -39.110 1.00 79.81 365 GLN A N 1
ATOM 2786 C CA . GLN A 1 365 ? 11.123 -9.063 -38.652 1.00 79.81 365 GLN A CA 1
ATOM 2787 C C . GLN A 1 365 ? 12.062 -8.729 -39.809 1.00 79.81 365 GLN A C 1
ATOM 2789 O O . GLN A 1 365 ? 12.869 -7.802 -39.714 1.00 79.81 365 GLN A O 1
ATOM 2794 N N . LEU A 1 366 ? 11.943 -9.458 -40.922 1.00 74.88 366 LEU A N 1
ATOM 2795 C CA . LEU A 1 366 ? 12.754 -9.234 -42.120 1.00 74.88 366 LEU A CA 1
ATOM 2796 C C . LEU A 1 366 ? 12.517 -7.835 -42.704 1.00 74.88 366 LEU A C 1
ATOM 2798 O O . LEU A 1 366 ? 13.475 -7.133 -43.037 1.00 74.88 366 LEU A O 1
ATOM 2802 N N . LYS A 1 367 ? 11.254 -7.392 -42.764 1.00 78.75 367 LYS A N 1
ATOM 2803 C CA . LYS A 1 367 ? 10.891 -6.038 -43.208 1.00 78.75 367 LYS A CA 1
ATOM 2804 C C . LYS A 1 367 ? 11.485 -4.961 -42.297 1.00 78.75 367 LYS A C 1
ATOM 2806 O O . LYS A 1 367 ? 12.048 -3.985 -42.797 1.00 78.75 367 LYS A O 1
ATOM 2811 N N . ASN A 1 368 ? 11.403 -5.143 -40.980 1.00 79.69 368 ASN A N 1
ATOM 2812 C CA . ASN A 1 368 ? 11.966 -4.209 -40.002 1.00 79.69 368 ASN A CA 1
ATOM 2813 C C . ASN A 1 368 ? 13.494 -4.115 -40.123 1.00 79.69 368 ASN A C 1
ATOM 2815 O O . ASN A 1 368 ? 14.046 -3.013 -40.194 1.00 79.69 368 ASN A O 1
ATOM 2819 N N . ALA A 1 369 ? 14.170 -5.262 -40.240 1.00 75.00 369 ALA A N 1
ATOM 2820 C CA . ALA A 1 369 ? 15.615 -5.335 -40.426 1.00 75.00 369 ALA A CA 1
ATOM 2821 C C . ALA A 1 369 ? 16.066 -4.635 -41.720 1.00 75.00 369 ALA A C 1
ATOM 2823 O O . ALA A 1 369 ? 17.013 -3.846 -41.703 1.00 75.00 369 ALA A O 1
ATOM 2824 N N . ALA A 1 370 ? 15.362 -4.862 -42.833 1.00 72.12 370 ALA A N 1
ATOM 2825 C CA . ALA A 1 370 ? 15.651 -4.206 -44.106 1.00 72.12 370 ALA A CA 1
ATOM 2826 C C . ALA A 1 370 ? 15.464 -2.679 -44.027 1.00 72.12 370 ALA A C 1
ATOM 2828 O O . ALA A 1 370 ? 16.332 -1.922 -44.468 1.00 72.12 370 ALA A O 1
ATOM 2829 N N . ALA A 1 371 ? 14.373 -2.214 -43.412 1.00 77.75 371 ALA A N 1
ATOM 2830 C CA . ALA A 1 371 ? 14.097 -0.788 -43.239 1.00 77.75 371 ALA A CA 1
ATOM 2831 C C . ALA A 1 371 ? 15.130 -0.085 -42.340 1.00 77.75 371 ALA A C 1
ATOM 2833 O O . ALA A 1 371 ? 15.479 1.078 -42.557 1.00 77.75 371 ALA A O 1
ATOM 2834 N N . GLU A 1 372 ? 15.634 -0.759 -41.306 1.00 76.75 372 GLU A N 1
ATOM 2835 C CA . GLU A 1 372 ? 16.686 -0.211 -40.451 1.00 76.75 372 GLU A CA 1
ATOM 2836 C C . GLU A 1 372 ? 18.056 -0.195 -41.142 1.00 76.75 372 GLU A C 1
ATOM 2838 O O . GLU A 1 372 ? 18.753 0.823 -41.094 1.00 76.75 372 GLU A O 1
ATOM 2843 N N . ALA A 1 373 ? 18.429 -1.282 -41.824 1.00 74.31 373 ALA A N 1
ATOM 2844 C CA . ALA A 1 373 ? 19.673 -1.352 -42.587 1.00 74.31 373 ALA A CA 1
ATOM 2845 C C . ALA A 1 373 ? 19.719 -0.280 -43.690 1.00 74.31 373 ALA A C 1
ATOM 2847 O O . ALA A 1 373 ? 20.729 0.411 -43.833 1.00 74.31 373 ALA A O 1
ATOM 2848 N N . GLY A 1 374 ? 18.601 -0.069 -44.399 1.00 64.81 374 GLY A N 1
ATOM 2849 C CA . GLY A 1 374 ? 18.465 0.980 -45.412 1.00 64.81 374 GLY A CA 1
ATOM 2850 C C . GLY A 1 374 ? 18.646 2.395 -44.850 1.00 64.81 374 GLY A C 1
ATOM 2851 O O . GLY A 1 374 ? 19.372 3.200 -45.432 1.00 64.81 374 GLY A O 1
ATOM 2852 N N . ARG A 1 375 ? 18.073 2.694 -43.674 1.00 71.88 375 ARG A N 1
ATOM 2853 C CA . ARG A 1 375 ? 18.268 3.990 -42.992 1.00 71.88 375 ARG A CA 1
ATOM 2854 C C . ARG A 1 375 ? 19.724 4.222 -42.582 1.00 71.88 375 ARG A C 1
ATOM 2856 O O . ARG A 1 375 ? 20.238 5.320 -42.782 1.00 71.88 375 ARG A O 1
ATOM 2863 N N . LYS A 1 376 ? 20.408 3.206 -42.041 1.00 63.22 376 LYS A N 1
ATOM 2864 C CA . LYS A 1 376 ? 21.832 3.317 -41.665 1.00 63.22 376 LYS A CA 1
ATOM 2865 C C . LYS A 1 376 ? 22.732 3.537 -42.884 1.00 63.22 376 LYS A C 1
ATOM 2867 O O . LYS A 1 376 ? 23.650 4.347 -42.806 1.00 63.22 376 LYS A O 1
ATOM 2872 N N . ALA A 1 377 ? 22.437 2.886 -44.009 1.00 58.16 377 ALA A N 1
ATOM 2873 C CA . ALA A 1 37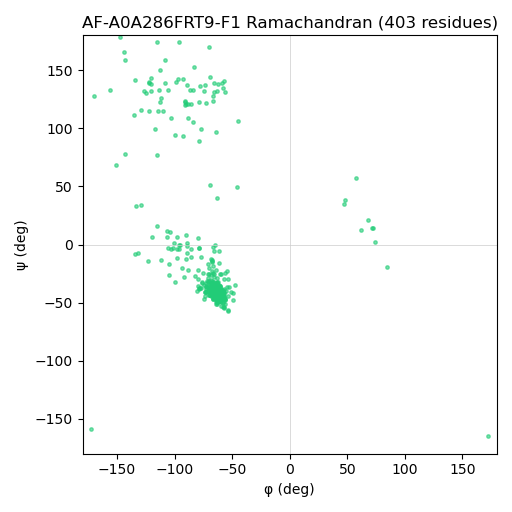7 ? 23.168 3.080 -45.262 1.00 58.16 377 ALA A CA 1
ATOM 2874 C C . ALA A 1 377 ? 22.985 4.498 -45.840 1.00 58.16 377 ALA A C 1
ATOM 2876 O O . ALA A 1 377 ? 23.959 5.108 -46.279 1.00 58.16 377 ALA A O 1
ATOM 2877 N N . ALA A 1 378 ? 21.769 5.054 -45.775 1.00 51.59 378 ALA A N 1
ATOM 2878 C CA . ALA A 1 378 ? 21.476 6.411 -46.245 1.00 51.59 378 ALA A CA 1
ATOM 2879 C C . ALA A 1 378 ? 22.186 7.505 -45.424 1.00 51.59 378 ALA A C 1
ATOM 2881 O O . ALA A 1 378 ? 22.629 8.502 -45.986 1.00 51.59 378 ALA A O 1
ATOM 2882 N N . VAL A 1 379 ? 22.327 7.315 -44.107 1.00 54.16 379 VAL A N 1
ATOM 2883 C CA . VAL A 1 379 ? 23.010 8.273 -43.214 1.00 54.16 379 VAL A CA 1
ATOM 2884 C C . VAL A 1 379 ? 24.534 8.141 -43.282 1.00 54.16 379 VAL A C 1
ATOM 2886 O O . VAL A 1 379 ? 25.239 9.140 -43.187 1.00 54.16 379 VAL A O 1
ATOM 2889 N N . ALA A 1 380 ? 25.059 6.924 -43.451 1.00 46.94 380 ALA A N 1
ATOM 2890 C CA . ALA A 1 380 ? 26.501 6.678 -43.476 1.00 46.94 380 ALA A CA 1
ATOM 2891 C C . ALA A 1 380 ? 27.143 6.863 -44.863 1.00 46.94 380 ALA A C 1
ATOM 2893 O O . ALA A 1 380 ? 28.365 6.826 -44.963 1.00 46.94 380 ALA A O 1
ATOM 2894 N N . GLY A 1 381 ? 26.357 7.005 -45.939 1.00 37.81 381 GLY A N 1
ATOM 2895 C CA . GLY A 1 381 ? 26.879 7.028 -47.313 1.00 37.81 381 GLY A CA 1
ATOM 2896 C C . GLY A 1 381 ? 27.581 5.725 -47.730 1.00 37.81 381 GLY A C 1
ATOM 2897 O O . GLY A 1 381 ? 28.261 5.688 -48.751 1.00 37.81 381 GLY A O 1
ATOM 2898 N N . VAL A 1 382 ? 27.429 4.651 -46.947 1.00 42.84 382 VAL A N 1
ATOM 2899 C CA . VAL A 1 382 ? 28.035 3.340 -47.196 1.00 42.84 382 VAL A CA 1
ATOM 2900 C C . VAL A 1 382 ? 26.924 2.372 -47.579 1.00 42.84 382 VAL A C 1
ATOM 2902 O O . VAL A 1 382 ? 26.053 2.049 -46.770 1.00 42.84 382 VAL A O 1
ATOM 2905 N N . ALA A 1 383 ? 26.963 1.891 -48.821 1.00 39.44 383 ALA A N 1
ATOM 2906 C CA . ALA A 1 383 ? 26.105 0.817 -49.301 1.00 39.44 383 ALA A CA 1
ATOM 2907 C C . ALA A 1 383 ? 26.415 -0.478 -48.528 1.00 39.44 383 ALA A C 1
ATOM 2909 O O . ALA A 1 383 ? 27.358 -1.201 -48.843 1.00 39.44 383 ALA A O 1
ATOM 2910 N N . VAL A 1 384 ? 25.633 -0.782 -47.490 1.00 40.59 384 VAL A N 1
ATOM 2911 C CA . VAL A 1 384 ? 25.741 -2.057 -46.769 1.00 40.59 384 VAL A CA 1
ATOM 2912 C C . VAL A 1 384 ? 25.033 -3.137 -47.591 1.00 40.59 384 VAL A C 1
ATOM 2914 O O . VAL A 1 384 ? 23.848 -3.405 -47.419 1.00 40.59 384 VAL A O 1
ATOM 2917 N N . VAL A 1 385 ? 25.779 -3.771 -48.497 1.00 41.34 385 VAL A N 1
ATOM 2918 C CA . VAL A 1 385 ? 25.307 -4.864 -49.373 1.00 41.34 385 VAL A CA 1
ATOM 2919 C C . VAL A 1 385 ? 24.975 -6.153 -48.588 1.00 41.34 385 VAL A C 1
ATOM 2921 O O . VAL A 1 385 ? 24.295 -7.037 -49.095 1.00 41.34 385 VAL A O 1
ATOM 2924 N N . GLY A 1 386 ? 25.375 -6.270 -47.317 1.00 38.56 386 GLY A N 1
ATOM 2925 C CA . GLY A 1 386 ? 25.318 -7.537 -46.573 1.00 38.56 386 GLY A CA 1
ATOM 2926 C C . GLY A 1 386 ? 23.928 -8.041 -46.153 1.00 38.56 386 GLY A C 1
ATOM 2927 O O . GLY A 1 386 ? 23.725 -9.249 -46.096 1.00 38.56 386 GLY A O 1
ATOM 2928 N N . VAL A 1 387 ? 22.957 -7.160 -45.875 1.00 38.22 387 VAL A N 1
ATOM 2929 C CA . VAL A 1 387 ? 21.629 -7.586 -45.362 1.00 38.22 387 VAL A CA 1
ATOM 2930 C C . VAL A 1 387 ? 20.618 -7.808 -46.492 1.00 38.22 387 VAL A C 1
ATOM 2932 O O . VAL A 1 387 ? 19.751 -8.674 -46.384 1.00 38.22 387 VAL A O 1
ATOM 2935 N N . ALA A 1 388 ? 20.774 -7.110 -47.621 1.00 36.94 388 ALA A N 1
ATOM 2936 C CA . ALA A 1 388 ? 19.926 -7.312 -48.796 1.00 36.94 388 ALA A CA 1
ATOM 2937 C C . ALA A 1 388 ? 20.074 -8.726 -49.386 1.00 36.94 388 ALA A C 1
ATOM 2939 O O . ALA A 1 388 ? 19.092 -9.278 -49.869 1.00 36.94 388 ALA A O 1
ATOM 2940 N N . VAL A 1 389 ? 21.262 -9.340 -49.286 1.00 40.56 389 VAL A N 1
ATOM 2941 C CA . VAL A 1 389 ? 21.563 -10.662 -49.871 1.00 40.56 389 VAL A CA 1
ATOM 2942 C C . VAL A 1 389 ? 20.855 -11.817 -49.147 1.00 40.56 389 VAL A C 1
ATOM 2944 O O . VAL A 1 389 ? 20.519 -12.818 -49.775 1.00 40.56 389 VAL A O 1
ATOM 2947 N N . LEU A 1 390 ? 20.576 -11.692 -47.846 1.00 39.16 390 LEU A N 1
ATOM 2948 C CA . LEU A 1 390 ? 19.824 -12.715 -47.106 1.00 39.16 390 LEU A CA 1
ATOM 2949 C C . LEU A 1 390 ? 18.317 -12.632 -47.387 1.00 39.16 390 LEU A C 1
ATOM 2951 O O . LEU A 1 390 ? 17.677 -13.667 -47.546 1.00 39.16 390 LEU A O 1
ATOM 2955 N N . ALA A 1 391 ? 17.766 -11.422 -47.533 1.00 38.84 391 ALA A N 1
ATOM 2956 C CA . ALA A 1 391 ? 16.362 -11.233 -47.899 1.00 38.84 391 ALA A CA 1
ATOM 2957 C C . ALA A 1 391 ? 16.077 -11.637 -49.359 1.00 38.84 391 ALA A C 1
ATOM 2959 O O . ALA A 1 391 ? 15.056 -12.266 -49.629 1.00 38.84 391 ALA A O 1
ATOM 2960 N N . SER A 1 392 ? 16.991 -11.350 -50.293 1.00 37.91 392 SER A N 1
ATOM 2961 C CA . SER A 1 392 ? 16.825 -11.745 -51.697 1.00 37.91 392 SER A CA 1
ATOM 2962 C C . SER A 1 392 ? 17.020 -13.244 -51.926 1.00 37.91 392 SER A C 1
ATOM 2964 O O . SER A 1 392 ? 16.297 -13.817 -52.733 1.00 37.91 392 SER A O 1
ATOM 2966 N N . ARG A 1 393 ? 17.901 -13.924 -51.175 1.00 38.53 393 ARG A N 1
ATOM 2967 C CA . ARG A 1 393 ? 18.032 -15.392 -51.267 1.00 38.53 393 ARG A CA 1
ATOM 2968 C C . ARG A 1 393 ? 16.818 -16.152 -50.735 1.00 38.53 393 ARG A C 1
ATOM 2970 O O . ARG A 1 393 ? 16.493 -17.200 -51.277 1.00 38.53 393 ARG A O 1
ATOM 2977 N N . VAL A 1 394 ? 16.133 -15.632 -49.715 1.00 42.59 394 VAL A N 1
ATOM 2978 C CA . VAL A 1 394 ? 14.894 -16.244 -49.200 1.00 42.59 394 VAL A CA 1
ATOM 2979 C C . VAL A 1 394 ? 13.702 -15.973 -50.126 1.00 42.59 394 VAL A C 1
ATOM 2981 O O . VAL A 1 394 ? 12.837 -16.832 -50.253 1.00 42.59 394 VAL A O 1
ATOM 2984 N N . ALA A 1 395 ? 13.667 -14.821 -50.806 1.00 39.97 395 ALA A N 1
ATOM 2985 C CA . ALA A 1 395 ? 12.661 -14.539 -51.831 1.00 39.97 395 ALA A CA 1
ATOM 2986 C C . ALA A 1 395 ? 12.843 -15.420 -53.083 1.00 39.97 395 ALA A C 1
ATOM 2988 O O . ALA A 1 395 ? 11.873 -16.014 -53.541 1.00 39.97 395 ALA A O 1
ATOM 2989 N N . LEU A 1 396 ? 14.082 -15.591 -53.563 1.00 40.44 396 LEU A N 1
ATOM 2990 C CA . LEU A 1 396 ? 14.398 -16.437 -54.725 1.00 40.44 396 LEU A CA 1
ATOM 2991 C C . LEU A 1 396 ? 14.156 -17.934 -54.461 1.00 40.44 396 LEU A C 1
ATOM 2993 O O . LEU A 1 396 ? 13.605 -18.624 -55.310 1.00 40.44 396 LEU A O 1
ATOM 2997 N N . ALA A 1 397 ? 14.462 -18.431 -53.257 1.00 41.75 397 ALA A N 1
ATOM 2998 C CA . ALA A 1 397 ? 14.179 -19.824 -52.888 1.00 41.75 397 ALA A CA 1
ATOM 2999 C C . ALA A 1 397 ? 12.672 -20.139 -52.768 1.00 41.75 397 ALA A C 1
ATOM 3001 O O . ALA A 1 397 ? 12.288 -21.304 -52.691 1.00 41.75 397 ALA A O 1
ATOM 3002 N N . ARG A 1 398 ? 11.812 -19.111 -52.717 1.00 42.62 398 ARG A N 1
ATOM 3003 C CA . ARG A 1 398 ? 10.352 -19.259 -52.660 1.00 42.62 398 ARG A CA 1
ATOM 3004 C C . ARG A 1 398 ? 9.699 -19.211 -54.045 1.00 42.62 398 ARG A C 1
ATOM 3006 O O . ARG A 1 398 ? 8.592 -19.717 -54.175 1.00 42.62 398 ARG A O 1
ATOM 3013 N N . GLU A 1 399 ? 10.378 -18.650 -55.048 1.00 43.28 399 GLU A N 1
ATOM 3014 C CA . GLU A 1 399 ? 9.964 -18.722 -56.458 1.00 43.28 399 GLU A CA 1
ATOM 3015 C C . GLU A 1 399 ? 10.332 -20.079 -57.084 1.00 43.28 399 GLU A C 1
ATOM 3017 O O . GLU A 1 399 ? 9.508 -20.649 -57.787 1.00 43.28 399 GLU A O 1
ATOM 3022 N N . GLU A 1 400 ? 11.487 -20.671 -56.750 1.00 43.94 400 GLU A N 1
ATOM 3023 C CA . GLU A 1 400 ? 11.898 -21.977 -57.312 1.00 43.94 400 GLU A CA 1
ATOM 3024 C C . GLU A 1 400 ? 11.073 -23.180 -56.810 1.00 43.94 400 GLU A C 1
ATOM 3026 O O . GLU A 1 400 ? 11.038 -24.214 -57.468 1.00 43.94 400 GLU A O 1
ATOM 3031 N N . HIS A 1 401 ? 10.378 -23.065 -55.674 1.00 43.66 401 HIS A N 1
ATOM 3032 C CA . HIS A 1 401 ? 9.530 -24.139 -55.128 1.00 43.66 401 HIS A CA 1
ATOM 3033 C C . HIS A 1 401 ? 8.031 -23.987 -55.455 1.00 43.66 401 HIS A C 1
ATOM 3035 O O . HIS A 1 401 ? 7.218 -24.746 -54.931 1.00 43.66 401 HIS A O 1
ATOM 3041 N N . GLY A 1 402 ? 7.659 -23.009 -56.291 1.00 39.97 402 GLY A N 1
ATOM 3042 C CA . GLY A 1 402 ? 6.275 -22.745 -56.703 1.00 39.97 402 GLY A CA 1
ATOM 3043 C C . GLY A 1 402 ? 5.881 -23.275 -58.089 1.00 39.97 402 GLY A C 1
ATOM 3044 O O . GLY A 1 402 ? 4.742 -23.051 -58.485 1.00 39.97 402 GLY A O 1
ATOM 3045 N N . GLU A 1 403 ? 6.782 -23.945 -58.819 1.00 39.00 403 GLU A N 1
ATOM 3046 C CA . GLU A 1 403 ? 6.546 -24.430 -60.198 1.00 39.00 403 GLU A CA 1
ATOM 3047 C C . GLU A 1 403 ? 6.548 -25.968 -60.360 1.00 39.00 403 GLU A C 1
ATOM 3049 O O . GLU A 1 403 ? 6.587 -26.465 -61.482 1.00 39.00 403 GLU A O 1
ATOM 3054 N N . GLU A 1 404 ? 6.433 -26.744 -59.278 1.00 40.91 404 GLU A N 1
ATOM 3055 C CA . GLU A 1 404 ? 6.096 -28.177 -59.369 1.00 40.91 404 GLU A CA 1
ATOM 3056 C C . GLU A 1 404 ? 4.727 -28.451 -58.721 1.00 40.91 404 GLU A C 1
ATOM 3058 O O . GLU A 1 404 ? 4.636 -28.959 -57.602 1.00 40.91 404 GLU A O 1
ATOM 3063 N N . GLU A 1 405 ? 3.663 -28.095 -59.449 1.00 36.78 405 GLU A N 1
ATOM 3064 C CA . GLU A 1 405 ? 2.345 -28.750 -59.384 1.00 36.78 405 GLU A CA 1
ATOM 3065 C C . GLU A 1 405 ? 1.992 -29.330 -60.759 1.00 36.78 405 GLU A C 1
ATOM 3067 O O . GLU A 1 405 ? 2.107 -28.585 -61.763 1.00 36.78 405 GLU A O 1
#

Nearest PDB structures (foldseek):
  8gjg-assembly1_A  TM=4.218E-01  e=7.563E-01  synthetic construct
  6vfk-assembly1_B  TM=2.100E-01  e=3.581E-01  synthetic construct
  7a6y-assembly2_D  TM=3.477E-01  e=2.374E+00  Homo sapiens
  4bem-assembly1_J  TM=3.214E-01  e=8.500E+00  Acetobacterium woodii DSM 1030

Radius of gyration: 29.61 Å; Cα contacts (8 Å, |Δi|>4): 461; chains: 1; bounding box: 64×46×95 Å